Protein AF-A0A959P1W3-F1 (afdb_monomer)

Mean predicted aligned error: 12.18 Å

Foldseek 3Di:
DFFPDWDADPNWIWTFDDDPDPDTAIETDFQLCRPPRDFDWDFPDDDPNHTHTYGPPFADPQDDAQDKDKWFFPDKDWDQDPVRDIAIWTWTQDPPPRDIDTEGDAPQCGPVRDDDRIFIWGFNGAHSVRHGDTYGWHQDGSPADAFDKDKWFFQAKDWDADPVRDIFMWTWTQDPVRDIDIAGDDPQQRVPDDGGDIFMWGQNTRGSHGYTYTDPDQASLFDDPCVLPVDPVCCVPQPVVLCPDDDPLSVVLVVCVVSSHNCSLVSSLPPRLVVQLVVCLVVLVLVVNLVSLVVSLSSLVCCLPVSSLVVDVDPVVSVVVNVVSVVSNVLSVLLNVLSVCVVVVVVVVVLVVCLVPPDLSSVQSNVSSDDLVPDDLVSVVVSLVVDDADDPVVLVSLVVSLVVLVVSLVVLVVVPPPDVADDQDPDDPVRLVSLVSSLSSLVVSLSSCVNSVVVVVNVVSVLVSLRSVVNNDPDPVVNVVSD

Secondary structure (DSSP, 8-state):
-BEEEEEEETTEEEEEEP-SSSS-EEEEPPGGGTT-SB--EEEEEEETTEEEEEE-----SS--TT-EEEEEEEEEEEEE-TTS-EEEEEEEE-TTT--EEEEEPPTT-STTT---SEEEEEEEEE-TTSPEEEEE-----SS--TT-EEEEEEEEEEEEE-TTS-EEEEEEEE-TT--EEEEEPPTTGGGTPPTT-EEEEEEEEESSSEEEEESSPPPTT---HHHH---HHHHIIIIIHHHTS-SHHHHHHHHHHHTT-TTHHHHIIIIIHHHHHHHHHHTT-HHHHHHHHHHHHHHHHHHHHSSGGGG---HHHHHHHHHHHHHHHHHHHHHHHHHHHHHTT-HHHHHHHHHHS--HHHHHHHHHHS-GGGS-HHHHHHHHHT-----HHHHHHHHHHHHHHHHHTHHHHTTS---SS-------HHHHHHHHHHHHHHHHHHHHHHHTT-HHHHHHHHHHHHHHHTTT---HHHHTTT-

Solvent-accessible surface area (backbone atoms only — not comparable to full-atom values): 27693 Å² total; per-residue (Å²): 85,47,50,69,48,79,46,77,56,94,95,39,50,25,32,29,31,66,61,97,51,95,64,66,47,57,27,71,52,51,65,69,49,73,85,51,64,57,50,51,62,43,79,79,48,70,57,95,90,39,74,39,51,39,65,64,63,68,48,60,98,88,48,53,66,74,42,74,48,80,31,43,57,79,49,66,52,74,45,70,47,99,83,72,49,78,40,57,19,34,30,27,48,41,86,95,73,76,46,77,46,79,30,64,47,50,92,63,53,38,85,89,54,44,79,65,65,52,46,33,29,28,23,80,42,55,46,53,90,58,51,71,36,64,41,70,60,48,60,79,50,79,86,58,52,72,77,42,71,47,72,28,31,30,66,44,76,46,83,43,69,44,100,85,71,52,76,45,50,29,33,35,28,29,42,99,82,72,48,77,44,57,31,78,50,59,82,61,30,78,84,70,60,53,71,67,43,75,47,43,28,26,27,74,42,49,65,88,52,72,39,45,41,80,46,90,71,73,47,53,52,42,72,61,68,58,83,79,46,80,48,64,69,59,41,49,69,74,40,56,57,47,48,74,38,90,47,75,67,25,48,51,33,33,53,27,51,77,67,43,35,37,65,27,57,58,47,40,54,70,49,51,52,48,49,53,35,49,55,30,49,74,70,61,39,60,71,56,31,41,55,44,42,54,51,48,39,51,53,45,53,41,50,74,69,73,56,48,55,69,73,46,82,50,68,66,61,33,52,50,49,55,50,50,45,53,49,49,44,54,50,41,52,50,44,44,55,40,49,50,30,61,78,64,71,36,57,71,58,51,54,58,48,37,74,76,54,79,50,61,66,52,54,42,44,40,58,69,70,47,55,79,88,75,53,65,62,65,64,50,44,60,53,55,73,70,61,87,81,76,57,76,68,53,33,55,48,42,54,54,43,49,54,50,51,56,62,63,49,49,72,57,48,78,79,45,81,87,58,97,64,80,75,86,58,94,69,51,76,65,56,46,53,53,50,51,51,51,41,54,50,36,51,47,45,28,52,49,23,57,70,48,71,32,61,69,61,24,52,56,37,47,54,52,34,56,65,56,49,49,60,74,50,89,49,70,82,59,49,70,75,72,111

Structure (mmCIF, N/CA/C/O backbone):
data_AF-A0A959P1W3-F1
#
_entry.id   AF-A0A959P1W3-F1
#
loop_
_atom_site.group_PDB
_atom_site.id
_atom_site.type_symbol
_atom_site.label_atom_id
_atom_site.label_alt_id
_atom_site.label_comp_id
_atom_site.label_asym_id
_atom_site.label_entity_id
_atom_site.label_seq_id
_atom_site.pdbx_PDB_ins_code
_atom_site.Cartn_x
_atom_site.Cartn_y
_atom_site.Cartn_z
_atom_site.occupancy
_atom_site.B_iso_or_equiv
_atom_site.auth_seq_id
_atom_site.auth_comp_id
_atom_site.auth_asym_id
_atom_site.auth_atom_id
_atom_site.pdbx_PDB_model_num
ATOM 1 N N . PHE A 1 1 ? 48.180 23.064 -35.127 1.00 88.62 1 PHE A N 1
ATOM 2 C CA . PHE A 1 1 ? 49.610 22.751 -35.282 1.00 88.62 1 PHE A CA 1
ATOM 3 C C . PHE A 1 1 ? 49.897 22.499 -36.754 1.00 88.62 1 PHE A C 1
ATOM 5 O O . PHE A 1 1 ? 49.075 21.836 -37.385 1.00 88.62 1 PHE A O 1
ATOM 12 N N . GLN A 1 2 ? 50.979 23.057 -37.310 1.00 90.88 2 GLN A N 1
ATOM 13 C CA . GLN A 1 2 ? 51.393 22.762 -38.688 1.00 90.88 2 GLN A CA 1
ATOM 14 C C . GLN A 1 2 ? 52.078 21.393 -38.735 1.00 90.88 2 GLN A C 1
ATOM 16 O O . GLN A 1 2 ? 52.800 21.026 -37.802 1.00 90.88 2 GLN A O 1
ATOM 21 N N . ILE A 1 3 ? 51.787 20.618 -39.779 1.00 91.12 3 ILE A N 1
ATOM 22 C CA . ILE A 1 3 ? 52.396 19.304 -39.991 1.00 91.12 3 ILE A CA 1
ATOM 23 C C . ILE A 1 3 ? 53.685 19.521 -40.781 1.00 91.12 3 ILE A C 1
ATOM 25 O O . ILE A 1 3 ? 53.648 20.063 -41.880 1.00 91.12 3 ILE A O 1
ATOM 29 N N . LYS A 1 4 ? 54.814 19.105 -40.204 1.00 90.75 4 LYS A N 1
ATOM 30 C CA . LYS A 1 4 ? 56.141 19.216 -40.813 1.00 90.75 4 LYS A CA 1
ATOM 31 C C . LYS A 1 4 ? 56.439 18.023 -41.716 1.00 90.75 4 LYS A C 1
ATOM 33 O O . LYS A 1 4 ? 56.830 18.220 -42.855 1.00 90.75 4 LYS A O 1
ATOM 38 N N . ASN A 1 5 ? 56.227 16.809 -41.206 1.00 89.88 5 ASN A N 1
ATOM 39 C CA . ASN A 1 5 ? 56.425 15.546 -41.921 1.00 89.88 5 ASN A CA 1
ATOM 40 C C . ASN A 1 5 ? 55.404 14.497 -41.457 1.00 89.88 5 ASN A C 1
ATOM 42 O O . ASN A 1 5 ? 54.776 14.636 -40.402 1.00 89.88 5 ASN A O 1
ATOM 46 N N . ILE A 1 6 ? 55.290 13.409 -42.217 1.00 91.25 6 ILE A N 1
ATOM 47 C CA . ILE A 1 6 ? 54.587 12.190 -41.811 1.00 91.25 6 ILE A CA 1
ATOM 48 C C . ILE A 1 6 ? 55.630 11.090 -41.665 1.00 91.25 6 ILE A C 1
ATOM 50 O O . ILE A 1 6 ? 56.366 10.810 -42.607 1.00 91.25 6 ILE A O 1
ATOM 54 N N . ILE A 1 7 ? 55.681 10.468 -40.492 1.00 92.19 7 ILE A N 1
ATOM 55 C CA . ILE A 1 7 ? 56.594 9.361 -40.198 1.00 92.19 7 ILE A CA 1
ATOM 56 C C . ILE A 1 7 ? 55.801 8.092 -39.906 1.00 92.19 7 ILE A C 1
ATOM 58 O O . ILE A 1 7 ? 54.669 8.154 -39.419 1.00 92.19 7 ILE A O 1
ATOM 62 N N . GLU A 1 8 ? 56.399 6.939 -40.172 1.00 90.62 8 GLU A N 1
ATOM 63 C CA . GLU A 1 8 ? 55.813 5.636 -39.876 1.00 90.62 8 GLU A CA 1
ATOM 64 C C . GLU A 1 8 ? 56.614 4.939 -38.777 1.00 90.62 8 GLU A C 1
ATOM 66 O O . GLU A 1 8 ? 57.832 4.805 -38.864 1.00 90.62 8 GLU A O 1
ATOM 71 N N . VAL A 1 9 ? 55.923 4.536 -37.711 1.00 87.62 9 VAL A N 1
ATOM 72 C CA . VAL A 1 9 ? 56.496 3.825 -36.563 1.00 87.62 9 VAL A CA 1
ATOM 73 C C . VAL A 1 9 ? 55.571 2.657 -36.247 1.00 87.62 9 VAL A C 1
ATOM 75 O O . VAL A 1 9 ? 54.383 2.871 -36.005 1.00 87.62 9 VAL A O 1
ATOM 78 N N . ASP A 1 10 ? 56.095 1.432 -36.266 1.00 83.44 10 ASP A N 1
ATOM 79 C CA . ASP A 1 10 ? 55.341 0.198 -35.995 1.00 83.44 10 ASP A CA 1
ATOM 80 C C . ASP A 1 10 ? 54.041 0.077 -36.826 1.00 83.44 10 ASP A C 1
ATOM 82 O O . ASP A 1 10 ? 52.953 -0.140 -36.281 1.00 83.44 10 ASP A O 1
ATOM 86 N N . ASN A 1 11 ? 54.134 0.281 -38.149 1.00 83.38 11 ASN A N 1
ATOM 87 C CA . ASN A 1 11 ? 53.008 0.292 -39.103 1.00 83.38 11 ASN A CA 1
ATOM 88 C C . ASN A 1 11 ? 51.899 1.308 -38.766 1.00 83.38 11 ASN A C 1
ATOM 90 O O . ASN A 1 11 ? 50.720 1.124 -39.087 1.00 83.38 11 ASN A O 1
ATOM 94 N N . ARG A 1 12 ? 52.241 2.383 -38.049 1.00 85.31 12 ARG A N 1
ATOM 95 C CA . ARG A 1 12 ? 51.327 3.480 -37.725 1.00 85.31 12 ARG A CA 1
ATOM 96 C C . ARG A 1 12 ? 51.935 4.794 -38.171 1.00 85.31 12 ARG A C 1
ATOM 98 O O . ARG A 1 12 ? 53.082 5.096 -37.859 1.00 85.31 12 ARG A O 1
ATOM 105 N N . LYS A 1 13 ? 51.128 5.610 -38.842 1.00 90.94 13 LYS A N 1
ATOM 106 C CA . LYS A 1 13 ? 51.533 6.944 -39.283 1.00 90.94 13 LYS A CA 1
ATOM 107 C C . LYS A 1 13 ? 51.372 7.967 -38.157 1.00 90.94 13 LYS A C 1
ATOM 109 O O . LYS A 1 13 ? 50.380 7.964 -37.420 1.00 90.94 13 LYS A O 1
ATOM 114 N N . TYR A 1 14 ? 52.344 8.858 -38.035 1.00 92.94 14 TYR A N 1
ATOM 115 C CA . TYR A 1 14 ? 52.371 9.964 -37.086 1.00 92.94 14 TYR A CA 1
ATOM 116 C C . TYR A 1 14 ? 52.682 11.261 -37.828 1.00 92.94 14 TYR A C 1
ATOM 118 O O . TYR A 1 14 ? 53.524 11.287 -38.719 1.00 92.94 14 TYR A O 1
ATOM 126 N N . PHE A 1 15 ? 52.023 12.345 -37.428 1.00 94.25 15 PHE A N 1
ATOM 127 C CA . PHE A 1 15 ? 52.410 13.692 -37.818 1.00 94.25 15 PHE A CA 1
ATOM 128 C C . PHE A 1 15 ? 53.554 14.160 -36.929 1.00 94.25 15 PHE A C 1
ATOM 130 O O . PHE A 1 15 ? 53.404 14.194 -35.704 1.00 94.25 15 PHE A O 1
ATOM 137 N N . GLU A 1 16 ? 54.666 14.551 -37.544 1.00 93.00 16 GLU A N 1
ATOM 138 C CA . GLU A 1 16 ? 55.640 15.430 -36.911 1.00 93.00 16 GLU A CA 1
ATOM 139 C C . GLU A 1 16 ? 55.117 16.857 -36.971 1.00 93.00 16 GLU A C 1
ATOM 141 O O . GLU A 1 16 ? 54.736 17.364 -38.026 1.00 93.00 16 GLU A O 1
ATOM 146 N N . ILE A 1 17 ? 55.084 17.501 -35.817 1.00 93.00 17 ILE A N 1
ATOM 147 C CA . ILE A 1 17 ? 54.531 18.830 -35.642 1.00 93.00 17 ILE A CA 1
ATOM 148 C C . ILE A 1 17 ? 55.659 19.851 -35.592 1.00 93.00 17 ILE A C 1
ATOM 150 O O . ILE A 1 17 ? 56.656 19.655 -34.894 1.00 93.00 17 ILE A O 1
ATOM 154 N N . GLU A 1 18 ? 55.472 20.962 -36.300 1.00 89.38 18 GLU A N 1
ATOM 155 C CA . GLU A 1 18 ? 56.354 22.117 -36.184 1.00 89.38 18 GLU A CA 1
ATOM 156 C C . GLU A 1 18 ? 56.334 22.659 -34.744 1.00 89.38 18 GLU A C 1
ATOM 158 O O . GLU A 1 18 ? 55.274 22.973 -34.191 1.00 89.38 18 GLU A O 1
ATOM 163 N N . SER A 1 19 ? 57.507 22.690 -34.105 1.00 87.31 19 SER A N 1
ATOM 164 C CA . SER A 1 19 ? 57.676 23.104 -32.712 1.00 87.31 19 SER A CA 1
ATOM 165 C C . SER A 1 19 ? 59.122 23.500 -32.422 1.00 87.31 19 SER A C 1
ATOM 167 O O . SER A 1 19 ? 60.029 22.950 -33.045 1.00 87.31 19 SER A O 1
ATOM 169 N N . ASP A 1 20 ? 59.332 24.325 -31.397 1.00 86.75 20 ASP A N 1
ATOM 170 C CA . ASP A 1 20 ? 60.662 24.793 -30.966 1.00 86.75 20 ASP A CA 1
ATOM 171 C C . ASP A 1 20 ? 61.481 23.733 -30.197 1.00 86.75 20 ASP A C 1
ATOM 173 O O . ASP A 1 20 ? 62.582 23.997 -29.712 1.00 86.75 20 ASP A O 1
ATOM 177 N N . PHE A 1 21 ? 60.955 22.514 -30.035 1.00 86.12 21 PHE A N 1
ATOM 178 C CA . PHE A 1 21 ? 61.658 21.437 -29.344 1.00 86.12 21 PHE A CA 1
ATOM 179 C C . PHE A 1 21 ? 62.705 20.781 -30.254 1.00 86.12 21 PHE A C 1
ATOM 181 O O . PHE A 1 21 ? 62.421 20.449 -31.401 1.00 86.12 21 PHE A O 1
ATOM 188 N N . ILE A 1 22 ? 63.887 20.485 -29.692 1.00 82.38 22 ILE A N 1
ATOM 189 C CA . ILE A 1 22 ? 65.001 19.805 -30.391 1.00 82.38 22 ILE A CA 1
ATOM 190 C C . ILE A 1 22 ? 64.554 18.493 -31.058 1.00 82.38 22 ILE A C 1
ATOM 192 O O . ILE A 1 22 ? 65.028 18.144 -32.133 1.00 82.38 22 ILE A O 1
ATOM 196 N N . VAL A 1 23 ? 63.641 17.757 -30.415 1.00 83.44 23 VAL A N 1
ATOM 197 C CA . VAL A 1 23 ? 63.007 16.573 -31.009 1.00 83.44 23 VAL A CA 1
ATOM 198 C C . VAL A 1 23 ? 61.575 16.946 -31.385 1.00 83.44 23 VAL A C 1
ATOM 200 O O . VAL A 1 23 ? 60.855 17.411 -30.491 1.00 83.44 23 VAL A O 1
ATOM 203 N N . PRO A 1 24 ? 61.147 16.705 -32.639 1.00 86.75 24 PRO A N 1
ATOM 204 C CA . PRO A 1 24 ? 59.799 17.015 -33.090 1.00 86.75 24 PRO A CA 1
ATOM 205 C C . PRO A 1 24 ? 58.730 16.395 -32.191 1.00 86.75 24 PRO A C 1
ATOM 207 O O . PRO A 1 24 ? 58.833 15.243 -31.756 1.00 86.75 24 PRO A O 1
ATOM 210 N N . LEU A 1 25 ? 57.675 17.159 -31.915 1.00 91.56 25 LEU A N 1
ATOM 211 C CA . LEU A 1 25 ? 56.495 16.616 -31.257 1.00 91.56 25 LEU A CA 1
ATOM 212 C C . LEU A 1 25 ? 55.745 15.733 -32.251 1.00 91.56 25 LEU A C 1
ATOM 214 O O . LEU A 1 25 ? 55.473 16.154 -33.372 1.00 91.56 25 LEU A O 1
ATOM 218 N N . THR A 1 26 ? 55.370 14.529 -31.833 1.00 91.75 26 THR A N 1
ATOM 219 C CA . THR A 1 26 ? 54.626 13.599 -32.684 1.00 91.75 26 THR A CA 1
ATOM 220 C C . THR A 1 26 ? 53.206 13.405 -32.182 1.00 91.75 26 THR A C 1
ATOM 222 O O . THR A 1 26 ? 52.926 13.403 -30.978 1.00 91.75 26 THR A O 1
ATOM 225 N N . VAL A 1 27 ? 52.279 13.230 -33.117 1.00 91.69 27 VAL A N 1
ATOM 226 C CA . VAL A 1 27 ? 50.892 12.882 -32.815 1.00 91.69 27 VAL A CA 1
ATOM 227 C C . VAL A 1 27 ? 50.394 11.857 -33.823 1.00 91.69 27 VAL A C 1
ATOM 229 O O . VAL A 1 27 ? 50.716 11.927 -35.002 1.00 91.69 27 VAL A O 1
ATOM 232 N N . LYS A 1 28 ? 49.622 10.870 -33.367 1.00 89.44 28 LYS A N 1
ATOM 233 C CA . LYS A 1 28 ? 49.115 9.811 -34.245 1.00 89.44 28 LYS A CA 1
ATOM 234 C C . LYS A 1 28 ? 48.221 10.397 -35.351 1.00 89.44 28 LYS A C 1
ATOM 236 O O . LYS A 1 28 ? 47.274 11.131 -35.046 1.00 89.44 28 LYS A O 1
ATOM 241 N N . ALA A 1 29 ? 48.515 10.038 -36.599 1.00 87.62 29 ALA A N 1
ATOM 242 C CA . ALA A 1 29 ? 47.735 10.387 -37.780 1.00 87.62 29 ALA A CA 1
ATOM 243 C C . ALA A 1 29 ? 46.690 9.300 -38.086 1.00 87.62 29 ALA A C 1
ATOM 245 O O . ALA A 1 29 ? 46.887 8.123 -37.771 1.00 87.62 29 ALA A O 1
ATOM 246 N N . LEU A 1 30 ? 45.573 9.695 -38.696 1.00 84.44 30 LEU A N 1
ATOM 247 C CA . LEU A 1 30 ? 44.611 8.789 -39.333 1.00 84.44 30 LEU A CA 1
ATOM 248 C C . LEU A 1 30 ? 44.867 8.782 -40.850 1.00 84.44 30 LEU A C 1
ATOM 250 O O . LEU A 1 30 ? 45.358 9.777 -41.379 1.00 84.44 30 LEU A O 1
ATOM 254 N N . GLN A 1 31 ? 44.550 7.694 -41.561 1.00 81.38 31 GLN A N 1
ATOM 255 C CA . GLN A 1 31 ? 44.908 7.571 -42.986 1.00 81.38 31 GLN A CA 1
ATOM 256 C C . GLN A 1 31 ? 44.234 8.649 -43.851 1.00 81.38 31 GLN A C 1
ATOM 258 O O . GLN A 1 31 ? 44.867 9.202 -44.740 1.00 81.38 31 GLN A O 1
ATOM 263 N N . TRP A 1 32 ? 42.990 9.025 -43.545 1.00 80.38 32 TRP A N 1
ATOM 264 C CA . TRP A 1 32 ? 42.292 10.110 -44.247 1.00 80.38 32 TRP A CA 1
ATOM 265 C C . TRP A 1 32 ? 42.868 11.514 -43.968 1.00 80.38 32 TRP A C 1
ATOM 267 O O . TRP A 1 32 ? 42.484 12.480 -44.619 1.00 80.38 32 TRP A O 1
ATOM 277 N N . GLN A 1 33 ? 43.764 11.660 -42.985 1.00 84.81 33 GLN A N 1
ATOM 278 C CA . GLN A 1 33 ? 44.349 12.949 -42.601 1.00 84.81 33 GLN A CA 1
ATOM 279 C C . GLN A 1 33 ? 45.678 13.250 -43.298 1.00 84.81 33 GLN A C 1
ATOM 281 O O . GLN A 1 33 ? 46.245 14.312 -43.055 1.00 84.81 33 GLN A O 1
ATOM 286 N N . LEU A 1 34 ? 46.209 12.325 -44.100 1.00 84.88 34 LEU A N 1
ATOM 287 C CA . LEU A 1 34 ? 47.575 12.424 -44.624 1.00 84.88 34 LEU A CA 1
ATOM 288 C C . LEU A 1 34 ? 47.785 13.631 -45.548 1.00 84.88 34 LEU A C 1
ATOM 290 O O . LEU A 1 34 ? 48.896 14.144 -45.615 1.00 84.88 34 LEU A O 1
ATOM 294 N N . ASP A 1 35 ? 46.719 14.145 -46.160 1.00 84.44 35 ASP A N 1
ATOM 295 C CA . ASP A 1 35 ? 46.778 15.325 -47.032 1.00 84.44 35 ASP A CA 1
ATOM 296 C C . ASP A 1 35 ? 46.552 16.652 -46.280 1.00 84.44 35 ASP A C 1
ATOM 298 O O . ASP A 1 35 ? 46.530 17.734 -46.875 1.00 84.44 35 ASP A O 1
ATOM 302 N N . LEU A 1 36 ? 46.353 16.609 -44.956 1.00 86.38 36 LEU A N 1
ATOM 303 C CA . LEU A 1 36 ? 46.150 17.815 -44.159 1.00 86.38 36 LEU A CA 1
ATOM 304 C C . LEU A 1 36 ? 47.466 18.576 -43.972 1.00 86.38 36 LEU A C 1
ATOM 306 O O . LEU A 1 36 ? 48.478 18.025 -43.557 1.00 86.38 36 LEU A O 1
ATOM 310 N N . LYS A 1 37 ? 47.417 19.897 -44.170 1.00 88.44 37 LYS A N 1
ATOM 311 C CA . LYS A 1 37 ? 48.543 20.800 -43.859 1.00 88.44 37 LYS A CA 1
ATOM 312 C C . LYS A 1 37 ? 48.625 21.164 -42.372 1.00 88.44 37 LYS A C 1
ATOM 314 O O . LYS A 1 37 ? 49.667 21.577 -41.871 1.00 88.44 37 LYS A O 1
ATOM 319 N N . THR A 1 38 ? 47.512 21.041 -41.649 1.00 89.81 38 THR A N 1
ATOM 320 C CA . THR A 1 38 ? 47.428 21.364 -40.220 1.00 89.81 38 THR A CA 1
ATOM 321 C C . THR A 1 38 ? 46.555 20.357 -39.483 1.00 89.81 38 THR A C 1
ATOM 323 O O . THR A 1 38 ? 45.603 19.817 -40.043 1.00 89.81 38 THR A O 1
ATOM 326 N N . VAL A 1 39 ? 46.861 20.130 -38.204 1.00 90.50 39 VAL A N 1
ATOM 327 C CA . VAL A 1 39 ? 46.078 19.265 -37.315 1.00 90.50 39 VAL A CA 1
ATOM 328 C C . VAL A 1 39 ? 45.780 19.968 -35.993 1.00 90.50 39 VAL A C 1
ATOM 330 O O . VAL A 1 39 ? 46.632 20.649 -35.401 1.00 90.50 39 VAL A O 1
ATOM 333 N N . ARG A 1 40 ? 44.541 19.823 -35.513 1.00 88.94 40 ARG A N 1
ATOM 334 C CA . ARG A 1 40 ? 44.153 20.248 -34.162 1.00 88.94 40 ARG A CA 1
ATOM 335 C C . ARG A 1 40 ? 44.528 19.168 -33.151 1.00 88.94 40 ARG A C 1
ATOM 337 O O . ARG A 1 40 ? 44.081 18.024 -33.245 1.00 88.94 40 ARG A O 1
ATOM 344 N N . CYS A 1 41 ? 45.303 19.557 -32.143 1.00 89.94 41 CYS A N 1
ATOM 345 C CA . CYS A 1 41 ? 45.746 18.676 -31.065 1.00 89.94 41 CYS A CA 1
ATOM 346 C C . CYS A 1 41 ? 45.412 19.281 -29.702 1.00 89.94 41 CYS A C 1
ATOM 348 O O . CYS A 1 41 ? 45.409 20.499 -29.542 1.00 89.94 41 CYS A O 1
ATOM 350 N N . LYS A 1 42 ? 45.190 18.421 -28.708 1.00 91.88 42 LYS A N 1
ATOM 351 C CA . LYS A 1 42 ? 45.087 18.788 -27.294 1.00 91.88 42 LYS A CA 1
ATOM 352 C C . LYS A 1 42 ? 46.326 18.298 -26.553 1.00 91.88 42 LYS A C 1
ATOM 354 O O . LYS A 1 42 ? 46.749 17.158 -26.749 1.00 91.88 42 LYS A O 1
ATOM 359 N N . VAL A 1 43 ? 46.882 19.137 -25.685 1.00 90.56 43 VAL A N 1
ATOM 360 C CA . VAL A 1 43 ? 47.939 18.728 -24.752 1.00 90.56 43 VAL A CA 1
ATOM 361 C C . VAL A 1 43 ? 47.304 17.850 -23.672 1.00 90.56 43 VAL A C 1
ATOM 363 O O . VAL A 1 43 ? 46.368 18.273 -22.997 1.00 90.56 43 VAL A O 1
ATOM 366 N N . VAL A 1 44 ? 47.771 16.608 -23.539 1.00 92.25 44 VAL A N 1
ATOM 367 C CA . VAL A 1 44 ? 47.239 15.624 -22.571 1.00 92.25 44 VAL A CA 1
ATOM 368 C C . VAL A 1 44 ? 48.159 15.396 -21.372 1.00 92.25 44 VAL A C 1
ATOM 370 O O . VAL A 1 44 ? 47.837 14.607 -20.491 1.00 92.25 44 VAL A O 1
ATOM 373 N N . GLY A 1 45 ? 49.306 16.069 -21.334 1.00 92.62 45 GLY A N 1
ATOM 374 C CA . GLY A 1 45 ? 50.260 16.015 -20.232 1.00 92.62 45 GLY A CA 1
ATOM 375 C C . GLY A 1 45 ? 51.666 16.359 -20.699 1.00 92.62 45 GLY A C 1
ATOM 376 O O . GLY A 1 45 ? 51.868 16.730 -21.855 1.00 92.62 45 GLY A O 1
ATOM 377 N N . TYR A 1 46 ? 52.641 16.181 -19.813 1.00 92.44 46 TYR A N 1
ATOM 378 C CA . TYR A 1 46 ? 54.051 16.429 -20.099 1.00 92.44 46 TYR A CA 1
ATOM 379 C C . TYR A 1 46 ? 54.888 15.199 -19.747 1.00 92.44 46 TYR A C 1
ATOM 381 O O . TYR A 1 46 ? 54.602 14.494 -18.781 1.00 92.44 46 TYR A O 1
ATOM 389 N N . LYS A 1 47 ? 55.928 14.919 -20.534 1.00 88.56 47 LYS A N 1
ATOM 390 C CA . LYS A 1 47 ? 56.921 13.880 -20.238 1.00 88.56 47 LYS A CA 1
ATOM 391 C C . LYS A 1 47 ? 58.308 14.478 -20.418 1.00 88.56 47 LYS A C 1
ATOM 393 O O . LYS A 1 47 ? 58.647 14.897 -21.520 1.00 88.56 47 LYS A O 1
ATOM 398 N N . ARG A 1 48 ? 59.094 14.525 -19.333 1.00 88.94 48 ARG A N 1
ATOM 399 C CA . ARG A 1 48 ? 60.436 15.145 -19.304 1.00 88.94 48 ARG A CA 1
ATOM 400 C C . ARG A 1 48 ? 60.429 16.579 -19.870 1.00 88.94 48 ARG A C 1
ATOM 402 O O . ARG A 1 48 ? 61.208 16.902 -20.758 1.00 88.94 48 ARG A O 1
ATOM 409 N N . GLY A 1 49 ? 59.473 17.401 -19.426 1.00 86.00 49 GLY A N 1
ATOM 410 C CA . GLY A 1 49 ? 59.324 18.795 -19.872 1.00 86.00 49 GLY A CA 1
ATOM 411 C C . GLY A 1 49 ? 58.729 18.993 -21.274 1.00 86.00 49 GLY A C 1
ATOM 412 O O . GLY A 1 49 ? 58.516 20.129 -21.675 1.00 86.00 49 GLY A O 1
ATOM 413 N N . ARG A 1 50 ? 58.412 17.921 -22.018 1.00 88.62 50 ARG A N 1
ATOM 414 C CA . ARG A 1 50 ? 57.827 18.010 -23.369 1.00 88.62 50 ARG A CA 1
ATOM 415 C C . ARG A 1 50 ? 56.325 17.724 -23.366 1.00 88.62 50 ARG A C 1
ATOM 417 O O . ARG A 1 50 ? 55.917 16.747 -22.725 1.00 88.62 50 ARG A O 1
ATOM 424 N N . PRO A 1 51 ? 55.499 18.510 -24.078 1.00 91.06 51 PRO A N 1
ATOM 425 C CA . PRO A 1 51 ? 54.065 18.268 -24.158 1.00 91.06 51 PRO A CA 1
ATOM 426 C C . PRO A 1 51 ? 53.771 16.972 -24.920 1.00 91.06 51 PRO A C 1
ATOM 428 O O . PRO A 1 51 ? 54.344 16.689 -25.969 1.00 91.06 51 PRO A O 1
ATOM 431 N N . ARG A 1 52 ? 52.835 16.179 -24.400 1.00 91.38 52 ARG A N 1
ATOM 432 C CA . ARG A 1 52 ? 52.248 15.037 -25.103 1.00 91.38 52 ARG A CA 1
ATOM 433 C C . ARG A 1 52 ? 50.986 15.502 -25.809 1.00 91.38 52 ARG A C 1
ATOM 435 O O . ARG A 1 52 ? 50.058 15.986 -25.160 1.00 91.38 52 ARG A O 1
ATOM 442 N N . LEU A 1 53 ? 50.947 15.333 -27.125 1.00 92.31 53 LEU A N 1
ATOM 443 C CA . LEU A 1 53 ? 49.820 15.741 -27.955 1.00 92.31 53 LEU A CA 1
ATOM 444 C C . LEU A 1 53 ? 48.871 14.567 -28.209 1.00 92.31 53 LEU A C 1
ATOM 446 O O . LEU A 1 53 ? 49.292 13.430 -28.419 1.00 92.31 53 LEU A O 1
ATOM 450 N N . LYS A 1 54 ? 47.571 14.859 -28.221 1.00 91.19 54 LYS A N 1
ATOM 451 C CA . LYS A 1 54 ? 46.521 13.965 -28.712 1.00 91.19 54 LYS A CA 1
ATOM 452 C C . LYS A 1 54 ? 45.810 14.642 -29.875 1.00 91.19 54 LYS A C 1
ATOM 454 O O . LYS A 1 54 ? 45.366 15.778 -29.734 1.00 91.19 54 LYS A O 1
ATOM 459 N N . ASN A 1 55 ? 45.689 13.940 -30.997 1.00 89.56 55 ASN A N 1
ATOM 460 C CA . ASN A 1 55 ? 44.919 14.397 -32.149 1.00 89.56 55 ASN A CA 1
ATOM 461 C C . ASN A 1 55 ? 43.446 14.520 -31.735 1.00 89.56 55 ASN A C 1
ATOM 463 O O . ASN A 1 55 ? 42.859 13.549 -31.253 1.00 89.56 55 ASN A O 1
ATOM 467 N N . VAL A 1 56 ? 42.882 15.721 -31.858 1.00 85.56 56 VAL A N 1
ATOM 468 C CA . VAL A 1 56 ? 41.463 15.988 -31.567 1.00 85.56 56 VAL A CA 1
ATOM 469 C C . VAL A 1 56 ? 40.665 16.305 -32.827 1.00 85.56 56 VAL A C 1
ATOM 471 O O . VAL A 1 56 ? 39.449 16.447 -32.757 1.00 85.56 56 VAL A O 1
ATOM 474 N N . GLN A 1 57 ? 41.320 16.383 -33.987 1.00 83.19 57 GLN A N 1
ATOM 475 C CA . GLN A 1 57 ? 40.668 16.560 -35.279 1.00 83.19 57 GLN A CA 1
ATOM 476 C C . GLN A 1 57 ? 40.175 15.216 -35.808 1.00 83.19 57 GLN A C 1
ATOM 478 O O . GLN A 1 57 ? 40.656 14.703 -36.803 1.00 83.19 57 GLN A O 1
ATOM 483 N N . VAL A 1 58 ? 39.237 14.611 -35.095 1.00 80.62 58 VAL A N 1
ATOM 484 C CA . VAL A 1 58 ? 38.776 13.247 -35.375 1.00 80.62 58 VAL A CA 1
ATOM 485 C C . VAL A 1 58 ? 37.605 13.178 -36.365 1.00 80.62 58 VAL A C 1
ATOM 487 O O . VAL A 1 58 ? 37.286 12.088 -36.817 1.00 80.62 58 VAL A O 1
ATOM 490 N N . SER A 1 59 ? 37.008 14.319 -36.726 1.00 82.38 59 SER A N 1
ATOM 491 C CA . SER A 1 59 ? 35.985 14.460 -37.778 1.00 82.38 59 SER A CA 1
ATOM 492 C C . SER A 1 59 ? 36.624 14.754 -39.138 1.00 82.38 59 SER A C 1
ATOM 494 O O . SER A 1 59 ? 37.577 15.539 -39.187 1.00 82.38 59 SER A O 1
ATOM 496 N N . ASN A 1 60 ? 36.081 14.203 -40.227 1.00 82.88 60 ASN A N 1
ATOM 497 C CA . ASN A 1 60 ? 36.535 14.483 -41.595 1.00 82.88 60 ASN A CA 1
ATOM 498 C C . ASN A 1 60 ? 35.547 15.410 -42.339 1.00 82.88 60 ASN A C 1
ATOM 500 O O . ASN A 1 60 ? 34.640 15.972 -41.727 1.00 82.88 60 ASN A O 1
ATOM 504 N N . LYS A 1 61 ? 35.755 15.629 -43.646 1.00 81.50 61 LYS A N 1
ATOM 505 C CA . LYS A 1 61 ? 34.897 16.509 -44.466 1.00 81.50 61 LYS A CA 1
ATOM 506 C C . LYS A 1 61 ? 33.449 16.003 -44.575 1.00 81.50 61 LYS A C 1
ATOM 508 O O . LYS A 1 61 ? 32.548 16.817 -44.736 1.00 81.50 61 LYS A O 1
ATOM 513 N N . TYR A 1 62 ? 33.245 14.691 -44.492 1.00 85.50 62 TYR A N 1
ATOM 514 C CA . TYR A 1 62 ? 31.955 14.034 -44.707 1.00 85.50 62 TYR A CA 1
ATOM 515 C C . TYR A 1 62 ? 31.229 13.735 -43.388 1.00 85.50 62 TYR A C 1
ATOM 517 O O . TYR A 1 62 ? 30.009 13.844 -43.310 1.00 85.50 62 TYR A O 1
ATOM 525 N N . TRP A 1 63 ? 31.979 13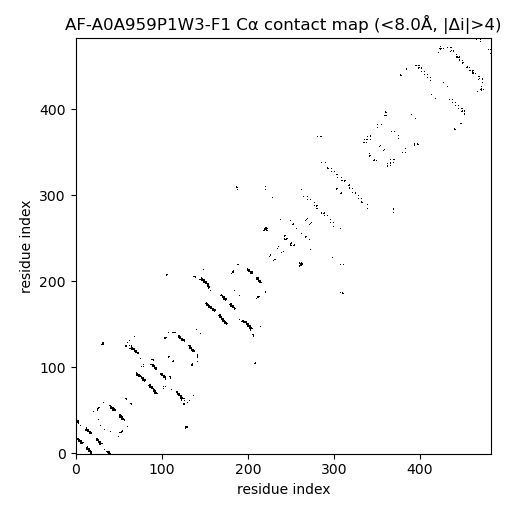.422 -42.327 1.00 89.12 63 TRP A N 1
ATOM 526 C CA . TRP A 1 63 ? 31.452 12.920 -41.062 1.00 89.12 63 TRP A CA 1
ATOM 527 C C . TRP A 1 63 ? 31.965 13.729 -39.876 1.00 89.12 63 TRP A C 1
ATOM 529 O O . TRP A 1 63 ? 33.169 13.787 -39.595 1.00 89.12 63 TRP A O 1
ATOM 539 N N . ALA A 1 64 ? 31.028 14.282 -39.116 1.00 89.19 64 ALA A N 1
ATOM 540 C CA . ALA A 1 64 ? 31.289 14.855 -37.810 1.00 89.19 64 ALA A CA 1
ATOM 541 C C . ALA A 1 64 ? 30.959 13.847 -36.701 1.00 89.19 64 ALA A C 1
ATOM 543 O O . ALA A 1 64 ? 29.873 13.273 -36.653 1.00 89.19 64 ALA A O 1
ATOM 544 N N . ILE A 1 65 ? 31.904 13.624 -35.784 1.00 88.62 65 ILE A N 1
ATOM 545 C CA . ILE A 1 65 ? 31.670 12.749 -34.630 1.00 88.62 65 ILE A CA 1
ATOM 546 C C . ILE A 1 65 ? 30.597 13.358 -33.725 1.00 88.62 65 ILE A C 1
ATOM 548 O O . ILE A 1 65 ? 30.638 14.543 -33.410 1.00 88.62 65 ILE A O 1
ATOM 552 N N . ASN A 1 66 ? 29.701 12.495 -33.251 1.00 90.50 66 ASN A N 1
ATOM 553 C CA . ASN A 1 66 ? 28.471 12.761 -32.510 1.00 90.50 66 ASN A CA 1
ATOM 554 C C . ASN A 1 66 ? 27.289 13.310 -33.312 1.00 90.50 66 ASN A C 1
ATOM 556 O O . ASN A 1 66 ? 26.202 13.378 -32.736 1.00 90.50 66 ASN A O 1
ATOM 560 N N . GLU A 1 67 ? 27.459 13.613 -34.596 1.00 94.25 67 GLU A N 1
ATOM 561 C CA . GLU A 1 67 ? 26.337 13.968 -35.460 1.00 94.25 67 GLU A CA 1
ATOM 562 C C . GLU A 1 67 ? 25.554 12.725 -35.896 1.00 94.25 67 GLU A C 1
ATOM 564 O O . GLU A 1 67 ? 26.076 11.600 -35.924 1.00 94.25 67 GLU A O 1
ATOM 569 N N . VAL A 1 68 ? 24.275 12.944 -36.202 1.00 95.06 68 VAL A N 1
ATOM 570 C CA . VAL A 1 68 ? 23.339 11.912 -36.653 1.00 95.06 68 VAL A CA 1
ATOM 571 C C . VAL A 1 68 ? 23.067 12.116 -38.133 1.00 95.06 68 VAL A C 1
ATOM 573 O O . VAL A 1 68 ? 22.630 13.187 -38.546 1.00 95.06 68 VAL A O 1
ATOM 576 N N . TYR A 1 69 ? 23.286 11.067 -38.915 1.00 94.75 69 TYR A N 1
ATOM 577 C CA . TYR A 1 69 ? 23.050 11.059 -40.352 1.00 94.75 69 TYR A CA 1
ATOM 578 C C . TYR A 1 69 ? 22.038 9.977 -40.711 1.00 94.75 69 TYR A C 1
ATOM 580 O O . TYR A 1 69 ? 21.879 8.989 -39.994 1.00 94.75 69 TYR A O 1
ATOM 588 N N . GLU A 1 70 ? 21.348 10.178 -41.827 1.00 95.56 70 GLU A N 1
ATOM 589 C CA . GLU A 1 70 ? 20.400 9.221 -42.383 1.00 95.56 70 GLU A CA 1
ATOM 590 C C . GLU A 1 70 ? 21.060 8.434 -43.519 1.00 95.56 70 GLU A C 1
ATOM 592 O O . GLU A 1 70 ? 21.566 9.018 -44.482 1.00 95.56 70 GLU A O 1
ATOM 597 N N . PHE A 1 71 ? 21.047 7.111 -43.385 1.00 95.81 71 PHE A N 1
ATOM 598 C CA . PHE A 1 71 ? 21.644 6.163 -44.318 1.00 95.81 71 PHE A CA 1
ATOM 599 C C . PHE A 1 71 ? 20.554 5.350 -45.005 1.00 95.81 71 PHE A C 1
ATOM 601 O O . PHE A 1 71 ? 19.540 5.025 -44.384 1.00 95.81 71 PHE A O 1
ATOM 608 N N . LYS A 1 72 ? 20.766 5.022 -46.280 1.00 96.19 72 LYS A N 1
ATOM 609 C CA . LYS A 1 72 ? 19.876 4.146 -47.042 1.00 96.19 72 LYS A CA 1
ATOM 610 C C . LYS A 1 72 ? 20.193 2.693 -46.708 1.00 96.19 72 LYS A C 1
ATOM 612 O O . LYS A 1 72 ? 21.360 2.307 -46.683 1.00 96.19 72 LYS A O 1
ATOM 617 N N . ILE A 1 73 ? 19.149 1.920 -46.437 1.00 96.31 73 ILE A N 1
ATOM 618 C CA . ILE A 1 73 ? 19.248 0.492 -46.155 1.00 96.31 73 ILE A CA 1
ATOM 619 C C . ILE A 1 73 ? 19.296 -0.252 -47.484 1.00 96.31 73 ILE A C 1
ATOM 621 O O . ILE A 1 73 ? 18.442 -0.041 -48.345 1.00 96.31 73 ILE A O 1
ATOM 625 N N . ILE A 1 74 ? 20.288 -1.120 -47.639 1.00 96.19 74 ILE A N 1
ATOM 626 C CA . ILE A 1 74 ? 20.431 -1.994 -48.812 1.00 96.19 74 ILE A CA 1
ATOM 627 C C . ILE A 1 74 ? 20.146 -3.460 -48.480 1.00 96.19 74 ILE A C 1
ATOM 629 O O . ILE A 1 74 ? 19.770 -4.218 -49.370 1.00 96.19 74 ILE A O 1
ATOM 633 N N . GLY A 1 75 ? 20.260 -3.840 -47.207 1.00 95.81 75 GLY A N 1
ATOM 634 C CA . GLY A 1 75 ? 20.090 -5.216 -46.763 1.00 95.81 75 GLY A CA 1
ATOM 635 C C . GLY A 1 75 ? 20.025 -5.350 -45.246 1.00 95.81 75 GLY A C 1
ATOM 636 O O . GLY A 1 75 ? 20.220 -4.390 -44.495 1.00 95.81 75 GLY A O 1
ATOM 637 N N . PHE A 1 76 ? 19.740 -6.569 -44.805 1.00 96.38 76 PHE A N 1
ATOM 638 C CA . PHE A 1 76 ? 19.828 -6.987 -43.412 1.00 96.38 76 PHE A CA 1
ATOM 639 C C . PHE A 1 76 ? 20.703 -8.228 -43.354 1.00 96.38 76 PHE A C 1
ATOM 641 O O . PHE A 1 76 ? 20.550 -9.134 -44.173 1.00 96.38 76 PHE A O 1
ATOM 648 N N . GLY A 1 77 ? 21.577 -8.269 -42.360 1.00 93.56 77 GLY A N 1
ATOM 649 C CA . GLY A 1 77 ? 22.559 -9.325 -42.203 1.00 93.56 77 GLY A CA 1
ATOM 650 C C . GLY A 1 77 ? 22.722 -9.722 -40.746 1.00 93.56 77 GLY A C 1
ATOM 651 O O . GLY A 1 77 ? 21.893 -9.412 -39.879 1.00 93.56 77 GLY A O 1
ATOM 652 N N . LYS A 1 78 ? 23.821 -10.421 -40.474 1.00 92.69 78 LYS A N 1
ATOM 653 C CA . LYS A 1 78 ? 24.191 -10.836 -39.128 1.00 92.69 78 LYS A CA 1
ATOM 654 C C . LYS A 1 78 ? 25.678 -10.616 -38.890 1.00 92.69 78 LYS A C 1
ATOM 656 O O . LYS A 1 78 ? 26.509 -10.980 -39.713 1.00 92.69 78 LYS A O 1
ATOM 661 N N . LEU A 1 79 ? 25.997 -10.054 -37.730 1.00 89.88 79 LEU A N 1
ATOM 662 C CA . LEU A 1 79 ? 27.354 -9.823 -37.253 1.00 89.88 79 LEU A CA 1
ATOM 663 C C . LEU A 1 79 ? 27.691 -10.816 -36.145 1.00 89.88 79 LEU A C 1
ATOM 665 O O . LEU A 1 79 ? 26.900 -11.009 -35.224 1.00 89.88 79 LEU A O 1
ATOM 669 N N . ILE A 1 80 ? 28.897 -11.377 -36.191 1.00 89.44 80 ILE A N 1
ATOM 670 C CA . ILE A 1 80 ? 29.444 -12.200 -35.111 1.00 89.44 80 ILE A CA 1
ATOM 671 C C . ILE A 1 80 ? 30.407 -11.333 -34.300 1.00 89.44 80 ILE A C 1
ATOM 673 O O . ILE A 1 80 ? 31.344 -10.740 -34.845 1.00 89.44 80 ILE A O 1
ATOM 677 N N . ASP A 1 81 ? 30.162 -11.207 -32.996 1.00 85.75 81 ASP A N 1
ATOM 678 C CA . ASP A 1 81 ? 31.089 -10.503 -32.116 1.00 85.75 81 ASP A CA 1
ATOM 679 C C . ASP A 1 81 ? 32.329 -11.352 -31.781 1.00 85.75 81 ASP A C 1
ATOM 681 O O . ASP A 1 81 ? 32.453 -12.522 -32.131 1.00 85.75 81 ASP A O 1
ATOM 685 N N . LYS A 1 82 ? 33.286 -10.759 -31.061 1.00 86.44 82 LYS A N 1
ATOM 686 C CA . LYS A 1 82 ? 34.508 -11.467 -30.635 1.00 86.44 82 LYS A CA 1
ATOM 687 C C . LYS A 1 82 ? 34.256 -12.634 -29.672 1.00 86.44 82 LYS A C 1
ATOM 689 O O . LYS A 1 82 ? 35.194 -13.368 -29.385 1.00 86.44 82 LYS A O 1
ATOM 694 N N . SER A 1 83 ? 33.048 -12.741 -29.133 1.00 86.88 83 SER A N 1
ATOM 695 C CA . SER A 1 83 ? 32.615 -13.786 -28.206 1.00 86.88 83 SER A CA 1
ATOM 696 C C . SER A 1 83 ? 31.726 -14.819 -28.909 1.00 86.88 83 SER A C 1
ATOM 698 O O . SER A 1 83 ? 31.031 -15.562 -28.226 1.00 86.88 83 SER A O 1
ATOM 700 N N . GLU A 1 84 ? 31.722 -14.833 -30.249 1.00 87.81 84 GLU A N 1
ATOM 701 C CA . GLU A 1 84 ? 30.920 -15.725 -31.098 1.00 87.81 84 GLU A CA 1
ATOM 702 C C . GLU A 1 84 ? 29.399 -15.543 -30.962 1.00 87.81 84 GLU A C 1
ATOM 704 O O . GLU A 1 84 ? 28.621 -16.381 -31.414 1.00 87.81 84 GLU A O 1
ATOM 709 N N . ASN A 1 85 ? 28.943 -14.423 -30.393 1.00 87.31 85 ASN A N 1
ATOM 710 C CA . ASN A 1 85 ? 27.523 -14.104 -30.355 1.00 87.31 85 ASN A CA 1
ATOM 711 C C . ASN A 1 85 ? 27.087 -13.498 -31.687 1.00 87.31 85 ASN A C 1
ATOM 713 O O . ASN A 1 85 ? 27.662 -12.512 -32.159 1.00 87.31 85 ASN A O 1
ATOM 717 N N . GLU A 1 86 ? 26.027 -14.061 -32.250 1.00 89.38 86 GLU A N 1
ATOM 718 C CA . GLU A 1 86 ? 25.395 -13.579 -33.469 1.00 89.38 86 GLU A CA 1
ATOM 719 C C . GLU A 1 86 ? 24.376 -12.473 -33.137 1.00 89.38 86 GLU A C 1
ATOM 721 O O . GLU A 1 86 ? 23.521 -12.633 -32.263 1.00 89.38 86 GLU A O 1
ATOM 726 N N . PHE A 1 87 ? 24.459 -11.338 -33.831 1.00 88.62 87 PHE A N 1
ATOM 727 C CA . PHE A 1 87 ? 23.523 -10.222 -33.696 1.00 88.62 87 PHE A CA 1
ATOM 728 C C . PHE A 1 87 ? 23.012 -9.778 -35.060 1.00 88.62 87 PHE A C 1
ATOM 730 O O . PHE A 1 87 ? 23.773 -9.728 -36.024 1.00 88.62 87 PHE A O 1
ATOM 737 N N . GLU A 1 88 ? 21.746 -9.378 -35.126 1.00 91.44 88 GLU A N 1
ATOM 738 C CA . GLU A 1 88 ? 21.190 -8.761 -36.329 1.00 91.44 88 GLU A CA 1
ATOM 739 C C . GLU A 1 88 ? 21.875 -7.419 -36.629 1.00 91.44 88 GLU A C 1
ATOM 741 O O . GLU A 1 88 ? 22.217 -6.633 -35.729 1.00 91.44 88 GLU A O 1
ATOM 746 N N . CYS A 1 89 ? 22.098 -7.171 -37.917 1.00 94.75 89 CYS A N 1
ATOM 747 C CA . CYS A 1 89 ? 22.635 -5.919 -38.416 1.00 94.75 89 CYS A CA 1
ATOM 748 C C . CYS A 1 89 ? 21.857 -5.432 -39.641 1.00 94.75 89 CYS A C 1
ATOM 750 O O . CYS A 1 89 ? 21.146 -6.182 -40.311 1.00 94.75 89 CYS A O 1
ATOM 752 N N . VAL A 1 90 ? 22.004 -4.142 -39.917 1.00 95.81 90 VAL A N 1
ATOM 753 C CA . VAL A 1 90 ? 21.521 -3.496 -41.131 1.00 95.81 90 VAL A CA 1
ATOM 754 C C . VAL A 1 90 ? 22.721 -3.115 -41.983 1.00 95.81 90 VAL A C 1
ATOM 756 O O . VAL A 1 90 ? 23.707 -2.583 -41.466 1.00 95.81 90 VAL A O 1
ATOM 759 N N . GLU A 1 91 ? 22.631 -3.389 -43.278 1.00 95.62 91 GLU A N 1
ATOM 760 C CA . GLU A 1 91 ? 23.623 -3.008 -44.275 1.00 95.62 91 GLU A CA 1
ATOM 761 C C . GLU A 1 91 ? 23.245 -1.647 -44.859 1.00 95.62 91 GLU A C 1
ATOM 763 O O . GLU A 1 91 ? 22.126 -1.440 -45.345 1.00 95.62 91 GLU A O 1
ATOM 768 N N . LEU A 1 92 ? 24.180 -0.704 -44.777 1.00 95.88 92 LEU A N 1
ATOM 769 C CA . LEU A 1 92 ? 23.971 0.700 -45.106 1.00 95.88 92 LEU A CA 1
ATOM 770 C C . LEU A 1 92 ? 24.851 1.137 -46.266 1.00 95.88 92 LEU A C 1
ATOM 772 O O . LEU A 1 92 ? 26.052 0.885 -46.258 1.00 95.88 92 LEU A O 1
ATOM 776 N N . GLU A 1 93 ? 24.264 1.867 -47.208 1.00 93.62 93 GLU A N 1
ATOM 777 C CA . GLU A 1 93 ? 24.986 2.504 -48.310 1.00 93.62 93 GLU A CA 1
ATOM 778 C C . GLU A 1 93 ? 25.622 3.824 -47.848 1.00 93.62 93 GLU A C 1
ATOM 780 O O . GLU A 1 93 ? 24.937 4.734 -47.358 1.00 93.62 93 GLU A O 1
ATOM 785 N N . VAL A 1 94 ? 26.939 3.948 -48.019 1.00 87.94 94 VAL A N 1
ATOM 786 C CA . VAL A 1 94 ? 27.675 5.190 -47.774 1.00 87.94 94 VAL A CA 1
ATOM 787 C C . VAL A 1 94 ? 27.576 6.075 -49.010 1.00 87.94 94 VAL A C 1
ATOM 789 O O . VAL A 1 94 ? 28.093 5.746 -50.079 1.00 87.94 94 VAL A O 1
ATOM 792 N N . LYS A 1 95 ? 26.916 7.230 -48.854 1.00 77.25 95 LYS A N 1
ATOM 793 C CA . LYS A 1 95 ? 26.827 8.237 -49.919 1.00 77.25 95 LYS A CA 1
ATOM 794 C C . LYS A 1 95 ? 28.235 8.610 -50.397 1.00 77.25 95 LYS A C 1
ATOM 796 O O . LYS A 1 95 ? 29.138 8.785 -49.584 1.00 77.25 95 LYS A O 1
ATOM 801 N N . ASP A 1 96 ? 28.383 8.730 -51.712 1.00 73.00 96 ASP A N 1
ATOM 802 C CA . ASP A 1 96 ? 29.589 9.143 -52.445 1.00 73.00 96 ASP A CA 1
ATOM 803 C C . ASP A 1 96 ? 30.690 8.085 -52.642 1.00 73.00 96 ASP A C 1
ATOM 805 O O . ASP A 1 96 ? 31.434 8.206 -53.615 1.00 73.00 96 ASP A O 1
ATOM 809 N N . THR A 1 97 ? 30.797 7.044 -51.805 1.00 76.06 97 THR A N 1
ATOM 810 C CA . THR A 1 97 ? 31.795 5.970 -52.018 1.00 76.06 97 THR A CA 1
ATOM 811 C C . THR A 1 97 ? 31.202 4.681 -52.577 1.00 76.06 97 THR A C 1
ATOM 813 O O . THR A 1 97 ? 31.913 3.931 -53.240 1.00 76.06 97 THR A O 1
ATOM 816 N N . GLY A 1 98 ? 29.905 4.431 -52.359 1.00 76.94 98 GLY A N 1
ATOM 817 C CA . GLY A 1 98 ? 29.265 3.1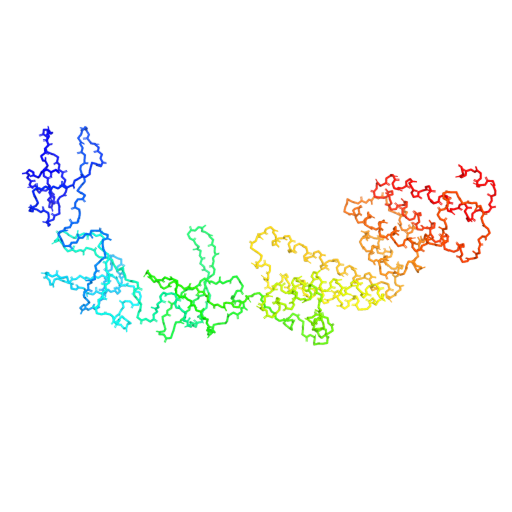62 -52.723 1.00 76.94 98 GLY A CA 1
ATOM 818 C C . GLY A 1 98 ? 29.649 1.999 -51.800 1.00 76.94 98 GLY A C 1
ATOM 819 O O . GLY A 1 98 ? 29.230 0.869 -52.041 1.00 76.94 98 GLY A O 1
ATOM 820 N N . ASP A 1 99 ? 30.420 2.273 -50.743 1.00 86.06 99 ASP A N 1
ATOM 821 C CA . ASP A 1 99 ? 30.781 1.279 -49.739 1.00 86.06 99 ASP A CA 1
ATOM 822 C C . ASP A 1 99 ? 29.569 0.900 -48.885 1.00 86.06 99 ASP A C 1
ATOM 824 O O . ASP A 1 99 ? 28.634 1.685 -48.683 1.00 86.06 99 ASP A O 1
ATOM 828 N N . THR A 1 100 ? 29.632 -0.302 -48.319 1.00 90.38 100 THR A N 1
ATOM 829 C CA . THR A 1 100 ? 28.601 -0.852 -47.443 1.00 90.38 100 THR A CA 1
ATOM 830 C C . THR A 1 100 ? 29.102 -0.929 -46.006 1.00 90.38 100 THR A C 1
ATOM 832 O O . THR A 1 100 ? 30.202 -1.420 -45.752 1.00 90.38 100 THR A O 1
ATOM 835 N N . ILE A 1 101 ? 28.296 -0.469 -45.047 1.00 92.62 101 ILE A N 1
ATOM 836 C CA . ILE A 1 101 ? 28.612 -0.548 -43.615 1.00 92.62 101 ILE A CA 1
ATOM 837 C C . ILE A 1 101 ? 27.529 -1.333 -42.892 1.00 92.62 101 ILE A C 1
ATOM 839 O O . ILE A 1 101 ? 26.351 -0.996 -42.969 1.00 92.62 101 ILE A O 1
ATOM 843 N N . GLU A 1 102 ? 27.947 -2.326 -42.118 1.00 93.94 102 GLU A N 1
ATOM 844 C CA . GLU A 1 102 ? 27.063 -3.090 -41.246 1.00 93.94 102 GLU A CA 1
ATOM 845 C C . GLU A 1 102 ? 26.978 -2.449 -39.859 1.00 93.94 102 GLU A C 1
ATOM 847 O O . GLU A 1 102 ? 27.989 -2.179 -39.199 1.00 93.94 102 GLU A O 1
ATOM 852 N N . VAL A 1 103 ? 25.754 -2.210 -39.391 1.00 93.88 103 VAL A N 1
ATOM 853 C CA . VAL A 1 103 ? 25.494 -1.612 -38.077 1.00 93.88 103 VAL A CA 1
ATOM 854 C C . VAL A 1 103 ? 24.546 -2.501 -37.299 1.00 93.88 103 VAL A C 1
ATOM 856 O O . VAL A 1 103 ? 23.491 -2.880 -37.795 1.00 93.88 103 VAL A O 1
ATOM 859 N N . ARG A 1 104 ? 24.903 -2.810 -36.050 1.00 92.81 104 ARG A N 1
ATOM 860 C CA . ARG A 1 104 ? 24.030 -3.560 -35.142 1.00 92.81 104 ARG A CA 1
ATOM 861 C C . ARG A 1 104 ? 22.670 -2.868 -35.011 1.00 92.81 104 ARG A C 1
ATOM 863 O O . ARG A 1 104 ? 22.611 -1.653 -34.804 1.00 92.81 104 ARG A O 1
ATOM 870 N N . THR A 1 105 ? 21.598 -3.641 -35.090 1.00 92.06 105 THR A N 1
ATOM 871 C CA . THR A 1 105 ? 20.224 -3.134 -35.040 1.00 92.06 105 THR A CA 1
ATOM 872 C C . THR A 1 105 ? 19.595 -3.294 -33.661 1.00 92.06 105 THR A C 1
ATOM 874 O O . THR A 1 105 ? 20.086 -4.008 -32.781 1.00 92.06 105 THR A O 1
ATOM 877 N N . LEU A 1 106 ? 18.512 -2.551 -33.452 1.00 90.19 106 LEU A N 1
ATOM 878 C CA . LEU A 1 106 ? 17.597 -2.727 -32.330 1.00 90.19 106 LEU A CA 1
ATOM 879 C C . LEU A 1 106 ? 16.562 -3.820 -32.650 1.00 90.19 106 LEU A C 1
ATOM 881 O O . LEU A 1 106 ? 16.360 -4.114 -33.826 1.00 90.19 106 LEU A O 1
ATOM 885 N N . PRO A 1 107 ? 15.846 -4.379 -31.653 1.00 88.38 107 PRO A N 1
ATOM 886 C CA . PRO A 1 107 ? 14.966 -5.533 -31.871 1.00 88.38 107 PRO A CA 1
ATOM 887 C C . PRO A 1 107 ? 13.912 -5.375 -32.982 1.00 88.38 107 PRO A C 1
ATOM 889 O O . PRO A 1 107 ? 13.580 -6.352 -33.635 1.00 88.38 107 PRO A O 1
ATOM 892 N N . TRP A 1 108 ? 13.405 -4.159 -33.225 1.00 90.25 108 TRP A N 1
ATOM 893 C CA . TRP A 1 108 ? 12.404 -3.866 -34.271 1.00 90.25 108 TRP A CA 1
ATOM 894 C C . TRP A 1 108 ? 13.003 -3.360 -35.593 1.00 90.25 108 TRP A C 1
ATOM 896 O O . TRP A 1 108 ? 12.272 -2.997 -36.514 1.00 90.25 108 TRP A O 1
ATOM 906 N N . GLN A 1 109 ? 14.329 -3.254 -35.677 1.00 92.38 109 GLN A N 1
ATOM 907 C CA . GLN A 1 109 ? 15.070 -2.797 -36.855 1.00 92.38 109 GLN A CA 1
ATOM 908 C C . GLN A 1 109 ? 15.581 -4.006 -37.643 1.00 92.38 109 GLN A C 1
ATOM 910 O O . GLN A 1 109 ? 16.770 -4.131 -37.916 1.00 92.38 109 GLN A O 1
ATOM 915 N N . ASN A 1 110 ? 14.670 -4.916 -37.970 1.00 90.94 110 ASN A N 1
ATOM 916 C CA . ASN A 1 110 ? 14.956 -6.162 -38.671 1.00 90.94 110 ASN A CA 1
ATOM 917 C C . ASN A 1 110 ? 14.179 -6.216 -39.999 1.00 90.94 110 ASN A C 1
ATOM 919 O O . ASN A 1 110 ? 13.254 -5.428 -40.216 1.00 90.94 110 ASN A O 1
ATOM 923 N N . ALA A 1 111 ? 14.527 -7.163 -40.873 1.00 91.00 111 ALA A N 1
ATOM 924 C CA . ALA A 1 111 ? 13.923 -7.289 -42.202 1.00 91.00 111 ALA A CA 1
ATOM 925 C C . 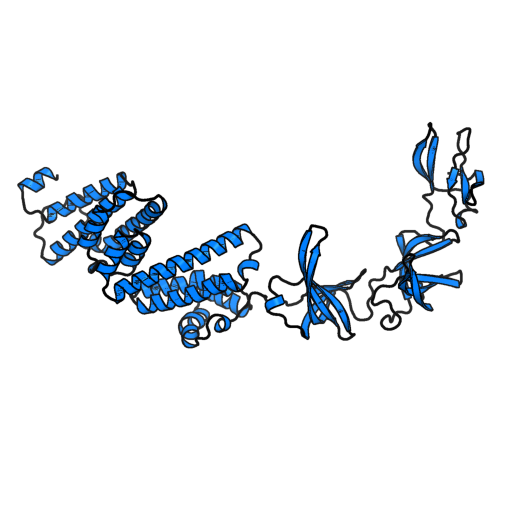ALA A 1 111 ? 12.403 -7.536 -42.184 1.00 91.00 111 ALA A C 1
ATOM 927 O O . ALA A 1 111 ? 11.711 -7.208 -43.145 1.00 91.00 111 ALA A O 1
ATOM 928 N N . LYS A 1 112 ? 11.883 -8.137 -41.109 1.00 89.75 112 LYS A N 1
ATOM 929 C CA . LYS A 1 112 ? 10.465 -8.476 -40.961 1.00 89.75 112 LYS A CA 1
ATOM 930 C C . LYS A 1 112 ? 9.633 -7.256 -40.555 1.00 89.75 112 LYS A C 1
ATOM 932 O O . LYS A 1 112 ? 8.530 -7.077 -41.070 1.00 89.75 112 LYS A O 1
ATOM 937 N N . ASP A 1 113 ? 10.151 -6.431 -39.648 1.00 89.50 113 ASP A N 1
ATOM 938 C CA . ASP A 1 113 ? 9.374 -5.373 -38.995 1.00 89.50 113 ASP A CA 1
ATOM 939 C C . ASP A 1 113 ? 9.684 -3.968 -39.534 1.00 89.50 113 ASP A C 1
ATOM 941 O O . ASP A 1 113 ? 8.798 -3.108 -39.563 1.00 89.50 113 ASP A O 1
ATOM 945 N N . TRP A 1 114 ? 10.918 -3.701 -39.974 1.00 93.75 114 TRP A N 1
ATOM 946 C CA . TRP A 1 114 ? 11.341 -2.365 -40.390 1.00 93.75 114 TRP A CA 1
ATOM 947 C C . TRP A 1 114 ? 10.803 -1.998 -41.778 1.00 93.75 114 TRP A C 1
ATOM 949 O O . TRP A 1 114 ? 11.085 -2.661 -42.770 1.00 93.75 114 TRP A O 1
ATOM 959 N N . LYS A 1 115 ? 10.039 -0.901 -41.859 1.00 93.50 115 LYS A N 1
ATOM 960 C CA . LYS A 1 115 ? 9.346 -0.466 -43.092 1.00 93.50 115 LYS A CA 1
ATOM 961 C C . LYS A 1 115 ? 9.942 0.773 -43.754 1.00 93.50 115 LYS A C 1
ATOM 963 O O . LYS A 1 115 ? 9.413 1.238 -44.758 1.00 93.50 115 LYS A O 1
ATOM 968 N N . PHE A 1 116 ? 10.973 1.362 -43.158 1.00 95.31 116 PHE A N 1
ATOM 969 C CA . PHE A 1 116 ? 11.585 2.580 -43.676 1.00 95.31 116 PHE A CA 1
ATOM 970 C C . PHE A 1 116 ? 12.783 2.211 -44.550 1.00 95.31 116 PHE A C 1
ATOM 972 O O . PHE A 1 116 ? 13.602 1.391 -44.155 1.00 95.31 116 PHE A O 1
ATOM 979 N N . GLU A 1 117 ? 12.931 2.864 -45.700 1.00 96.19 117 GLU A N 1
ATOM 980 C CA . GLU A 1 117 ? 14.080 2.666 -46.604 1.00 96.19 117 GLU A CA 1
ATOM 981 C C . GLU A 1 117 ? 15.399 3.199 -46.023 1.00 96.19 117 GLU A C 1
ATOM 983 O O . GLU A 1 117 ? 16.480 2.974 -46.566 1.00 96.19 117 GLU A O 1
ATOM 988 N N . THR A 1 118 ? 15.315 3.938 -44.919 1.00 96.69 118 THR A N 1
ATOM 989 C CA . THR A 1 118 ? 16.444 4.602 -44.282 1.00 96.69 118 THR A CA 1
ATOM 990 C C . THR A 1 118 ? 16.513 4.301 -42.796 1.00 96.69 118 THR A C 1
ATOM 992 O O . THR A 1 118 ? 15.510 3.970 -42.156 1.00 96.69 118 THR A O 1
ATOM 995 N N . ILE A 1 119 ? 17.689 4.523 -42.217 1.00 96.25 119 ILE A N 1
ATOM 996 C CA . ILE A 1 119 ? 17.904 4.505 -40.774 1.00 96.25 119 ILE A CA 1
ATOM 997 C C . ILE A 1 119 ? 18.820 5.648 -40.346 1.00 96.25 119 ILE A C 1
ATOM 999 O O . ILE A 1 119 ? 19.750 6.036 -41.056 1.00 96.25 119 ILE A O 1
ATOM 1003 N N . LYS A 1 120 ? 18.547 6.209 -39.171 1.00 95.94 120 LYS A N 1
ATOM 1004 C CA . LYS A 1 120 ? 19.391 7.238 -38.564 1.00 95.94 120 LYS A CA 1
ATOM 1005 C C . LYS A 1 120 ? 20.487 6.595 -37.723 1.00 95.94 120 LYS A C 1
ATOM 1007 O O . LYS A 1 120 ? 20.212 5.800 -36.823 1.00 95.94 120 LYS A O 1
ATOM 1012 N N . CYS A 1 121 ? 21.731 6.979 -37.980 1.00 95.50 121 CYS A N 1
ATOM 1013 C CA . CYS A 1 121 ? 22.897 6.497 -37.252 1.00 95.50 121 CYS A CA 1
ATOM 1014 C C . CYS A 1 121 ? 23.744 7.661 -36.744 1.00 95.50 121 CYS A C 1
ATOM 1016 O O . CYS A 1 121 ? 23.950 8.659 -37.434 1.00 95.50 121 CYS A O 1
ATOM 1018 N N . LYS A 1 122 ? 24.271 7.510 -35.529 1.00 95.56 122 LYS A N 1
ATOM 1019 C CA . LYS A 1 122 ? 25.209 8.448 -34.920 1.00 95.56 122 LYS A CA 1
ATOM 1020 C C . LYS A 1 122 ? 26.643 8.019 -35.209 1.00 95.56 122 LYS A C 1
ATOM 1022 O O . LYS A 1 122 ? 27.008 6.866 -34.972 1.00 95.56 122 LYS A O 1
ATOM 1027 N N . VAL A 1 123 ? 27.474 8.959 -35.647 1.00 94.38 123 VAL A N 1
ATOM 1028 C CA . VAL A 1 123 ? 28.906 8.721 -35.869 1.00 94.38 123 VAL A CA 1
ATOM 1029 C C . VAL A 1 123 ? 29.631 8.733 -34.523 1.00 94.38 123 VAL A C 1
ATOM 1031 O O . VAL A 1 123 ? 29.738 9.771 -33.872 1.00 94.38 123 VAL A O 1
ATOM 1034 N N . ILE A 1 124 ? 30.152 7.587 -34.087 1.00 94.00 124 ILE A N 1
ATOM 1035 C CA . ILE A 1 124 ? 30.929 7.459 -32.837 1.00 94.00 124 ILE A CA 1
ATOM 1036 C C . ILE A 1 124 ? 32.442 7.493 -33.062 1.00 94.00 124 ILE A C 1
ATOM 1038 O O . ILE A 1 124 ? 33.219 7.587 -32.111 1.00 94.00 124 ILE A O 1
ATOM 1042 N N . GLY A 1 125 ? 32.874 7.412 -34.315 1.00 89.81 125 GLY A N 1
ATOM 1043 C CA . GLY A 1 125 ? 34.271 7.464 -34.717 1.00 89.81 125 GLY A CA 1
ATOM 1044 C C . GLY A 1 125 ? 34.402 7.380 -36.230 1.00 89.81 125 GLY A C 1
ATOM 1045 O O . GLY A 1 125 ? 33.403 7.301 -36.935 1.00 89.81 125 GLY A O 1
ATOM 1046 N N . ILE A 1 126 ? 35.634 7.385 -36.722 1.00 88.19 126 ILE A N 1
ATOM 1047 C CA . ILE A 1 126 ? 35.955 7.230 -38.142 1.00 88.19 126 ILE A CA 1
ATOM 1048 C C . ILE A 1 126 ? 37.085 6.204 -38.232 1.00 88.19 126 ILE A C 1
ATOM 1050 O O . ILE A 1 126 ? 38.065 6.299 -37.481 1.00 88.19 126 ILE A O 1
ATOM 1054 N N . TYR A 1 127 ? 36.918 5.197 -39.084 1.00 85.00 127 TYR A N 1
ATOM 1055 C CA . TYR A 1 127 ? 37.925 4.178 -39.352 1.00 85.00 127 TYR A CA 1
ATOM 1056 C C . TYR A 1 127 ? 39.129 4.774 -40.095 1.00 85.00 127 TYR A C 1
ATOM 1058 O O . TYR A 1 127 ? 39.057 5.897 -40.603 1.00 85.00 127 TYR A O 1
ATOM 1066 N N . PRO A 1 128 ? 40.286 4.082 -40.121 1.00 79.12 128 PRO A N 1
ATOM 1067 C CA . PRO A 1 128 ? 41.467 4.595 -40.806 1.00 79.12 128 PRO A CA 1
ATOM 1068 C C . PRO A 1 128 ? 41.185 4.975 -42.261 1.00 79.12 128 PRO A C 1
ATOM 1070 O O . PRO A 1 128 ? 41.568 6.072 -42.650 1.00 79.12 128 PRO A O 1
ATOM 1073 N N . ASP A 1 129 ? 40.456 4.133 -42.995 1.00 80.38 129 ASP A N 1
ATOM 1074 C CA . ASP A 1 129 ? 40.033 4.325 -44.393 1.00 80.38 129 ASP A CA 1
ATOM 1075 C C . ASP A 1 129 ? 39.110 5.537 -44.635 1.00 80.38 129 ASP A C 1
ATOM 1077 O O . ASP A 1 129 ? 38.892 5.923 -45.777 1.00 80.38 129 ASP A O 1
ATOM 1081 N N . GLY A 1 130 ? 38.618 6.187 -43.576 1.00 82.00 130 GLY A N 1
ATOM 1082 C CA . GLY A 1 130 ? 37.736 7.349 -43.661 1.00 82.00 130 GLY A CA 1
ATOM 1083 C C . GLY A 1 130 ? 36.245 7.022 -43.561 1.00 82.00 130 GLY A C 1
ATOM 1084 O O . GLY A 1 130 ? 35.445 7.961 -43.489 1.00 82.00 130 GLY A O 1
ATOM 1085 N N . THR A 1 131 ? 35.871 5.740 -43.482 1.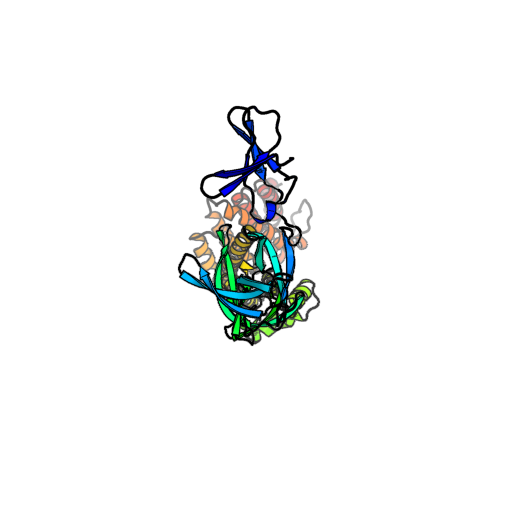00 87.62 131 THR A N 1
ATOM 1086 C CA . THR A 1 131 ? 34.479 5.313 -43.289 1.00 87.62 131 THR A CA 1
ATOM 1087 C C . THR A 1 131 ? 34.005 5.598 -41.856 1.00 87.62 1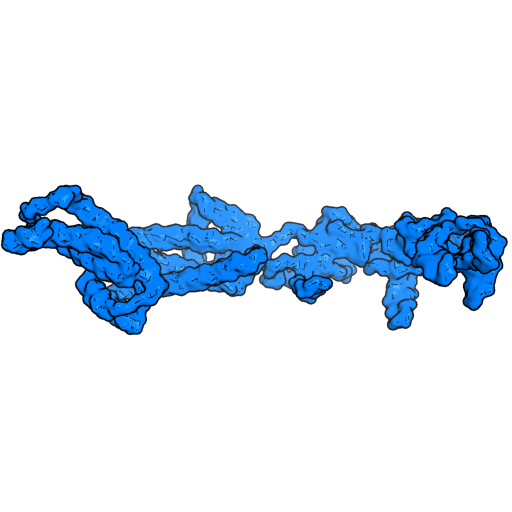31 THR A C 1
ATOM 1089 O O . THR A 1 131 ? 34.788 5.528 -40.897 1.00 87.62 131 THR A O 1
ATOM 1092 N N . PRO A 1 132 ? 32.734 5.981 -41.649 1.00 91.69 132 PRO A N 1
ATOM 1093 C CA . PRO A 1 132 ? 32.234 6.290 -40.320 1.00 91.69 132 PRO A CA 1
ATOM 1094 C C . PRO A 1 132 ? 32.018 5.013 -39.503 1.00 91.69 132 PRO A C 1
ATOM 1096 O O . PRO A 1 132 ? 31.439 4.032 -39.956 1.00 91.69 132 PRO A O 1
ATOM 1099 N N . LYS A 1 133 ? 32.409 5.052 -38.230 1.00 92.25 133 LYS A N 1
ATOM 1100 C CA . LYS A 1 133 ? 31.985 4.064 -37.241 1.00 92.25 133 LYS A CA 1
ATOM 1101 C C . LYS A 1 133 ? 30.637 4.496 -36.673 1.00 92.25 133 LYS A C 1
ATOM 1103 O O . LYS A 1 133 ? 30.547 5.541 -36.021 1.00 92.25 133 LYS A O 1
ATOM 1108 N N . LEU A 1 134 ? 29.610 3.688 -36.904 1.00 94.38 134 LEU A N 1
ATOM 1109 C CA . LEU A 1 134 ? 28.216 4.038 -36.645 1.00 94.38 134 LEU A CA 1
ATOM 1110 C C . LEU A 1 134 ? 27.631 3.274 -35.452 1.00 94.38 134 LEU A C 1
ATOM 1112 O O . LEU A 1 134 ? 28.024 2.147 -35.157 1.00 94.38 134 LEU A O 1
ATOM 1116 N N . ILE A 1 135 ? 26.662 3.900 -34.786 1.00 94.25 135 ILE A N 1
ATOM 1117 C CA . ILE A 1 135 ? 25.668 3.223 -33.946 1.00 94.25 135 ILE A CA 1
ATOM 1118 C C . ILE A 1 135 ? 24.279 3.651 -34.402 1.00 94.25 135 ILE A C 1
ATOM 1120 O O . ILE A 1 135 ? 24.077 4.806 -34.784 1.00 94.25 135 ILE A O 1
ATOM 1124 N N . THR A 1 136 ? 23.313 2.747 -34.347 1.00 93.94 136 THR A N 1
ATOM 1125 C CA . THR A 1 136 ? 21.905 3.063 -34.593 1.00 93.94 136 THR A CA 1
ATOM 1126 C C . THR A 1 136 ? 21.411 4.106 -33.592 1.00 93.94 136 THR A C 1
ATOM 1128 O O . THR A 1 136 ? 21.630 4.009 -32.384 1.00 93.94 136 THR A O 1
ATOM 1131 N N . PHE A 1 137 ? 20.786 5.157 -34.118 1.00 93.56 137 PHE A N 1
ATOM 1132 C CA . PHE A 1 137 ? 20.253 6.280 -33.354 1.00 93.56 137 PHE A CA 1
ATOM 1133 C C . PHE A 1 137 ? 18.963 6.772 -34.020 1.00 93.56 137 PHE A C 1
ATOM 1135 O O . PHE A 1 137 ? 18.854 7.912 -34.472 1.00 93.56 137 PHE A O 1
ATOM 1142 N N . ASP A 1 138 ? 17.994 5.864 -34.118 1.00 93.19 138 ASP A N 1
ATOM 1143 C CA . ASP A 1 138 ? 16.708 6.101 -34.761 1.00 93.19 138 ASP A CA 1
ATOM 1144 C C . ASP A 1 138 ? 15.570 5.788 -33.789 1.00 93.19 138 ASP A C 1
ATOM 1146 O O . ASP A 1 138 ? 15.451 4.665 -33.302 1.00 93.19 138 ASP A O 1
ATOM 1150 N N . SER A 1 139 ? 14.751 6.796 -33.492 1.00 91.88 139 SER A N 1
ATOM 1151 C CA . SER A 1 139 ? 13.589 6.678 -32.606 1.00 91.88 139 SER A CA 1
ATOM 1152 C C . SER A 1 139 ? 12.310 6.282 -33.344 1.00 91.88 139 SER A C 1
ATOM 1154 O O . SER A 1 139 ? 11.249 6.173 -32.726 1.00 91.88 139 SER A O 1
ATOM 1156 N N . ARG A 1 140 ? 12.367 6.081 -34.668 1.00 94.00 140 ARG A N 1
ATOM 1157 C CA . ARG A 1 140 ? 11.225 5.568 -35.426 1.00 94.00 140 ARG A CA 1
ATOM 1158 C C . ARG A 1 140 ? 10.957 4.113 -35.035 1.00 94.00 140 ARG A C 1
ATOM 1160 O O . ARG A 1 140 ? 11.878 3.316 -34.862 1.00 94.00 140 ARG A O 1
ATOM 1167 N N . HIS A 1 141 ? 9.677 3.769 -34.927 1.00 93.94 141 HIS A N 1
ATOM 1168 C CA . HIS A 1 141 ? 9.204 2.401 -34.732 1.00 93.94 141 HIS A CA 1
ATOM 1169 C C . HIS A 1 141 ? 8.108 2.109 -35.766 1.00 93.94 141 HIS A C 1
ATOM 1171 O O . HIS A 1 141 ? 7.238 2.958 -35.970 1.00 93.94 141 HIS A O 1
ATOM 1177 N N . PRO A 1 142 ? 8.108 0.935 -36.421 1.00 92.56 142 PRO A N 1
ATOM 1178 C CA . PRO A 1 142 ? 7.156 0.616 -37.495 1.00 92.56 142 PRO A CA 1
ATOM 1179 C C . PRO A 1 142 ? 5.693 0.562 -37.033 1.00 92.56 142 PRO A C 1
ATOM 1181 O O . PRO A 1 142 ? 4.774 0.705 -37.840 1.00 92.56 142 PRO A O 1
ATOM 1184 N N . HIS A 1 143 ? 5.474 0.342 -35.735 1.00 93.44 143 HIS A N 1
ATOM 1185 C CA . HIS A 1 143 ? 4.143 0.131 -35.153 1.00 93.44 143 HIS A CA 1
ATOM 1186 C C . HIS A 1 143 ? 3.740 1.129 -34.067 1.00 93.44 143 HIS A C 1
ATOM 1188 O O . HIS A 1 143 ? 2.560 1.213 -33.740 1.00 93.44 143 HIS A O 1
ATOM 1194 N N . TYR A 1 144 ? 4.691 1.880 -33.510 1.00 95.00 144 TYR A N 1
ATOM 1195 C CA . TYR A 1 144 ? 4.467 2.667 -32.299 1.00 95.00 144 TYR A CA 1
ATOM 1196 C C . TYR A 1 144 ? 4.963 4.095 -32.478 1.00 95.00 144 TYR A C 1
ATOM 1198 O O . TYR A 1 144 ? 5.855 4.379 -33.274 1.00 95.00 144 TYR A O 1
ATOM 1206 N N . SER A 1 145 ? 4.368 5.018 -31.732 1.00 95.19 145 SER A N 1
ATOM 1207 C CA . SER A 1 145 ? 4.736 6.433 -31.765 1.00 95.19 145 SER A CA 1
ATOM 1208 C C . SER A 1 145 ? 4.729 6.983 -30.352 1.00 95.19 145 SER A C 1
ATOM 1210 O O . SER A 1 145 ? 3.820 6.672 -29.583 1.00 95.19 145 SER A O 1
ATOM 1212 N N . ILE A 1 146 ? 5.722 7.814 -30.041 1.00 96.06 146 ILE A N 1
ATOM 1213 C CA . ILE A 1 146 ? 5.853 8.480 -28.743 1.00 96.06 146 ILE A CA 1
ATOM 1214 C C . ILE A 1 146 ? 4.571 9.268 -28.431 1.00 96.06 146 ILE A C 1
ATOM 1216 O O . ILE A 1 146 ? 4.010 9.933 -29.303 1.00 96.06 146 ILE A O 1
ATOM 1220 N N . GLY A 1 147 ? 4.095 9.159 -27.192 1.00 94.75 147 GLY A N 1
ATOM 1221 C CA . GLY A 1 147 ? 2.895 9.819 -26.679 1.00 94.75 147 GLY A CA 1
ATOM 1222 C C . GLY A 1 147 ? 1.575 9.100 -26.975 1.00 94.75 147 GLY A C 1
ATOM 1223 O O . GLY A 1 147 ? 0.563 9.443 -26.369 1.00 94.75 147 GLY A O 1
ATOM 1224 N N . LYS A 1 148 ? 1.555 8.094 -27.861 1.00 96.81 148 LYS A N 1
ATOM 1225 C CA . LYS A 1 148 ? 0.347 7.301 -28.141 1.00 96.81 148 LYS A CA 1
ATOM 1226 C C . LYS A 1 148 ? 0.240 6.095 -27.211 1.00 96.81 148 LYS A C 1
ATOM 1228 O O . LYS A 1 148 ? 1.258 5.555 -26.778 1.00 96.81 148 LYS A O 1
ATOM 1233 N N . ALA A 1 149 ? -0.997 5.690 -26.930 1.00 96.38 149 ALA A N 1
ATOM 1234 C CA . ALA A 1 149 ? -1.322 4.502 -26.151 1.00 96.38 149 ALA A CA 1
ATOM 1235 C C . ALA A 1 149 ? -1.708 3.330 -27.057 1.00 96.38 149 ALA A C 1
ATOM 1237 O O . ALA A 1 149 ? -2.340 3.532 -28.096 1.00 96.38 149 ALA A O 1
ATOM 1238 N N . TYR A 1 150 ? -1.305 2.129 -26.654 1.00 96.81 150 TYR A N 1
ATOM 1239 C CA . TYR A 1 150 ? -1.566 0.876 -27.351 1.00 96.81 150 TYR A CA 1
ATOM 1240 C C . TYR A 1 150 ? -1.843 -0.234 -26.342 1.00 96.81 150 TYR A C 1
ATOM 1242 O O . TYR A 1 150 ? -1.398 -0.165 -25.195 1.00 96.81 150 TYR A O 1
ATOM 1250 N N . ASP A 1 151 ? -2.540 -1.264 -26.803 1.00 96.06 151 ASP A N 1
ATOM 1251 C CA . ASP A 1 151 ? -2.906 -2.426 -26.007 1.00 96.06 151 ASP A CA 1
ATOM 1252 C C . ASP A 1 151 ? -1.836 -3.517 -26.087 1.00 96.06 151 ASP A C 1
ATOM 1254 O O . ASP A 1 151 ? -1.358 -3.866 -27.170 1.00 96.06 151 ASP A O 1
ATOM 1258 N N . PHE A 1 152 ? -1.486 -4.070 -24.929 1.00 96.75 152 PHE A N 1
ATOM 1259 C CA . PHE A 1 152 ? -0.506 -5.138 -24.777 1.00 96.75 152 PHE A CA 1
ATOM 1260 C C . PHE A 1 152 ? -1.078 -6.263 -23.918 1.00 96.75 152 PHE A C 1
ATOM 1262 O O . PHE A 1 152 ? -1.741 -6.005 -22.917 1.00 96.75 152 PHE A O 1
ATOM 1269 N N . SER A 1 153 ? -0.798 -7.510 -24.288 1.00 96.94 153 SER A N 1
ATOM 1270 C CA . SER A 1 153 ? -1.208 -8.693 -23.523 1.00 96.94 153 SER A CA 1
ATOM 1271 C C . SER A 1 153 ? -0.186 -9.011 -22.435 1.00 96.94 153 SER A C 1
ATOM 1273 O O . SER A 1 153 ? 1.013 -9.057 -22.705 1.00 96.94 153 SER A O 1
ATOM 1275 N N . VAL A 1 154 ? -0.638 -9.252 -21.209 1.00 96.62 154 VAL A N 1
ATOM 1276 C CA . VAL A 1 154 ? 0.213 -9.620 -20.074 1.00 96.62 154 VAL A CA 1
ATOM 1277 C C . VAL A 1 154 ? 0.713 -11.050 -20.253 1.00 96.62 154 VAL A C 1
ATOM 1279 O O . VAL A 1 154 ? -0.071 -11.989 -20.333 1.00 96.62 154 VAL A O 1
ATOM 1282 N N . ILE A 1 155 ? 2.030 -11.227 -20.295 1.00 96.69 155 ILE A N 1
ATOM 1283 C CA . ILE A 1 155 ? 2.685 -12.542 -20.332 1.00 96.69 155 ILE A CA 1
ATOM 1284 C C . ILE A 1 155 ? 2.933 -13.033 -18.901 1.00 96.69 155 ILE A C 1
ATOM 1286 O O . ILE A 1 155 ? 2.721 -14.203 -18.589 1.00 96.69 155 ILE A O 1
ATOM 1290 N N . GLY A 1 156 ? 3.368 -12.138 -18.014 1.00 96.06 156 GLY A N 1
ATOM 1291 C CA . GLY A 1 156 ? 3.653 -12.472 -16.623 1.00 96.06 156 GLY A CA 1
ATOM 1292 C C . GLY A 1 156 ? 4.390 -11.363 -15.885 1.00 96.06 156 GLY A C 1
ATOM 1293 O O . GLY A 1 156 ? 4.466 -10.226 -16.350 1.00 96.06 156 GLY A O 1
ATOM 1294 N N . PHE A 1 157 ? 4.959 -11.711 -14.733 1.00 95.75 157 PHE A N 1
ATOM 1295 C CA . PHE A 1 157 ? 5.678 -10.788 -13.858 1.00 95.75 157 PHE A CA 1
ATOM 1296 C C . PHE A 1 157 ? 7.102 -11.271 -13.612 1.00 95.75 157 PHE A C 1
ATOM 1298 O O . PHE A 1 157 ? 7.348 -12.471 -13.511 1.00 95.75 157 PHE A O 1
ATOM 1305 N N . GLN A 1 158 ? 8.032 -10.329 -13.474 1.00 95.69 158 GLN A N 1
ATOM 1306 C CA . GLN A 1 158 ? 9.424 -10.629 -13.156 1.00 95.69 158 GLN A CA 1
ATOM 1307 C C . GLN A 1 158 ? 9.979 -9.614 -12.155 1.00 95.69 158 GLN A C 1
ATOM 1309 O O . GLN A 1 158 ? 9.782 -8.408 -12.307 1.00 95.69 158 GLN A O 1
ATOM 1314 N N . ASP A 1 159 ? 10.706 -10.103 -11.153 1.00 93.69 159 ASP A N 1
ATOM 1315 C CA . ASP A 1 159 ? 11.462 -9.259 -10.231 1.00 93.69 159 ASP A CA 1
ATOM 1316 C C . ASP A 1 159 ? 12.824 -8.898 -10.840 1.00 93.69 159 ASP A C 1
ATOM 1318 O O . ASP A 1 159 ? 13.527 -9.742 -11.404 1.00 93.69 159 ASP A O 1
ATOM 1322 N N . LYS A 1 160 ? 13.199 -7.621 -10.747 1.00 94.12 160 LYS A N 1
ATOM 1323 C CA . LYS A 1 160 ? 14.486 -7.090 -11.200 1.00 94.12 160 LYS A CA 1
ATOM 1324 C C . LYS A 1 160 ? 15.121 -6.240 -10.115 1.00 94.12 160 LYS A C 1
ATOM 1326 O O . LYS A 1 160 ? 14.455 -5.450 -9.456 1.00 94.12 160 LYS A O 1
ATOM 1331 N N . THR A 1 161 ? 16.439 -6.321 -10.011 1.00 92.56 161 THR A N 1
ATOM 1332 C CA . THR A 1 161 ? 17.217 -5.457 -9.123 1.00 92.56 161 THR A CA 1
ATOM 1333 C C . THR A 1 161 ? 17.784 -4.287 -9.919 1.00 92.56 161 THR A C 1
ATOM 1335 O O . THR A 1 161 ? 18.365 -4.445 -10.995 1.00 92.56 161 THR A O 1
ATOM 1338 N N . SER A 1 162 ? 17.583 -3.072 -9.419 1.00 88.50 162 SER A N 1
ATOM 1339 C CA . SER A 1 162 ? 18.154 -1.863 -10.018 1.00 88.50 162 SER A CA 1
ATOM 1340 C C . SER A 1 162 ? 19.663 -1.796 -9.783 1.00 88.50 162 SER A C 1
ATOM 1342 O O . SER A 1 162 ? 20.190 -2.396 -8.852 1.00 88.50 162 SER A O 1
ATOM 1344 N N . TYR A 1 163 ? 20.371 -0.968 -10.558 1.00 86.12 163 TYR A N 1
ATOM 1345 C CA . TYR A 1 163 ? 21.799 -0.691 -10.326 1.00 86.12 163 TYR A CA 1
ATOM 1346 C C . TYR A 1 163 ? 22.096 -0.102 -8.931 1.00 86.12 163 TYR A C 1
ATOM 1348 O O . TYR A 1 163 ? 23.246 -0.081 -8.506 1.00 86.12 163 TYR A O 1
ATOM 1356 N N . LYS A 1 164 ? 21.067 0.396 -8.230 1.00 86.19 164 LYS A N 1
ATOM 1357 C CA . LYS A 1 164 ? 21.141 0.912 -6.855 1.00 86.19 164 LYS A CA 1
ATOM 1358 C C . LYS A 1 164 ? 20.826 -0.147 -5.789 1.00 86.19 164 LYS A C 1
ATOM 1360 O O . LYS A 1 164 ? 20.799 0.193 -4.614 1.00 86.19 164 LYS A O 1
ATOM 1365 N N . GLY A 1 165 ? 20.558 -1.393 -6.182 1.00 86.44 165 GLY A N 1
ATOM 1366 C CA . GLY A 1 165 ? 20.254 -2.495 -5.265 1.00 86.44 165 GLY A CA 1
ATOM 1367 C C . GLY A 1 165 ? 18.803 -2.563 -4.781 1.00 86.44 165 GLY A C 1
ATOM 1368 O O . GLY A 1 165 ? 18.497 -3.397 -3.941 1.00 86.44 165 GLY A O 1
ATOM 1369 N N . PHE A 1 166 ? 17.902 -1.711 -5.283 1.00 83.19 166 PHE A N 1
ATOM 1370 C CA . PHE A 1 166 ? 16.470 -1.827 -4.981 1.00 83.19 166 PHE A CA 1
ATOM 1371 C C . PHE A 1 166 ? 15.801 -2.804 -5.937 1.00 83.19 166 PHE A C 1
ATOM 1373 O O . PHE A 1 166 ? 15.958 -2.650 -7.155 1.00 83.19 166 PHE A O 1
ATOM 1380 N N . ASP A 1 167 ? 15.028 -3.733 -5.388 1.00 88.12 167 ASP A N 1
ATOM 1381 C CA . ASP A 1 167 ? 14.192 -4.647 -6.155 1.00 88.12 167 ASP A CA 1
ATOM 1382 C C . ASP A 1 167 ? 12.902 -3.954 -6.598 1.00 88.12 167 ASP A C 1
ATOM 1384 O O . ASP A 1 167 ? 12.269 -3.209 -5.847 1.00 88.12 167 ASP A O 1
ATOM 1388 N N . TYR A 1 168 ? 12.523 -4.185 -7.847 1.00 89.25 168 TYR A N 1
ATOM 1389 C CA . TYR A 1 168 ? 11.285 -3.708 -8.439 1.00 89.25 168 TYR A CA 1
ATOM 1390 C C . TYR A 1 168 ? 10.705 -4.786 -9.346 1.00 89.25 168 TYR A C 1
ATOM 1392 O O . TYR A 1 168 ? 11.426 -5.587 -9.940 1.00 89.25 168 TYR A O 1
ATOM 1400 N N . LYS A 1 169 ? 9.382 -4.789 -9.468 1.00 92.56 169 LYS A N 1
ATOM 1401 C CA . LYS A 1 169 ? 8.661 -5.750 -10.295 1.00 92.56 169 LYS A CA 1
ATOM 1402 C C . LYS A 1 169 ? 8.316 -5.128 -11.642 1.00 92.56 169 LYS A C 1
ATOM 1404 O O . LYS A 1 169 ? 7.935 -3.957 -11.719 1.00 92.56 169 LYS A O 1
ATOM 1409 N N . ILE A 1 170 ? 8.454 -5.911 -12.702 1.00 95.56 170 ILE A N 1
ATOM 1410 C CA . ILE A 1 170 ? 8.025 -5.552 -14.053 1.00 95.56 170 ILE A CA 1
ATOM 1411 C C . ILE A 1 170 ? 6.918 -6.489 -14.527 1.00 95.56 170 ILE A C 1
ATOM 1413 O O . ILE A 1 170 ? 6.829 -7.637 -14.090 1.00 95.56 170 ILE A O 1
ATOM 1417 N N . ILE A 1 171 ? 6.098 -5.982 -15.441 1.00 96.31 171 ILE A N 1
ATOM 1418 C CA . ILE A 1 171 ? 5.136 -6.752 -16.221 1.00 96.31 171 ILE A CA 1
ATOM 1419 C C . ILE A 1 171 ? 5.784 -7.050 -17.569 1.00 96.31 171 ILE A C 1
ATOM 1421 O O . ILE A 1 171 ? 6.237 -6.132 -18.260 1.00 96.31 171 ILE A O 1
ATOM 1425 N N . LEU A 1 172 ? 5.830 -8.329 -17.921 1.00 96.69 172 LEU A N 1
ATOM 1426 C CA . LEU A 1 172 ? 6.206 -8.800 -19.245 1.00 96.69 172 LEU A CA 1
ATOM 1427 C C . LEU A 1 172 ? 4.975 -8.725 -20.141 1.00 96.69 172 LEU A C 1
ATOM 1429 O O . LEU A 1 172 ? 3.913 -9.238 -19.791 1.00 96.69 172 LEU A O 1
ATOM 1433 N N . LEU A 1 173 ? 5.123 -8.077 -21.286 1.00 96.69 173 LEU A N 1
ATOM 1434 C CA . LEU A 1 173 ? 4.042 -7.763 -22.208 1.00 96.69 173 LEU A CA 1
ATOM 1435 C C . LEU A 1 173 ? 4.327 -8.348 -23.587 1.00 96.69 173 LEU A C 1
ATOM 1437 O O . LEU A 1 173 ? 5.469 -8.315 -24.027 1.00 96.69 173 LEU A O 1
ATOM 1441 N N . SER A 1 174 ? 3.296 -8.827 -24.278 1.00 95.62 174 SER A N 1
ATOM 1442 C CA . SER A 1 174 ? 3.332 -9.165 -25.702 1.00 95.62 174 SER A CA 1
ATOM 1443 C C . SER A 1 174 ? 2.489 -8.165 -26.467 1.00 95.62 174 SER A C 1
ATOM 1445 O O . SER A 1 174 ? 1.376 -7.836 -26.051 1.00 95.62 174 SER A O 1
ATOM 1447 N N . ASP A 1 175 ? 2.973 -7.721 -27.617 1.00 94.00 175 ASP A N 1
ATOM 1448 C CA . ASP A 1 175 ? 2.100 -7.077 -28.588 1.00 94.00 175 ASP A CA 1
ATOM 1449 C C . ASP A 1 175 ? 1.417 -8.090 -29.521 1.00 94.00 175 ASP A C 1
ATOM 1451 O O . ASP A 1 175 ? 1.633 -9.302 -29.441 1.00 94.00 175 ASP A O 1
ATOM 1455 N N . LYS A 1 176 ? 0.596 -7.572 -30.442 1.00 92.06 176 LYS A N 1
ATOM 1456 C CA . LYS A 1 176 ? -0.084 -8.351 -31.491 1.00 92.06 176 LYS A CA 1
ATOM 1457 C C . LYS A 1 176 ? 0.852 -8.948 -32.552 1.00 92.06 176 LYS A C 1
ATOM 1459 O O . LYS A 1 176 ? 0.389 -9.672 -33.428 1.00 92.06 176 LYS A O 1
ATOM 1464 N N . PHE A 1 177 ? 2.135 -8.596 -32.522 1.00 89.12 177 PHE A N 1
ATOM 1465 C CA . PHE A 1 177 ? 3.174 -9.088 -33.424 1.00 89.12 177 PHE A CA 1
ATOM 1466 C C . PHE A 1 177 ? 4.096 -10.107 -32.729 1.00 89.12 177 PHE A C 1
ATOM 1468 O O . PHE A 1 177 ? 5.079 -10.544 -33.330 1.00 89.12 177 PHE A O 1
ATOM 1475 N N . ASN A 1 178 ? 3.750 -10.522 -31.502 1.00 86.88 178 ASN A N 1
ATOM 1476 C CA . ASN A 1 178 ? 4.517 -11.407 -30.622 1.00 86.88 178 ASN A CA 1
ATOM 1477 C C . ASN A 1 178 ? 5.880 -10.841 -30.186 1.00 86.88 178 ASN A C 1
ATOM 1479 O O . ASN A 1 178 ? 6.769 -11.600 -29.797 1.00 86.88 178 ASN A O 1
ATOM 1483 N N . ASN A 1 179 ? 6.049 -9.518 -30.220 1.00 89.19 179 ASN A N 1
ATOM 1484 C CA . ASN A 1 179 ? 7.210 -8.859 -29.637 1.00 89.19 179 ASN A CA 1
ATOM 1485 C C . ASN A 1 179 ? 7.010 -8.674 -28.135 1.00 89.19 179 ASN A C 1
ATOM 1487 O O . ASN A 1 179 ? 5.926 -8.301 -27.680 1.00 89.19 179 ASN A O 1
ATOM 1491 N N . GLN A 1 180 ? 8.079 -8.905 -27.373 1.00 92.94 180 GLN A N 1
ATOM 1492 C CA . GLN A 1 180 ? 8.057 -8.806 -25.920 1.00 92.94 180 GLN A CA 1
ATOM 1493 C C . GLN A 1 180 ? 8.552 -7.442 -25.435 1.00 92.94 180 GLN A C 1
ATOM 1495 O O . GLN A 1 180 ? 9.583 -6.936 -25.883 1.00 92.94 180 GLN A O 1
ATOM 1500 N N . TYR A 1 181 ? 7.833 -6.872 -24.474 1.00 94.81 181 TYR A N 1
ATOM 1501 C CA . TYR A 1 181 ? 8.130 -5.585 -23.858 1.00 94.81 181 TYR A CA 1
ATOM 1502 C C . TYR A 1 181 ? 8.035 -5.661 -22.339 1.00 94.81 181 TYR A C 1
ATOM 1504 O O . TYR A 1 181 ? 7.507 -6.611 -21.765 1.00 94.81 181 TYR A O 1
ATOM 1512 N N . GLU A 1 182 ? 8.544 -4.623 -21.685 1.00 95.75 182 GLU A N 1
ATOM 1513 C CA . GLU A 1 182 ? 8.547 -4.512 -20.233 1.00 95.75 182 GLU A CA 1
ATOM 1514 C C . GLU A 1 182 ? 7.928 -3.182 -19.822 1.00 95.75 182 GLU A C 1
ATOM 1516 O O . GLU A 1 182 ? 8.251 -2.131 -20.383 1.00 95.75 182 GLU A O 1
ATOM 1521 N N . VAL A 1 183 ? 7.088 -3.216 -18.794 1.00 95.75 183 VAL A N 1
ATOM 1522 C CA . VAL A 1 183 ? 6.611 -2.016 -18.103 1.00 95.75 183 VAL A CA 1
ATOM 1523 C C . VAL A 1 183 ? 6.750 -2.208 -16.598 1.00 95.75 183 VAL A C 1
ATOM 1525 O O . VAL A 1 183 ? 6.677 -3.325 -16.094 1.00 95.75 183 VAL A O 1
ATOM 1528 N N . LEU A 1 184 ? 6.979 -1.126 -15.856 1.00 93.62 184 LEU A N 1
ATOM 1529 C CA . LEU A 1 184 ? 7.016 -1.188 -14.394 1.00 93.62 184 LEU A CA 1
ATOM 1530 C C . LEU A 1 184 ? 5.649 -1.613 -13.853 1.00 93.62 184 LEU A C 1
ATOM 1532 O O . LEU A 1 184 ? 4.635 -1.028 -14.239 1.00 93.62 184 LEU A O 1
ATOM 1536 N N . ALA A 1 185 ? 5.629 -2.593 -12.950 1.00 91.31 185 ALA A N 1
ATOM 1537 C CA . ALA A 1 185 ? 4.422 -2.981 -12.234 1.00 91.31 185 ALA A CA 1
ATOM 1538 C C . ALA A 1 185 ? 4.136 -1.983 -11.102 1.00 91.31 185 ALA A C 1
ATOM 1540 O O . ALA A 1 185 ? 5.047 -1.505 -10.420 1.00 91.31 185 ALA A O 1
ATOM 1541 N N . ILE A 1 186 ? 2.859 -1.681 -10.883 1.00 88.62 186 ILE A N 1
ATOM 1542 C CA . ILE A 1 186 ? 2.406 -0.946 -9.700 1.00 88.62 186 ILE A CA 1
ATOM 1543 C C . ILE A 1 186 ? 2.416 -1.929 -8.516 1.00 88.62 186 ILE A C 1
ATOM 1545 O O . ILE A 1 186 ? 2.161 -3.119 -8.718 1.00 88.62 186 ILE A O 1
ATOM 1549 N N . PRO A 1 187 ? 2.719 -1.494 -7.278 1.00 82.75 18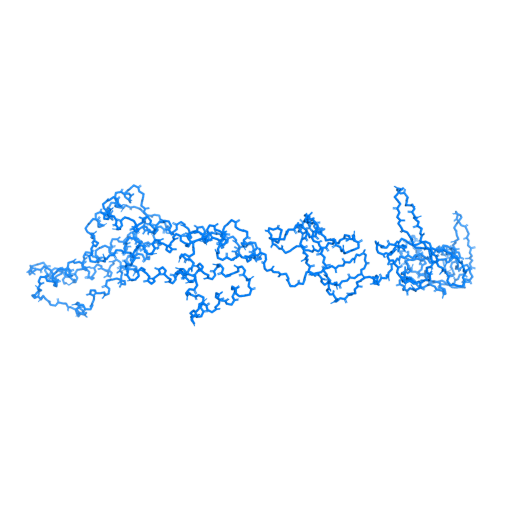7 PRO A N 1
ATOM 1550 C CA . PRO A 1 187 ? 2.686 -2.388 -6.124 1.00 82.75 187 PRO A CA 1
ATOM 1551 C C . PRO A 1 187 ? 1.371 -3.177 -6.027 1.00 82.75 187 PRO A C 1
ATOM 1553 O O . PRO A 1 187 ? 0.304 -2.581 -6.123 1.00 82.75 187 PRO A O 1
ATOM 1556 N N . ASN A 1 188 ? 1.459 -4.493 -5.789 1.00 82.75 188 ASN A N 1
ATOM 1557 C CA . ASN A 1 188 ? 0.325 -5.423 -5.640 1.00 82.75 188 ASN A CA 1
ATOM 1558 C C . ASN A 1 188 ? -0.462 -5.729 -6.923 1.00 82.75 188 ASN A C 1
ATOM 1560 O O . ASN A 1 188 ? -1.450 -6.458 -6.879 1.00 82.75 188 ASN A O 1
ATOM 1564 N N . GLN A 1 189 ? -0.042 -5.195 -8.067 1.00 87.25 189 GLN A N 1
ATOM 1565 C CA . GLN A 1 189 ? -0.741 -5.391 -9.329 1.00 87.25 189 GLN A CA 1
ATOM 1566 C C . GLN A 1 189 ? -0.704 -6.846 -9.821 1.00 87.25 189 GLN A C 1
ATOM 1568 O O . GLN A 1 189 ? -1.631 -7.284 -10.498 1.00 87.25 189 GLN A O 1
ATOM 1573 N N . GLU A 1 190 ? 0.312 -7.613 -9.423 1.00 85.44 190 GLU A N 1
ATOM 1574 C CA . GLU A 1 190 ? 0.459 -9.038 -9.736 1.00 85.44 190 GLU A CA 1
ATOM 1575 C C . GLU A 1 190 ? -0.636 -9.929 -9.136 1.00 85.44 190 GLU A C 1
ATOM 1577 O O . GLU A 1 190 ? -0.854 -11.034 -9.613 1.00 85.44 190 GLU A O 1
ATOM 1582 N N . ASN A 1 191 ? -1.327 -9.453 -8.097 1.00 82.31 191 ASN A N 1
ATOM 1583 C CA . ASN A 1 191 ? -2.425 -10.184 -7.465 1.00 82.31 191 ASN A CA 1
ATOM 1584 C C . ASN A 1 191 ? -3.770 -9.934 -8.161 1.00 82.31 191 ASN A C 1
ATOM 1586 O O . ASN A 1 191 ? -4.783 -10.488 -7.741 1.00 82.31 191 ASN A O 1
ATOM 1590 N N . ARG A 1 192 ? -3.794 -9.047 -9.164 1.00 82.56 192 ARG A N 1
ATOM 1591 C CA . ARG A 1 192 ? -5.012 -8.614 -9.854 1.00 82.56 192 ARG A CA 1
ATOM 1592 C C . ARG A 1 192 ? -4.971 -8.894 -11.348 1.00 82.56 192 ARG A C 1
ATOM 1594 O O . ARG A 1 192 ? -5.988 -9.283 -11.898 1.00 82.56 192 ARG A O 1
ATOM 1601 N N . LEU A 1 193 ? -3.841 -8.613 -11.990 1.00 88.12 193 LEU A N 1
ATOM 1602 C CA . LEU A 1 193 ? -3.682 -8.851 -13.417 1.00 88.12 193 LEU A CA 1
ATOM 1603 C C . LEU A 1 193 ? -3.311 -10.313 -13.661 1.00 88.12 193 LEU A C 1
ATOM 1605 O O . LEU A 1 193 ? -2.310 -10.796 -13.126 1.00 88.12 193 LEU A O 1
ATOM 1609 N N . GLU A 1 194 ? -4.079 -10.985 -14.509 1.00 89.69 194 GLU A N 1
ATOM 1610 C CA . GLU A 1 194 ? -3.811 -12.360 -14.928 1.00 89.69 194 GLU A CA 1
ATOM 1611 C C . GLU A 1 194 ? -3.023 -12.407 -16.247 1.00 89.69 194 GLU A C 1
ATOM 1613 O O . GLU A 1 194 ? -3.059 -11.485 -17.069 1.00 89.69 194 GLU A O 1
ATOM 1618 N N . THR A 1 195 ? -2.296 -13.504 -16.477 1.00 91.94 195 THR A N 1
ATOM 1619 C CA . THR A 1 195 ? -1.676 -13.765 -17.782 1.00 91.94 195 THR A CA 1
ATOM 1620 C C . THR A 1 195 ? -2.763 -13.869 -18.853 1.00 91.94 195 THR A C 1
ATOM 1622 O O . THR A 1 195 ? -3.729 -14.610 -18.703 1.00 91.94 195 THR A O 1
ATOM 1625 N N . GLY A 1 196 ? -2.585 -13.145 -19.956 1.00 91.81 196 GLY A N 1
ATOM 1626 C CA . GLY A 1 196 ? -3.549 -13.032 -21.048 1.00 91.81 196 GLY A CA 1
ATOM 1627 C C . GLY A 1 196 ? -4.433 -11.786 -20.977 1.00 91.81 196 GLY A C 1
ATOM 1628 O O . GLY A 1 196 ? -5.032 -11.431 -21.991 1.00 91.81 196 GLY A O 1
ATOM 1629 N N . GLU A 1 197 ? -4.486 -11.078 -19.842 1.00 93.44 197 GLU A N 1
ATOM 1630 C CA . GLU A 1 197 ? -5.205 -9.804 -19.772 1.00 93.44 197 GLU A CA 1
ATOM 1631 C C . GLU A 1 197 ? -4.546 -8.728 -20.638 1.00 93.44 197 GLU A C 1
ATOM 1633 O O . GLU A 1 197 ? -3.332 -8.714 -20.843 1.00 93.44 197 GLU A O 1
ATOM 1638 N N . VAL A 1 198 ? -5.353 -7.791 -21.133 1.00 93.44 198 VAL A N 1
ATOM 1639 C CA . VAL A 1 198 ? -4.885 -6.685 -21.969 1.00 93.44 198 VAL A CA 1
ATOM 1640 C C . VAL A 1 198 ? -4.783 -5.415 -21.136 1.00 93.44 198 VAL A C 1
ATOM 1642 O O . VAL A 1 198 ? -5.758 -4.991 -20.513 1.00 93.44 198 VAL A O 1
ATOM 1645 N N . ILE A 1 199 ? -3.612 -4.779 -21.160 1.00 94.31 199 ILE A N 1
ATOM 1646 C CA . ILE A 1 199 ? -3.383 -3.474 -20.541 1.00 94.31 199 ILE A CA 1
ATOM 1647 C C . ILE A 1 199 ? -2.991 -2.432 -21.586 1.00 94.31 199 ILE A C 1
ATOM 1649 O O . ILE A 1 199 ? -2.210 -2.698 -22.500 1.00 94.31 199 ILE A O 1
ATOM 1653 N N . SER A 1 200 ? -3.496 -1.213 -21.413 1.00 95.19 200 SER A N 1
ATOM 1654 C CA . SER A 1 200 ? -3.131 -0.077 -22.256 1.00 95.19 200 SER A CA 1
ATOM 1655 C C . SER A 1 200 ? -1.865 0.587 -21.715 1.00 95.19 200 SER A C 1
ATOM 1657 O O . SER A 1 200 ? -1.812 1.002 -20.555 1.00 95.19 200 SER A O 1
ATOM 1659 N N . CYS A 1 201 ? -0.852 0.746 -22.564 1.00 96.38 201 CYS A N 1
ATOM 1660 C CA . CYS A 1 201 ? 0.387 1.446 -22.239 1.00 96.38 201 CYS A CA 1
ATOM 1661 C C . CYS A 1 201 ? 0.664 2.574 -23.235 1.00 96.38 201 CYS A C 1
ATOM 1663 O O . CYS A 1 201 ? 0.541 2.394 -24.445 1.00 96.38 201 CYS A O 1
ATOM 1665 N N . SER A 1 202 ? 1.089 3.732 -22.733 1.00 96.75 202 SER A N 1
ATOM 1666 C CA . SER A 1 202 ? 1.619 4.826 -23.533 1.00 96.75 202 SER A CA 1
ATOM 1667 C C . SER A 1 202 ? 3.112 4.661 -23.767 1.00 96.75 202 SER A C 1
ATOM 1669 O O . SER A 1 202 ? 3.863 4.196 -22.909 1.00 96.75 202 SER A O 1
ATOM 1671 N N . VAL A 1 203 ? 3.545 5.057 -24.958 1.00 96.75 203 VAL A N 1
ATOM 1672 C CA . VAL A 1 203 ? 4.955 5.045 -25.342 1.00 96.75 203 VAL A CA 1
ATOM 1673 C C . VAL A 1 203 ? 5.606 6.333 -24.855 1.00 96.75 203 VAL A C 1
ATOM 1675 O O . VAL A 1 203 ? 5.353 7.401 -25.411 1.00 96.75 203 VAL A O 1
ATOM 1678 N N . GLU A 1 204 ? 6.455 6.253 -23.835 1.00 95.88 204 GLU A N 1
ATOM 1679 C CA . GLU A 1 204 ? 7.180 7.425 -23.328 1.00 95.88 204 GLU A CA 1
ATOM 1680 C C . GLU A 1 204 ? 8.402 7.753 -24.185 1.00 95.88 204 GLU A C 1
ATOM 1682 O O . GLU A 1 204 ? 8.700 8.922 -24.427 1.00 95.88 204 GLU A O 1
ATOM 1687 N N . ASN A 1 205 ? 9.126 6.730 -24.646 1.00 94.81 205 ASN A N 1
ATOM 1688 C CA . ASN A 1 205 ? 10.351 6.912 -25.416 1.00 94.81 205 ASN A CA 1
ATOM 1689 C C . ASN A 1 205 ? 10.656 5.683 -26.286 1.00 94.81 205 ASN A C 1
ATOM 1691 O O . ASN A 1 205 ? 10.316 4.557 -25.929 1.00 94.81 205 ASN A O 1
ATOM 1695 N N . ILE A 1 206 ? 11.349 5.901 -27.402 1.00 93.31 206 ILE A N 1
ATOM 1696 C CA . ILE A 1 206 ? 11.878 4.861 -28.288 1.00 93.31 206 ILE A CA 1
ATOM 1697 C C . ILE A 1 206 ? 13.368 5.156 -28.466 1.00 93.31 206 ILE A C 1
ATOM 1699 O O . ILE A 1 206 ? 13.739 6.113 -29.145 1.00 93.31 206 ILE A O 1
ATOM 1703 N N . ASN A 1 207 ? 14.223 4.369 -27.810 1.00 88.50 207 ASN A N 1
ATOM 1704 C CA . ASN A 1 207 ? 15.678 4.481 -27.949 1.00 88.50 207 ASN A CA 1
ATOM 1705 C C . ASN A 1 207 ? 16.314 3.107 -28.190 1.00 88.50 207 ASN A C 1
ATOM 1707 O O . ASN A 1 207 ? 16.105 2.564 -29.252 1.00 88.50 207 ASN A O 1
ATOM 1711 N N . THR A 1 208 ? 17.044 2.516 -27.244 1.00 86.25 208 THR A N 1
ATOM 1712 C CA . THR A 1 208 ? 17.495 1.120 -27.284 1.00 86.25 208 THR A CA 1
ATOM 1713 C C . THR A 1 208 ? 16.360 0.115 -27.093 1.00 86.25 208 THR A C 1
ATOM 1715 O O . THR A 1 208 ? 16.491 -1.044 -27.476 1.00 86.25 208 THR A O 1
ATOM 1718 N N . ARG A 1 209 ? 15.251 0.549 -26.484 1.00 90.75 209 ARG A N 1
ATOM 1719 C CA . ARG A 1 209 ? 14.016 -0.221 -26.310 1.00 90.75 209 ARG A CA 1
ATOM 1720 C C . ARG A 1 209 ? 12.788 0.683 -26.394 1.00 90.75 209 ARG A C 1
ATOM 1722 O O . ARG A 1 209 ? 12.912 1.909 -26.328 1.00 90.75 209 ARG A O 1
ATOM 1729 N N . LEU A 1 210 ? 11.619 0.063 -26.503 1.00 93.19 210 LEU A N 1
ATOM 1730 C CA . LEU A 1 210 ? 10.336 0.729 -26.315 1.00 93.19 210 LEU A CA 1
ATOM 1731 C C . LEU A 1 210 ? 10.111 0.939 -24.811 1.00 93.19 210 LEU A C 1
ATOM 1733 O O . LEU A 1 210 ? 9.995 -0.031 -24.064 1.00 93.19 210 LEU A O 1
ATOM 1737 N N . HIS A 1 211 ? 10.096 2.191 -24.352 1.00 94.69 211 HIS A N 1
ATOM 1738 C CA . HIS A 1 211 ? 9.785 2.521 -22.959 1.00 94.69 211 HIS A CA 1
ATOM 1739 C C . HIS A 1 211 ? 8.293 2.779 -22.833 1.00 94.69 211 HIS A C 1
ATOM 1741 O O . HIS A 1 211 ? 7.761 3.719 -23.430 1.00 94.69 211 HIS A O 1
ATOM 1747 N N . LEU A 1 212 ? 7.637 1.921 -22.062 1.00 96.38 212 LEU A N 1
ATOM 1748 C CA . LEU A 1 212 ? 6.200 1.932 -21.856 1.00 96.38 212 LEU A CA 1
ATOM 1749 C C . LEU A 1 212 ? 5.857 2.484 -20.475 1.00 96.38 212 LEU A C 1
ATOM 1751 O O . LEU A 1 212 ? 6.592 2.286 -19.506 1.00 96.38 212 LEU A O 1
ATOM 1755 N N . LYS A 1 213 ? 4.692 3.120 -20.383 1.00 95.38 213 LYS A N 1
ATOM 1756 C CA . LYS A 1 213 ? 4.046 3.501 -19.131 1.00 95.38 213 LYS A CA 1
ATOM 1757 C C . LYS A 1 213 ? 2.590 3.085 -19.167 1.00 95.38 213 LYS A C 1
ATOM 1759 O O . LYS A 1 213 ? 1.899 3.326 -20.147 1.00 95.38 213 LYS A O 1
ATOM 1764 N N . GLN A 1 214 ? 2.110 2.486 -18.089 1.00 94.38 214 GLN A N 1
ATOM 1765 C CA . GLN A 1 214 ? 0.713 2.078 -18.000 1.00 94.38 214 GLN A CA 1
ATOM 1766 C C . GLN A 1 214 ? -0.224 3.295 -18.048 1.00 94.38 214 GLN A C 1
ATOM 1768 O O . GLN A 1 214 ? 0.049 4.329 -17.433 1.00 94.38 214 GLN A O 1
ATOM 1773 N N . VAL A 1 215 ? -1.338 3.157 -18.763 1.00 89.69 215 VAL A N 1
ATOM 1774 C CA . VAL A 1 215 ? -2.410 4.154 -18.874 1.00 89.69 215 VAL A CA 1
ATOM 1775 C C . VAL A 1 215 ? -3.663 3.581 -18.225 1.00 89.69 215 VAL A C 1
ATOM 1777 O O . VAL A 1 215 ? -3.976 2.413 -18.427 1.00 89.69 215 VAL A O 1
ATOM 1780 N N . ASN A 1 216 ? -4.392 4.403 -17.463 1.00 77.00 216 ASN A N 1
ATOM 1781 C CA . ASN A 1 216 ? -5.643 4.009 -16.801 1.00 77.00 216 ASN A CA 1
ATOM 1782 C C . ASN A 1 216 ? -5.514 2.735 -15.950 1.00 77.00 216 ASN A C 1
ATOM 1784 O O . ASN A 1 216 ? -6.419 1.902 -15.908 1.00 77.00 216 ASN A O 1
ATOM 1788 N N . SER A 1 217 ? -4.380 2.573 -15.269 1.00 77.19 217 SER A N 1
ATOM 1789 C CA . SER A 1 217 ? -4.189 1.474 -14.333 1.00 77.19 217 SER A CA 1
ATOM 1790 C C . SER A 1 217 ? -5.245 1.553 -13.231 1.00 77.19 217 SER A C 1
ATOM 1792 O O . SER A 1 217 ? -5.284 2.537 -12.486 1.00 77.19 217 SER A O 1
ATOM 1794 N N . LYS A 1 218 ? -6.094 0.526 -13.120 1.00 81.00 218 LYS A N 1
ATOM 1795 C CA . LYS A 1 218 ? -6.991 0.373 -11.969 1.00 81.00 218 LYS A CA 1
ATOM 1796 C C . LYS A 1 218 ? -6.151 0.317 -10.691 1.00 81.00 218 LYS A C 1
ATOM 1798 O O . LYS A 1 218 ? -5.057 -0.248 -10.711 1.00 81.00 218 LYS A O 1
ATOM 1803 N N . ASP A 1 219 ? -6.661 0.869 -9.593 1.00 83.81 219 ASP A N 1
ATOM 1804 C CA . ASP A 1 219 ? -5.994 0.759 -8.294 1.00 83.81 219 ASP A CA 1
ATOM 1805 C C . ASP A 1 219 ? -5.824 -0.737 -7.942 1.00 83.81 219 ASP A C 1
ATOM 1807 O O . ASP A 1 219 ? -6.823 -1.460 -7.827 1.00 83.81 219 ASP A O 1
ATOM 1811 N N . PRO A 1 220 ? -4.587 -1.246 -7.801 1.00 85.25 220 PRO A N 1
ATOM 1812 C CA . PRO A 1 220 ? -4.345 -2.656 -7.492 1.00 85.25 220 PRO A CA 1
ATOM 1813 C C . PRO A 1 220 ? -4.744 -3.030 -6.059 1.00 85.25 220 PRO A C 1
ATOM 1815 O O . PRO A 1 220 ? -4.686 -4.200 -5.687 1.00 85.25 220 PRO A O 1
ATOM 1818 N N . PHE A 1 221 ? -5.137 -2.051 -5.246 1.00 89.31 221 PHE A N 1
ATOM 1819 C CA . PHE A 1 221 ? -5.606 -2.248 -3.882 1.00 89.31 221 PHE A CA 1
ATOM 1820 C C . PHE A 1 221 ? -7.122 -2.128 -3.738 1.00 89.31 221 PHE A C 1
ATOM 1822 O O . PHE A 1 221 ? -7.639 -2.284 -2.632 1.00 89.31 221 PHE A O 1
ATOM 1829 N N . PHE A 1 222 ? -7.842 -1.839 -4.824 1.00 92.00 222 PHE A N 1
ATOM 1830 C CA . PHE A 1 222 ? -9.295 -1.801 -4.791 1.00 92.00 222 PHE A CA 1
ATOM 1831 C C . PHE A 1 222 ? -9.894 -3.198 -4.868 1.00 92.00 222 PHE A C 1
ATOM 1833 O O . PHE A 1 222 ? -9.698 -3.922 -5.844 1.00 92.00 222 PHE A O 1
ATOM 1840 N N . TYR A 1 223 ? -10.689 -3.508 -3.852 1.00 91.62 223 TYR A N 1
ATOM 1841 C CA . TYR A 1 223 ? -11.545 -4.677 -3.782 1.00 91.62 223 TYR A CA 1
ATOM 1842 C C . TYR A 1 223 ? -12.955 -4.217 -3.441 1.00 91.62 223 TYR A C 1
ATOM 1844 O O . TYR A 1 223 ? -13.129 -3.271 -2.671 1.00 91.62 223 TYR A O 1
ATOM 1852 N N . GLU A 1 224 ? -13.952 -4.876 -4.019 1.00 94.44 224 GLU A N 1
ATOM 1853 C CA . GLU A 1 224 ? -15.347 -4.636 -3.667 1.00 94.44 224 GLU A CA 1
ATOM 1854 C C . GLU A 1 224 ? -15.648 -5.176 -2.267 1.00 94.44 224 GLU A C 1
ATOM 1856 O O . GLU A 1 224 ? -14.961 -6.073 -1.767 1.00 94.44 224 GLU A O 1
ATOM 1861 N N . PHE A 1 225 ? -16.697 -4.642 -1.638 1.00 95.88 225 PHE A N 1
ATOM 1862 C CA . PHE A 1 225 ? -17.128 -5.072 -0.305 1.00 95.88 225 PHE A CA 1
ATOM 1863 C C . PHE A 1 225 ? -17.304 -6.597 -0.214 1.00 95.88 225 PHE A C 1
ATOM 1865 O O . PHE A 1 225 ? -16.860 -7.216 0.754 1.00 95.88 225 PHE A O 1
ATOM 1872 N N . ASP A 1 226 ? -17.872 -7.201 -1.257 1.00 94.75 226 ASP A N 1
ATOM 1873 C CA . ASP A 1 226 ? -18.279 -8.612 -1.285 1.00 94.75 226 ASP A CA 1
ATOM 1874 C C . ASP A 1 226 ? -17.087 -9.573 -1.286 1.00 94.75 226 ASP A C 1
ATOM 1876 O O . ASP A 1 226 ? -17.192 -10.715 -0.837 1.00 94.75 226 ASP A O 1
ATOM 1880 N N . VAL A 1 227 ? -15.917 -9.093 -1.724 1.00 92.62 227 VAL A N 1
ATOM 1881 C CA . VAL A 1 227 ? -14.664 -9.854 -1.648 1.00 92.62 227 VAL A CA 1
ATOM 1882 C C . VAL A 1 227 ? -14.195 -9.991 -0.196 1.00 92.62 227 VAL A C 1
ATOM 1884 O O . VAL A 1 227 ? -13.543 -10.971 0.160 1.00 92.62 227 VAL A O 1
ATOM 1887 N N . ILE A 1 228 ? -14.525 -9.018 0.656 1.00 94.88 228 ILE A N 1
ATOM 1888 C CA . ILE A 1 228 ? -14.129 -8.987 2.068 1.00 94.88 228 ILE A CA 1
ATOM 1889 C C . ILE A 1 228 ? -15.201 -9.662 2.933 1.00 94.88 228 ILE A C 1
ATOM 1891 O O . ILE A 1 228 ? -14.879 -10.397 3.870 1.00 94.88 228 ILE A O 1
ATOM 1895 N N . VAL A 1 229 ? -16.480 -9.424 2.626 1.00 95.50 229 VAL A N 1
ATOM 1896 C CA . VAL A 1 229 ? -17.629 -9.963 3.359 1.00 95.50 229 VAL A CA 1
ATOM 1897 C C . VAL A 1 229 ? -18.718 -10.402 2.382 1.00 95.50 229 VAL A C 1
ATOM 1899 O O . VAL A 1 229 ? -19.398 -9.569 1.802 1.00 95.50 229 VAL A O 1
ATOM 1902 N N . GLN A 1 230 ? -18.943 -11.713 2.282 1.00 93.44 230 GLN A N 1
ATOM 1903 C CA . GLN A 1 230 ? -19.911 -12.325 1.355 1.00 93.44 230 GLN A CA 1
ATOM 1904 C C . GLN A 1 230 ? -21.384 -12.247 1.812 1.00 93.44 230 GLN A C 1
ATOM 1906 O O . GLN A 1 230 ? -22.259 -12.835 1.187 1.00 93.44 230 GLN A O 1
ATOM 1911 N N . ASP A 1 231 ? -21.669 -11.590 2.936 1.00 94.62 231 ASP A N 1
ATOM 1912 C CA . ASP A 1 231 ? -23.017 -11.519 3.509 1.00 94.62 231 ASP A CA 1
ATOM 1913 C C . ASP A 1 231 ? -23.759 -10.275 2.992 1.00 94.62 231 ASP A C 1
ATOM 1915 O O . ASP A 1 231 ? -23.493 -9.146 3.424 1.00 94.62 231 ASP A O 1
ATOM 1919 N N . ASP A 1 232 ? -24.713 -10.500 2.084 1.00 93.62 232 ASP A N 1
ATOM 1920 C CA . ASP A 1 232 ? -25.527 -9.449 1.463 1.00 93.62 232 ASP A CA 1
ATOM 1921 C C . ASP A 1 232 ? -26.353 -8.649 2.476 1.00 93.62 232 ASP A C 1
ATOM 1923 O O . ASP A 1 232 ? -26.535 -7.439 2.317 1.00 93.62 232 ASP A O 1
ATOM 1927 N N . PHE A 1 233 ? -26.842 -9.287 3.542 1.00 94.50 233 PHE A N 1
ATOM 1928 C CA . PHE A 1 233 ? -27.617 -8.594 4.568 1.00 94.50 233 PHE A CA 1
ATOM 1929 C C . PHE A 1 233 ? -26.734 -7.598 5.325 1.00 94.50 233 PHE A C 1
ATOM 1931 O O . PHE A 1 233 ? -27.120 -6.441 5.517 1.00 94.50 233 PHE A O 1
ATOM 1938 N N . ILE A 1 234 ? -25.522 -8.017 5.702 1.00 94.31 234 ILE A N 1
ATOM 1939 C CA . ILE A 1 234 ? -24.530 -7.145 6.345 1.00 94.31 234 ILE A CA 1
ATOM 1940 C C . ILE A 1 234 ? -24.156 -5.984 5.418 1.00 94.31 234 ILE A C 1
ATOM 1942 O O . ILE A 1 234 ? -24.121 -4.838 5.875 1.00 94.31 234 ILE A O 1
ATOM 1946 N N . LYS A 1 235 ? -23.925 -6.251 4.126 1.00 95.31 235 LYS A N 1
ATOM 1947 C CA . LYS A 1 235 ? -23.627 -5.213 3.129 1.00 95.31 235 LYS A CA 1
ATOM 1948 C C . LYS A 1 235 ? -24.731 -4.164 3.066 1.00 95.31 235 LYS A C 1
ATOM 1950 O O . LYS A 1 235 ? -24.461 -2.972 3.211 1.00 95.31 235 LYS A O 1
ATOM 1955 N N . GLN A 1 236 ? -25.981 -4.591 2.889 1.00 94.12 236 GLN A N 1
ATOM 1956 C CA . GLN A 1 236 ? -27.100 -3.656 2.788 1.00 94.12 236 GLN A CA 1
ATOM 1957 C C . GLN A 1 236 ? -27.245 -2.825 4.061 1.00 94.12 236 GLN A C 1
ATOM 1959 O O . GLN A 1 236 ? -27.351 -1.600 4.000 1.00 94.12 236 GLN A O 1
ATOM 1964 N N . LYS A 1 237 ? -27.174 -3.482 5.222 1.00 94.31 237 LYS A N 1
ATOM 1965 C CA . LYS A 1 237 ? -27.379 -2.841 6.520 1.00 94.31 237 LYS A CA 1
ATOM 1966 C C . LYS A 1 237 ? -26.288 -1.830 6.871 1.00 94.31 237 LYS A C 1
ATOM 1968 O O . LYS A 1 237 ? -26.613 -0.726 7.302 1.00 94.31 237 LYS A O 1
ATOM 1973 N N . PHE A 1 238 ? -25.017 -2.197 6.701 1.00 94.62 238 PHE A N 1
ATOM 1974 C CA . PHE A 1 238 ? -23.881 -1.443 7.245 1.00 94.62 238 PHE A CA 1
ATOM 1975 C C . PHE A 1 238 ? -23.012 -0.743 6.202 1.00 94.62 238 PHE A C 1
ATOM 1977 O O . PHE A 1 238 ? -22.089 -0.025 6.588 1.00 94.62 238 PHE A O 1
ATOM 1984 N N . PHE A 1 239 ? -23.251 -0.948 4.908 1.00 95.31 239 PHE A N 1
ATOM 1985 C CA . PHE A 1 239 ? -22.440 -0.351 3.847 1.00 95.31 239 PHE A CA 1
ATOM 1986 C C . PHE A 1 239 ? -23.289 0.434 2.848 1.00 95.31 239 PHE A C 1
ATOM 1988 O O . PHE A 1 239 ? -23.145 1.653 2.767 1.00 95.31 239 PHE A O 1
ATOM 1995 N N . THR A 1 240 ? -24.228 -0.216 2.153 1.00 93.31 240 THR A N 1
ATOM 1996 C CA . THR A 1 240 ? -25.024 0.428 1.090 1.00 93.31 240 THR A CA 1
ATOM 1997 C C . THR A 1 240 ? -25.815 1.633 1.600 1.00 93.31 240 THR A C 1
ATOM 1999 O O . THR A 1 240 ? -25.830 2.680 0.956 1.00 93.31 240 THR A O 1
ATOM 2002 N N . ASN A 1 241 ? -26.431 1.519 2.781 1.00 90.12 241 ASN A N 1
ATOM 2003 C CA . ASN A 1 241 ? -27.183 2.623 3.385 1.00 90.12 241 ASN A CA 1
ATOM 2004 C C . ASN A 1 241 ? -26.309 3.857 3.653 1.00 90.12 241 ASN A C 1
ATOM 2006 O O . ASN A 1 241 ? -26.765 4.983 3.485 1.00 90.12 241 ASN A O 1
ATOM 2010 N N . TYR A 1 242 ? -25.044 3.646 4.021 1.00 89.06 242 TYR A N 1
ATOM 2011 C CA . TYR A 1 242 ? -24.108 4.720 4.355 1.00 89.06 242 TYR A CA 1
ATOM 2012 C C . TYR A 1 242 ? -23.430 5.315 3.119 1.00 89.06 242 TYR A C 1
ATOM 2014 O O . TYR A 1 242 ? -23.037 6.474 3.151 1.00 89.06 242 TYR A O 1
ATOM 2022 N N . LEU A 1 243 ? -23.346 4.579 2.006 1.00 86.94 243 LEU A N 1
ATOM 2023 C CA . LEU A 1 243 ? -22.884 5.130 0.725 1.00 86.94 243 LEU A CA 1
ATOM 2024 C C . LEU A 1 243 ? -23.827 6.203 0.161 1.00 86.94 243 LEU A C 1
ATOM 2026 O O . LEU A 1 243 ? -23.383 7.070 -0.586 1.00 86.94 243 LEU A O 1
ATOM 2030 N N . ASN A 1 244 ? -25.118 6.140 0.490 1.00 82.06 244 ASN A N 1
ATOM 2031 C CA . ASN A 1 244 ? -26.145 7.029 -0.063 1.00 82.06 244 ASN A CA 1
ATOM 2032 C C . ASN A 1 244 ? -26.506 8.212 0.848 1.00 82.06 244 ASN A C 1
ATOM 2034 O O . ASN A 1 244 ? -27.372 9.009 0.495 1.00 82.06 244 ASN A O 1
ATOM 2038 N N . ASP A 1 245 ? -25.865 8.321 2.008 1.00 84.50 245 ASP A N 1
ATOM 2039 C CA . ASP A 1 245 ? -26.115 9.376 2.985 1.00 84.50 245 ASP A CA 1
ATOM 2040 C C . ASP A 1 245 ? -25.158 10.572 2.769 1.00 84.50 245 ASP A C 1
ATOM 2042 O O . ASP A 1 245 ? -24.031 10.414 2.303 1.00 84.50 245 ASP A O 1
ATOM 2046 N N . ASN A 1 246 ? -25.612 11.786 3.090 1.00 82.62 246 ASN A N 1
ATOM 2047 C CA . ASN A 1 246 ? -24.977 13.057 2.705 1.00 82.62 246 ASN A CA 1
ATOM 2048 C C . ASN A 1 246 ? -23.974 13.610 3.742 1.00 82.62 246 ASN A C 1
ATOM 2050 O O . ASN A 1 246 ? -23.610 14.784 3.697 1.00 82.62 246 ASN A O 1
ATOM 2054 N N . ASP A 1 247 ? -23.527 12.785 4.686 1.00 87.25 247 ASP A N 1
ATOM 2055 C CA . ASP A 1 247 ? -22.469 13.124 5.648 1.00 87.25 247 ASP A CA 1
ATOM 2056 C C . ASP A 1 247 ? -21.097 13.263 4.948 1.00 87.25 247 ASP A C 1
ATOM 2058 O O . ASP A 1 247 ? -20.811 12.554 3.982 1.00 87.25 247 ASP A O 1
ATOM 2062 N N . GLU A 1 248 ? -20.217 14.148 5.434 1.00 87.06 248 GLU A N 1
ATOM 2063 C CA . GLU A 1 248 ? -18.892 14.411 4.838 1.00 87.06 248 GLU A CA 1
ATOM 2064 C C . GLU A 1 248 ? -18.076 13.123 4.621 1.00 87.06 248 GLU A C 1
ATOM 2066 O O . GLU A 1 248 ? -17.494 12.909 3.550 1.00 87.06 248 GLU A O 1
ATOM 2071 N N . TYR A 1 249 ? -18.063 12.227 5.613 1.00 88.56 249 TYR A N 1
ATOM 2072 C CA . TYR A 1 249 ? -17.311 10.975 5.520 1.00 88.56 249 TYR A CA 1
ATOM 2073 C C . TYR A 1 249 ? -17.991 9.948 4.611 1.00 88.56 249 TYR A C 1
ATOM 2075 O O . TYR A 1 249 ? -17.297 9.153 3.973 1.00 88.56 249 TYR A O 1
ATOM 2083 N N . ASN A 1 250 ? -19.318 9.998 4.498 1.00 91.12 250 ASN A N 1
ATOM 2084 C CA . ASN A 1 250 ? -20.087 9.158 3.582 1.00 91.12 250 ASN A CA 1
ATOM 2085 C C . ASN A 1 250 ? -19.848 9.571 2.125 1.00 91.12 250 ASN A C 1
ATOM 2087 O O . ASN A 1 250 ? -19.578 8.717 1.282 1.00 91.12 250 ASN A O 1
ATOM 2091 N N . LEU A 1 251 ? -19.813 10.877 1.838 1.00 90.38 251 LEU A N 1
ATOM 2092 C CA . LEU A 1 251 ? -19.445 11.404 0.520 1.00 90.38 251 LEU A CA 1
ATOM 2093 C C . LEU A 1 251 ? -18.015 11.017 0.134 1.00 90.38 251 LEU A C 1
ATOM 2095 O O . LEU A 1 251 ? -17.758 10.628 -1.008 1.00 90.38 251 LEU A O 1
ATOM 2099 N N . LYS A 1 252 ? -17.080 11.074 1.091 1.00 92.50 252 LYS A N 1
ATOM 2100 C CA . LYS A 1 252 ? -15.705 10.614 0.876 1.00 92.50 252 LYS A CA 1
ATOM 2101 C C . LYS A 1 252 ? -15.650 9.116 0.576 1.00 92.50 252 LYS A C 1
ATOM 2103 O O . LYS A 1 252 ? -14.970 8.728 -0.372 1.00 92.50 252 LYS A O 1
ATOM 2108 N N . LEU A 1 253 ? -16.358 8.291 1.352 1.00 94.81 253 LEU A N 1
ATOM 2109 C CA . LEU A 1 253 ? -16.449 6.851 1.112 1.00 94.81 253 LEU A CA 1
ATOM 2110 C C . LEU A 1 253 ? -17.012 6.566 -0.285 1.00 94.81 253 LEU A C 1
ATOM 2112 O O . LEU A 1 253 ? -16.407 5.803 -1.035 1.00 94.81 253 LEU A O 1
ATOM 2116 N N . LYS A 1 254 ? -18.129 7.211 -0.642 1.00 93.62 254 LYS A N 1
ATOM 2117 C CA . LYS A 1 254 ? -18.786 7.079 -1.945 1.00 93.62 254 LYS A CA 1
ATOM 2118 C C . LYS A 1 254 ? -17.839 7.425 -3.086 1.00 93.62 254 LYS A C 1
ATOM 2120 O O . LYS A 1 254 ? -17.629 6.601 -3.966 1.00 93.62 254 LYS A O 1
ATOM 2125 N N . SER A 1 255 ? -17.203 8.592 -3.017 1.00 91.62 255 SER A N 1
ATOM 2126 C CA . SER A 1 255 ? -16.239 9.046 -4.022 1.00 91.62 255 SER A CA 1
ATOM 2127 C C . SER A 1 255 ? -15.074 8.064 -4.189 1.00 91.62 255 SER A C 1
ATOM 2129 O O . SER A 1 255 ? -14.743 7.678 -5.307 1.00 91.62 255 SER A O 1
ATOM 2131 N N . GLN A 1 256 ? -14.489 7.584 -3.085 1.00 93.31 256 GLN A N 1
ATOM 2132 C CA . GLN A 1 256 ? -13.405 6.598 -3.137 1.00 93.31 256 GLN A CA 1
ATOM 2133 C C . GLN A 1 256 ? -13.859 5.259 -3.727 1.00 93.31 256 GLN A C 1
ATOM 2135 O O . GLN A 1 256 ? -13.105 4.643 -4.479 1.00 93.31 256 GLN A O 1
ATOM 2140 N N . TYR A 1 257 ? -15.070 4.809 -3.399 1.00 94.25 257 TYR A N 1
ATOM 2141 C CA . TYR A 1 257 ? -15.618 3.557 -3.909 1.00 94.25 257 TYR A CA 1
ATOM 2142 C C . TYR A 1 257 ? -15.948 3.651 -5.408 1.00 94.25 257 TYR A C 1
ATOM 2144 O O . TYR A 1 257 ? -15.532 2.789 -6.173 1.00 94.25 257 TYR A O 1
ATOM 2152 N N . GLU A 1 258 ? -16.598 4.732 -5.854 1.00 91.62 258 GLU A N 1
ATOM 2153 C CA . GLU A 1 258 ? -16.920 4.995 -7.269 1.00 91.62 258 GLU A CA 1
ATOM 2154 C C . GLU A 1 258 ? -15.665 5.174 -8.138 1.00 91.62 258 GLU A C 1
ATOM 2156 O O . GLU A 1 258 ? -15.634 4.758 -9.296 1.00 91.62 258 GLU A O 1
ATOM 2161 N N . GLN A 1 259 ? -14.599 5.747 -7.574 1.00 90.44 259 GLN A N 1
ATOM 2162 C CA . GLN A 1 259 ? -13.296 5.872 -8.236 1.00 90.44 259 GLN A CA 1
ATOM 2163 C C . GLN A 1 259 ? -12.484 4.571 -8.233 1.00 90.44 259 GLN A C 1
ATOM 2165 O O . GLN A 1 259 ? -11.358 4.560 -8.733 1.00 90.44 259 GLN A O 1
ATOM 2170 N N . ASN A 1 260 ? -13.024 3.479 -7.684 1.00 92.75 260 ASN A N 1
ATOM 2171 C CA . ASN A 1 260 ? -12.318 2.218 -7.489 1.00 92.75 260 ASN A CA 1
ATOM 2172 C C . ASN A 1 260 ? -10.982 2.411 -6.752 1.00 92.75 260 ASN A C 1
ATOM 2174 O O . ASN A 1 260 ? -9.956 1.908 -7.204 1.00 92.75 260 ASN A O 1
ATOM 2178 N N . SER A 1 261 ? -10.968 3.165 -5.648 1.00 91.50 261 SER A N 1
ATOM 2179 C CA . SER A 1 261 ? -9.772 3.391 -4.829 1.00 91.50 261 SER A CA 1
ATOM 2180 C C . SER A 1 261 ? -9.754 2.491 -3.599 1.00 91.50 261 SER A C 1
ATOM 2182 O O . SER A 1 261 ? -10.664 2.559 -2.777 1.00 91.50 261 SER A O 1
ATOM 2184 N N . GLY A 1 262 ? -8.684 1.719 -3.389 1.00 91.75 262 GLY A N 1
ATOM 2185 C CA . GLY A 1 262 ? -8.547 0.823 -2.231 1.00 91.75 262 GLY A CA 1
ATOM 2186 C C . GLY A 1 262 ? -8.631 1.535 -0.877 1.00 91.75 262 GLY A C 1
ATOM 2187 O O . GLY A 1 262 ? -9.011 0.935 0.129 1.00 91.75 262 GLY A O 1
ATOM 2188 N N . PHE A 1 263 ? -8.360 2.843 -0.840 1.00 92.25 263 PHE A N 1
ATOM 2189 C CA . PHE A 1 263 ? -8.433 3.645 0.380 1.00 92.25 263 PHE A CA 1
ATOM 2190 C C . PHE A 1 263 ? -9.843 3.766 0.979 1.00 92.25 263 PHE A C 1
ATOM 2192 O O . PHE A 1 263 ? -9.951 4.166 2.143 1.00 92.25 263 PHE A O 1
ATOM 2199 N N . TRP A 1 264 ? -10.902 3.380 0.250 1.00 95.81 264 TRP A N 1
ATOM 2200 C CA . TRP A 1 264 ? -12.270 3.329 0.783 1.00 95.81 264 TRP A CA 1
ATOM 2201 C C . TRP A 1 264 ? -12.350 2.485 2.063 1.00 95.81 264 TRP A C 1
ATOM 2203 O O . TRP A 1 264 ? -13.054 2.856 3.002 1.00 95.81 264 TRP A O 1
ATOM 2213 N N . VAL A 1 265 ? -11.562 1.406 2.143 1.00 96.50 265 VAL A N 1
ATOM 2214 C CA . VAL A 1 265 ? -11.545 0.483 3.286 1.00 96.50 265 VAL A CA 1
ATOM 2215 C C . VAL A 1 265 ? -11.114 1.194 4.572 1.00 96.50 265 VAL A C 1
ATOM 2217 O O . VAL A 1 265 ? -11.734 1.016 5.619 1.00 96.50 265 VAL A O 1
ATOM 2220 N N . PHE A 1 266 ? -10.104 2.067 4.504 1.00 95.75 266 PHE A N 1
ATOM 2221 C CA . PHE A 1 266 ? -9.666 2.836 5.673 1.00 95.75 266 PHE A CA 1
ATOM 2222 C C . PHE A 1 266 ? -10.702 3.872 6.101 1.00 95.75 266 PHE A C 1
ATOM 2224 O O . PHE A 1 266 ? -10.885 4.086 7.300 1.00 95.75 266 PHE A O 1
ATOM 2231 N N . THR A 1 267 ? -11.377 4.521 5.148 1.00 95.44 267 THR A N 1
ATOM 2232 C CA . THR A 1 267 ? -12.465 5.456 5.463 1.00 95.44 267 THR A CA 1
ATOM 2233 C C . THR A 1 267 ? -13.617 4.715 6.144 1.00 95.44 267 THR A C 1
ATOM 2235 O O . THR A 1 267 ? -14.118 5.159 7.179 1.00 95.44 267 THR A O 1
ATOM 2238 N N . TYR A 1 268 ? -13.976 3.543 5.619 1.00 97.25 268 TYR A N 1
ATOM 2239 C CA . TYR A 1 268 ? -15.037 2.708 6.162 1.00 97.25 268 TYR A CA 1
ATOM 2240 C C . TYR A 1 268 ? -14.748 2.251 7.599 1.00 97.25 268 TYR A C 1
ATOM 2242 O O . TYR A 1 268 ? -15.571 2.481 8.487 1.00 97.25 268 TYR A O 1
ATOM 2250 N N . CYS A 1 269 ? -13.562 1.694 7.865 1.00 97.00 269 CYS A N 1
ATOM 2251 C CA . CYS A 1 269 ? -13.178 1.243 9.207 1.00 97.00 269 CYS A CA 1
ATOM 2252 C C . CYS A 1 269 ? -13.073 2.390 10.213 1.00 97.00 269 CYS A C 1
ATOM 2254 O O . CYS A 1 269 ? -13.649 2.324 11.298 1.00 97.00 269 CYS A O 1
ATOM 2256 N N . ASN A 1 270 ? -12.351 3.457 9.857 1.00 95.38 270 ASN A N 1
ATOM 2257 C CA . ASN A 1 270 ? -11.993 4.496 10.822 1.00 95.38 270 ASN A CA 1
ATOM 2258 C C . ASN A 1 270 ? -13.149 5.439 11.158 1.00 95.38 270 ASN A C 1
ATOM 2260 O O . ASN A 1 270 ? -13.181 5.962 12.274 1.00 95.38 270 ASN A O 1
ATOM 2264 N N . TYR A 1 271 ? -14.082 5.654 10.228 1.00 94.56 271 TYR A N 1
ATOM 2265 C CA . TYR A 1 271 ? -15.145 6.651 10.386 1.00 94.56 271 TYR A CA 1
ATOM 2266 C C . TYR A 1 271 ? -16.538 6.033 10.389 1.00 94.56 271 TYR A C 1
ATOM 2268 O O . TYR A 1 271 ? -17.321 6.304 11.296 1.00 94.56 271 TYR A O 1
ATOM 2276 N N . ILE A 1 272 ? -16.856 5.182 9.413 1.00 95.56 272 ILE A N 1
ATOM 2277 C CA . ILE A 1 272 ? -18.229 4.690 9.267 1.00 95.56 272 ILE A CA 1
ATOM 2278 C C . ILE A 1 272 ? -18.532 3.644 10.336 1.00 95.56 272 ILE A C 1
ATOM 2280 O O . ILE A 1 272 ? -19.425 3.840 11.157 1.00 95.56 272 ILE A O 1
ATOM 2284 N N . LEU A 1 273 ? -17.734 2.579 10.427 1.00 96.75 273 LEU A N 1
ATOM 2285 C CA . LEU A 1 273 ? -17.942 1.535 11.435 1.00 96.75 273 LEU A CA 1
ATOM 2286 C C . LEU A 1 273 ? -17.805 2.065 12.868 1.00 96.75 273 LEU A C 1
ATOM 2288 O O . LEU A 1 273 ? -18.501 1.597 13.769 1.00 96.75 273 LEU A O 1
ATOM 2292 N N . THR A 1 274 ? -16.941 3.055 13.106 1.00 95.44 274 THR A N 1
ATOM 2293 C CA . THR A 1 274 ? -16.816 3.692 14.425 1.00 95.44 274 THR A CA 1
ATOM 2294 C C . THR A 1 274 ? -18.044 4.529 14.781 1.00 95.44 274 THR A C 1
ATOM 2296 O O . THR A 1 274 ? -18.504 4.432 15.923 1.00 95.44 274 THR A O 1
ATOM 2299 N N . LYS A 1 275 ? -18.612 5.278 13.823 1.00 94.75 275 LYS A N 1
ATOM 2300 C CA . LYS A 1 275 ? -19.868 6.029 13.983 1.00 94.75 275 LYS A CA 1
ATOM 2301 C C . LYS A 1 275 ? -21.036 5.093 14.290 1.00 94.75 275 LYS A C 1
ATOM 2303 O O . LYS A 1 275 ? -21.680 5.264 15.321 1.00 94.75 275 LYS A O 1
ATOM 2308 N N . ILE A 1 276 ? -21.227 4.040 13.490 1.00 95.25 276 ILE A N 1
ATOM 2309 C CA . ILE A 1 276 ? -22.290 3.041 13.706 1.00 95.25 276 ILE A CA 1
ATOM 2310 C C . ILE A 1 276 ? -22.142 2.391 15.085 1.00 95.25 276 ILE A C 1
ATOM 2312 O O . ILE A 1 276 ? -23.096 2.324 15.860 1.00 95.25 276 ILE A O 1
ATOM 2316 N N . LYS A 1 277 ? -20.920 1.965 15.441 1.00 96.38 277 LYS A N 1
ATOM 2317 C CA . LYS A 1 277 ? -20.640 1.365 16.754 1.00 96.38 277 LYS A CA 1
ATOM 2318 C C . LYS A 1 277 ? -21.006 2.310 17.901 1.00 96.38 277 LYS A C 1
ATOM 2320 O O . LYS A 1 277 ? -21.509 1.859 18.928 1.00 96.38 277 LYS A O 1
ATOM 2325 N N . TYR A 1 278 ? -20.719 3.602 17.756 1.00 94.62 278 TYR A N 1
ATOM 2326 C CA . TYR A 1 278 ? -21.032 4.615 18.761 1.00 94.62 278 TYR A CA 1
ATOM 2327 C C . TYR A 1 278 ? -22.543 4.849 18.901 1.00 94.62 278 TYR A C 1
ATOM 2329 O O . TYR A 1 278 ? -23.052 4.860 20.021 1.00 94.62 278 TYR A O 1
ATOM 2337 N N . GLU A 1 279 ? -23.261 4.982 17.786 1.00 94.25 279 GLU A N 1
ATOM 2338 C CA . GLU A 1 279 ? -24.714 5.184 17.770 1.00 94.25 279 GLU A CA 1
ATOM 2339 C C . GLU A 1 279 ? -25.461 4.004 18.409 1.00 94.25 279 GLU A C 1
ATOM 2341 O O . GLU A 1 279 ? -26.301 4.206 19.289 1.00 94.25 279 GLU A O 1
ATOM 2346 N N . GLU A 1 280 ? -25.100 2.770 18.054 1.00 95.50 280 GLU A N 1
ATOM 2347 C CA . GLU A 1 280 ? -25.722 1.568 18.620 1.00 95.50 280 GLU A CA 1
ATOM 2348 C C . GLU A 1 280 ? -25.368 1.366 20.101 1.00 95.50 280 GLU A C 1
ATOM 2350 O O . GLU A 1 280 ? -26.221 0.960 20.896 1.00 95.50 280 GLU A O 1
ATOM 2355 N N . ALA A 1 281 ? -24.147 1.727 20.515 1.00 93.56 281 ALA A N 1
ATOM 2356 C CA . ALA A 1 281 ? -23.766 1.718 21.927 1.00 93.56 281 ALA A CA 1
ATOM 2357 C C . ALA A 1 281 ? -24.576 2.737 22.747 1.00 93.56 281 ALA A C 1
ATOM 2359 O O . ALA A 1 281 ? -25.006 2.426 23.859 1.00 93.56 281 ALA A O 1
ATOM 2360 N N . ASN A 1 282 ? -24.839 3.927 22.197 1.00 90.88 282 ASN A N 1
ATOM 2361 C CA . ASN A 1 282 ? -25.685 4.933 22.844 1.00 90.88 282 ASN A CA 1
ATOM 2362 C C . ASN A 1 282 ? -27.147 4.482 22.945 1.00 90.88 282 ASN A C 1
ATOM 2364 O O . ASN A 1 282 ? -27.782 4.708 23.972 1.00 90.88 282 ASN A O 1
ATOM 2368 N N . ARG A 1 283 ? -27.662 3.794 21.916 1.00 92.94 283 ARG A N 1
ATOM 2369 C CA . ARG A 1 283 ? -28.997 3.165 21.919 1.00 92.94 283 ARG A CA 1
ATOM 2370 C C . ARG A 1 283 ? -29.087 1.928 22.818 1.00 92.94 283 ARG A C 1
ATOM 2372 O O . ARG A 1 283 ? -30.162 1.348 22.936 1.00 92.94 283 ARG A O 1
ATOM 2379 N N . LYS A 1 284 ? -27.975 1.510 23.437 1.00 90.62 284 LYS A N 1
ATOM 2380 C CA . LYS A 1 284 ? -27.858 0.296 24.263 1.00 90.62 284 LYS A CA 1
ATOM 2381 C C . LYS A 1 284 ? -28.211 -0.992 23.508 1.00 90.62 284 LYS A C 1
ATOM 2383 O O . LYS A 1 284 ? -28.527 -2.014 24.116 1.00 90.62 284 LYS A O 1
ATOM 2388 N N . ASN A 1 285 ? -28.077 -0.987 22.183 1.00 95.88 285 ASN A N 1
ATOM 2389 C CA . ASN A 1 285 ? -28.276 -2.165 21.350 1.00 95.88 285 ASN A CA 1
ATOM 2390 C C . ASN A 1 285 ? -26.992 -3.005 21.288 1.00 95.88 285 ASN A C 1
ATOM 2392 O O . ASN A 1 285 ? -26.272 -3.054 20.292 1.00 95.88 285 ASN A O 1
ATOM 2396 N N . LEU A 1 286 ? -26.678 -3.665 22.401 1.00 95.75 286 LEU A N 1
ATOM 2397 C CA . LEU A 1 286 ? -25.403 -4.359 22.588 1.00 95.75 286 LEU A CA 1
ATOM 2398 C C . LEU A 1 286 ? -25.171 -5.522 21.608 1.00 95.75 286 LEU A C 1
ATOM 2400 O O . LEU A 1 286 ? -24.029 -5.783 21.233 1.00 95.75 286 LEU A O 1
ATOM 2404 N N . LYS A 1 287 ? -26.238 -6.198 21.159 1.00 96.69 287 LYS A N 1
ATOM 2405 C CA . LYS A 1 287 ? -26.136 -7.246 20.126 1.00 96.69 287 LYS A CA 1
ATOM 2406 C C . LYS A 1 287 ? -25.634 -6.667 18.806 1.00 96.69 287 LYS A C 1
ATOM 2408 O O . LYS A 1 287 ? -24.772 -7.251 18.160 1.00 96.69 287 LYS A O 1
ATOM 2413 N N . GLU A 1 288 ? -26.128 -5.492 18.443 1.00 96.69 288 GLU A N 1
ATOM 2414 C CA . GLU A 1 288 ? -25.712 -4.819 17.222 1.00 96.69 288 GLU A CA 1
ATOM 2415 C C . GLU A 1 288 ? -24.289 -4.270 17.319 1.00 96.69 288 GLU A C 1
ATOM 2417 O O . GLU A 1 288 ? -23.514 -4.391 16.374 1.00 96.69 288 GLU A O 1
ATOM 2422 N N . VAL A 1 289 ? -23.891 -3.768 18.492 1.00 97.44 289 VAL A N 1
ATOM 2423 C CA . VAL A 1 289 ? -22.494 -3.388 18.754 1.00 97.44 289 VAL A CA 1
ATOM 2424 C C . VAL A 1 289 ? -21.547 -4.570 18.512 1.00 97.44 289 VAL A C 1
ATOM 2426 O O . VAL A 1 289 ? -20.486 -4.380 17.917 1.00 97.44 289 VAL A O 1
ATOM 2429 N N . ILE A 1 290 ? -21.925 -5.791 18.916 1.00 97.94 290 ILE A N 1
ATOM 2430 C CA . ILE A 1 290 ? -21.143 -7.002 18.621 1.00 97.94 290 ILE A CA 1
ATOM 2431 C C . ILE A 1 290 ? -21.053 -7.241 17.110 1.00 97.94 290 ILE A C 1
ATOM 2433 O O . ILE A 1 290 ? -19.944 -7.445 16.616 1.00 97.94 290 ILE A O 1
ATOM 2437 N N . ASN A 1 291 ? -22.167 -7.163 16.376 1.00 97.44 291 ASN A N 1
ATOM 2438 C CA . ASN A 1 291 ? -22.178 -7.346 14.917 1.00 97.44 291 ASN A CA 1
ATOM 2439 C C . ASN A 1 291 ? -21.226 -6.360 14.217 1.00 97.44 291 ASN A C 1
ATOM 2441 O O . ASN A 1 291 ? -20.423 -6.753 13.369 1.00 97.44 291 ASN A O 1
ATOM 2445 N N . VAL A 1 292 ? -21.254 -5.086 14.621 1.00 97.69 292 VAL A N 1
ATOM 2446 C CA . VAL A 1 292 ? -20.364 -4.048 14.076 1.00 97.69 292 VAL A CA 1
ATOM 2447 C C . VAL A 1 292 ? -18.904 -4.319 14.442 1.00 97.69 292 VAL A C 1
ATOM 2449 O O . VAL A 1 292 ? -18.021 -4.148 13.605 1.00 97.69 292 VAL A O 1
ATOM 2452 N N . ILE A 1 293 ? -18.622 -4.769 15.670 1.00 98.19 293 ILE A N 1
ATOM 2453 C CA . ILE A 1 293 ? -17.269 -5.160 16.092 1.00 98.19 293 ILE A CA 1
ATOM 2454 C C . ILE A 1 293 ? -16.737 -6.324 15.246 1.00 98.19 293 ILE A C 1
ATOM 2456 O O . ILE A 1 293 ? -15.580 -6.299 14.823 1.00 98.19 293 ILE A O 1
ATOM 2460 N N . GLU A 1 294 ? -17.558 -7.341 14.994 1.00 97.81 294 GLU A N 1
ATOM 2461 C CA . GLU A 1 294 ? -17.175 -8.483 14.165 1.00 97.81 294 GLU A CA 1
ATOM 2462 C C . GLU A 1 294 ? -16.886 -8.062 12.728 1.00 97.81 294 GLU A C 1
ATOM 2464 O O . GLU A 1 294 ? -15.859 -8.456 12.173 1.00 97.81 294 GLU A O 1
ATOM 2469 N N . LEU A 1 295 ? -17.745 -7.217 12.155 1.00 98.00 295 LEU A N 1
ATOM 2470 C CA . LEU A 1 295 ? -17.541 -6.647 10.830 1.00 98.00 295 LEU A CA 1
ATOM 2471 C C . LEU A 1 295 ? -16.235 -5.850 10.764 1.00 98.00 295 LEU A C 1
ATOM 2473 O O . LEU A 1 295 ? -15.402 -6.096 9.895 1.00 98.00 295 LEU A O 1
ATOM 2477 N N . HIS A 1 296 ? -16.005 -4.963 11.731 1.00 98.19 296 HIS A N 1
ATOM 2478 C CA . HIS A 1 296 ? -14.781 -4.171 11.821 1.00 98.19 296 HIS A CA 1
ATOM 2479 C C . HIS A 1 296 ? -13.539 -5.067 11.910 1.00 98.19 296 HIS A C 1
ATOM 2481 O O . HIS A 1 296 ? -12.566 -4.852 11.194 1.00 98.19 296 HIS A O 1
ATOM 2487 N N . ASN A 1 297 ? -13.586 -6.138 12.704 1.00 98.06 297 ASN A N 1
ATOM 2488 C CA . ASN A 1 297 ? -12.490 -7.101 12.777 1.00 98.06 297 ASN A CA 1
ATOM 2489 C C . ASN A 1 297 ? -12.256 -7.855 11.462 1.00 98.06 297 ASN A C 1
ATOM 2491 O O . ASN A 1 297 ? -11.100 -8.137 11.147 1.00 98.06 297 ASN A O 1
ATOM 2495 N N . LYS A 1 298 ? -13.300 -8.190 10.689 1.00 98.06 298 LYS A N 1
ATOM 2496 C CA . LYS A 1 298 ? -13.129 -8.803 9.357 1.00 98.06 298 LYS A CA 1
ATOM 2497 C C . LYS A 1 298 ? -12.323 -7.879 8.443 1.00 98.06 298 LYS A C 1
ATOM 2499 O O . LYS A 1 298 ? -11.327 -8.314 7.870 1.00 98.06 298 LYS A O 1
ATOM 2504 N N . PHE A 1 299 ? -12.687 -6.600 8.392 1.00 98.06 299 PHE A N 1
ATOM 2505 C CA . PHE A 1 299 ? -11.972 -5.610 7.591 1.00 98.06 299 PHE A CA 1
ATOM 2506 C C . PHE A 1 299 ? -10.542 -5.353 8.076 1.00 98.06 299 PHE A C 1
ATOM 2508 O O . PHE A 1 299 ? -9.621 -5.327 7.267 1.00 98.06 299 PHE A O 1
ATOM 2515 N N . GLU A 1 300 ? -10.314 -5.213 9.381 1.00 97.75 300 GLU A N 1
ATOM 2516 C CA . GLU A 1 300 ? -8.964 -4.990 9.920 1.00 97.75 300 GLU A CA 1
ATOM 2517 C C . GLU A 1 300 ? -8.037 -6.194 9.677 1.00 97.75 300 GLU A C 1
ATOM 2519 O O . GLU A 1 300 ? -6.870 -6.028 9.318 1.00 97.75 300 GLU A O 1
ATOM 2524 N N . ASN A 1 301 ? -8.548 -7.426 9.793 1.00 97.62 301 ASN A N 1
ATOM 2525 C CA . ASN A 1 301 ? -7.789 -8.625 9.421 1.00 97.62 301 ASN A CA 1
ATOM 2526 C C . ASN A 1 301 ? -7.504 -8.678 7.914 1.00 97.62 301 ASN A C 1
ATOM 2528 O O . ASN A 1 301 ? -6.412 -9.082 7.500 1.00 97.62 301 ASN A O 1
ATOM 2532 N N . TRP A 1 302 ? -8.460 -8.242 7.093 1.00 96.44 302 TRP A N 1
ATOM 2533 C CA . TRP A 1 302 ? -8.263 -8.119 5.656 1.00 96.44 302 TRP A CA 1
ATOM 2534 C C . TRP A 1 302 ? -7.172 -7.088 5.327 1.00 96.44 302 TRP A C 1
ATOM 2536 O O . TRP A 1 302 ? -6.244 -7.422 4.601 1.00 96.44 302 TRP A O 1
ATOM 2546 N N . ILE A 1 303 ? -7.172 -5.901 5.950 1.00 96.12 303 ILE A N 1
ATOM 2547 C CA . ILE A 1 303 ? -6.115 -4.878 5.789 1.00 96.12 303 ILE A CA 1
ATOM 2548 C C . ILE A 1 303 ? -4.719 -5.458 6.079 1.00 96.12 303 ILE A C 1
ATOM 2550 O O . ILE A 1 303 ? -3.747 -5.144 5.387 1.00 96.12 303 ILE A O 1
ATOM 2554 N N . LEU A 1 304 ? -4.596 -6.313 7.101 1.00 96.00 304 LEU A N 1
ATOM 2555 C CA . LEU A 1 304 ? -3.320 -6.938 7.463 1.00 96.00 304 LEU A CA 1
ATOM 2556 C C . LEU A 1 304 ? -2.836 -7.993 6.461 1.00 96.00 304 LEU A C 1
ATOM 2558 O O . LEU A 1 304 ? -1.626 -8.228 6.398 1.00 96.00 304 LEU A O 1
ATOM 2562 N N . SER A 1 305 ? -3.745 -8.634 5.724 1.00 93.81 305 SER A N 1
ATOM 2563 C CA . SER A 1 305 ? -3.450 -9.784 4.857 1.00 93.81 305 SER A CA 1
ATOM 2564 C C . SER A 1 305 ? -3.474 -9.460 3.360 1.00 93.81 305 SER A C 1
ATOM 2566 O O . SER A 1 305 ? -2.717 -10.068 2.610 1.00 93.81 305 SER A O 1
ATOM 2568 N N . SER A 1 306 ? -4.253 -8.467 2.922 1.00 88.62 306 SER A N 1
ATOM 2569 C CA . SER A 1 306 ? -4.487 -8.145 1.504 1.00 88.62 306 SER A CA 1
ATOM 2570 C C . SER A 1 306 ? -3.338 -7.419 0.806 1.00 88.62 306 SER A C 1
ATOM 2572 O O . SER A 1 306 ? -3.354 -7.237 -0.407 1.00 88.62 306 SE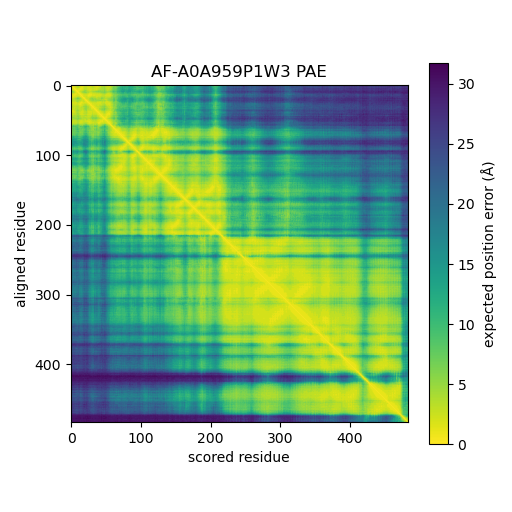R A O 1
ATOM 2574 N N . GLY A 1 307 ? -2.339 -6.957 1.562 1.00 87.88 307 GLY A N 1
ATOM 2575 C CA . GLY A 1 307 ? -1.223 -6.186 1.020 1.00 87.88 307 GLY A CA 1
ATOM 2576 C C . GLY A 1 307 ? -1.520 -4.698 0.814 1.00 87.88 307 GLY A C 1
ATOM 2577 O O . GLY A 1 307 ? -0.597 -3.971 0.449 1.00 87.88 307 GLY A O 1
ATOM 2578 N N . ILE A 1 308 ? -2.729 -4.210 1.134 1.00 90.94 308 ILE A N 1
ATOM 2579 C CA . ILE A 1 308 ? -3.125 -2.794 0.984 1.00 90.94 308 ILE A CA 1
ATOM 2580 C C . ILE A 1 308 ? -2.199 -1.806 1.702 1.00 90.94 308 ILE A C 1
ATOM 2582 O O . ILE A 1 308 ? -1.981 -0.694 1.231 1.00 90.94 308 ILE A O 1
ATOM 2586 N N . LEU A 1 309 ? -1.561 -2.218 2.799 1.00 92.38 309 LEU A N 1
ATOM 2587 C CA . LEU A 1 309 ? -0.578 -1.386 3.497 1.00 92.38 309 LEU A CA 1
ATOM 2588 C C . LEU A 1 309 ? 0.630 -1.013 2.615 1.00 92.38 309 LEU A C 1
ATOM 2590 O O . LEU A 1 309 ? 1.292 -0.015 2.889 1.00 92.38 309 LEU A O 1
ATOM 2594 N N . ARG A 1 310 ? 0.914 -1.760 1.537 1.00 88.44 310 ARG A N 1
ATOM 2595 C CA . ARG A 1 310 ? 1.954 -1.411 0.551 1.00 88.44 310 ARG A CA 1
ATOM 2596 C C . ARG A 1 310 ? 1.607 -0.156 -0.260 1.00 88.44 310 ARG A C 1
ATOM 2598 O O . ARG A 1 310 ? 2.511 0.428 -0.848 1.00 88.44 310 ARG A O 1
ATOM 2605 N N . ALA A 1 311 ? 0.345 0.282 -0.261 1.00 87.38 311 ALA A N 1
ATOM 2606 C CA . ALA A 1 311 ? -0.071 1.551 -0.859 1.00 87.38 311 ALA A CA 1
ATOM 2607 C C . ALA A 1 311 ? 0.505 2.771 -0.113 1.00 87.38 311 ALA A C 1
ATOM 2609 O O . ALA A 1 311 ? 0.690 3.834 -0.707 1.00 87.38 311 ALA A O 1
ATOM 2610 N N . ILE A 1 312 ? 0.813 2.624 1.182 1.00 88.19 312 ILE A N 1
ATOM 2611 C CA . ILE A 1 312 ? 1.428 3.671 2.005 1.00 88.19 312 ILE A CA 1
ATOM 2612 C C . ILE A 1 312 ? 2.916 3.726 1.663 1.00 88.19 312 ILE A C 1
ATOM 2614 O O . ILE A 1 312 ? 3.645 2.775 1.946 1.00 88.19 312 ILE A O 1
ATOM 2618 N N . LYS A 1 313 ? 3.365 4.820 1.038 1.00 86.81 313 LYS A N 1
ATOM 2619 C CA . LYS A 1 313 ? 4.752 4.972 0.561 1.00 86.81 313 LYS A CA 1
ATOM 2620 C C . LYS A 1 313 ? 5.760 5.105 1.700 1.00 86.81 313 LYS A C 1
ATOM 2622 O O . LYS A 1 313 ? 6.848 4.552 1.589 1.00 86.81 313 LYS A O 1
ATOM 2627 N N . ASP A 1 314 ? 5.392 5.813 2.763 1.00 92.44 314 ASP A N 1
ATOM 2628 C CA . ASP A 1 314 ? 6.256 6.020 3.920 1.00 92.44 314 ASP A CA 1
ATOM 2629 C C . ASP A 1 314 ? 6.311 4.763 4.802 1.00 92.44 314 ASP A C 1
ATOM 2631 O O . ASP A 1 314 ? 5.284 4.221 5.221 1.00 92.44 314 ASP A O 1
ATOM 2635 N N . ASP A 1 315 ? 7.520 4.265 5.062 1.00 90.06 315 ASP A N 1
ATOM 2636 C CA . ASP A 1 315 ? 7.709 3.011 5.792 1.00 90.06 315 ASP A CA 1
ATOM 2637 C C . ASP A 1 315 ? 7.357 3.137 7.284 1.00 90.06 315 ASP A C 1
ATOM 2639 O O . ASP A 1 315 ? 6.865 2.169 7.876 1.00 90.06 315 ASP A O 1
ATOM 2643 N N . GLU A 1 316 ? 7.561 4.303 7.901 1.00 94.44 316 GLU A N 1
ATOM 2644 C CA . GLU A 1 316 ? 7.219 4.531 9.309 1.00 94.44 316 GLU A CA 1
ATOM 2645 C C . GLU A 1 316 ? 5.704 4.666 9.494 1.00 94.44 316 GLU A C 1
ATOM 2647 O O . GLU A 1 316 ? 5.122 4.018 10.369 1.00 94.44 316 GLU A O 1
ATOM 2652 N N . GLU A 1 317 ? 5.028 5.398 8.609 1.00 94.19 317 GLU A N 1
ATOM 2653 C CA . GLU A 1 317 ? 3.570 5.476 8.547 1.00 94.19 317 GLU A CA 1
ATOM 2654 C C . GLU A 1 317 ? 2.950 4.094 8.302 1.00 94.19 317 GLU A C 1
ATOM 2656 O O . GLU A 1 317 ? 1.973 3.718 8.962 1.00 94.19 317 GLU A O 1
ATOM 2661 N N . ARG A 1 318 ? 3.547 3.282 7.419 1.00 94.38 318 ARG A N 1
ATOM 2662 C CA . ARG A 1 318 ? 3.108 1.903 7.168 1.00 94.38 318 ARG A CA 1
ATOM 2663 C C . ARG A 1 318 ? 3.226 1.036 8.422 1.00 94.38 318 ARG A C 1
ATOM 2665 O O . ARG A 1 318 ? 2.282 0.314 8.761 1.00 94.38 318 ARG A O 1
ATOM 2672 N N . LYS A 1 319 ? 4.360 1.098 9.134 1.00 95.25 319 LYS A N 1
ATOM 2673 C CA . LYS A 1 319 ? 4.564 0.376 10.406 1.00 95.25 319 LYS A CA 1
ATOM 2674 C C . LYS A 1 319 ? 3.568 0.831 11.469 1.00 95.25 319 LYS A C 1
ATOM 2676 O O . LYS A 1 319 ? 2.958 -0.014 12.129 1.00 95.25 319 LYS A O 1
ATOM 2681 N N . LEU A 1 320 ? 3.365 2.140 11.610 1.00 95.62 320 LEU A N 1
ATOM 2682 C CA . LEU A 1 320 ? 2.434 2.715 12.575 1.00 95.62 320 LEU A CA 1
ATOM 2683 C C . LEU A 1 320 ? 0.991 2.293 12.284 1.00 95.62 320 LEU A C 1
ATOM 2685 O O . LEU A 1 320 ? 0.276 1.885 13.198 1.00 95.62 320 LEU A O 1
ATOM 2689 N N . THR A 1 321 ? 0.572 2.336 11.021 1.00 95.31 321 THR A N 1
ATOM 2690 C CA . THR A 1 321 ? -0.767 1.906 10.597 1.00 95.31 321 THR A CA 1
ATOM 2691 C C . THR A 1 321 ? -0.977 0.423 10.892 1.00 95.31 321 THR A C 1
ATOM 2693 O O . THR A 1 321 ? -1.973 0.054 11.510 1.00 95.31 321 THR A O 1
ATOM 2696 N N . LYS A 1 322 ? 0.014 -0.428 10.588 1.00 96.88 322 LYS A N 1
ATOM 2697 C CA . LYS A 1 322 ? -0.019 -1.858 10.934 1.00 96.88 322 LYS A CA 1
ATOM 2698 C C . LYS A 1 322 ? -0.176 -2.094 12.441 1.00 96.88 322 LYS A C 1
ATOM 2700 O O . LYS A 1 322 ? -0.919 -2.987 12.848 1.00 96.88 322 LYS A O 1
ATOM 2705 N N . LEU A 1 323 ? 0.527 -1.322 13.273 1.00 96.88 323 LEU A N 1
ATOM 2706 C CA . LEU A 1 323 ? 0.408 -1.399 14.732 1.00 96.88 323 LEU A CA 1
ATOM 2707 C C . LEU A 1 323 ? -0.979 -0.953 15.211 1.00 96.88 323 LEU A C 1
ATOM 2709 O O . LEU A 1 323 ? -1.585 -1.653 16.022 1.00 96.88 323 LEU A O 1
ATOM 2713 N N . LYS A 1 324 ? -1.505 0.156 14.676 1.00 96.44 324 LYS A N 1
ATOM 2714 C CA . LYS A 1 324 ? -2.850 0.660 14.992 1.00 96.44 324 LYS A CA 1
ATOM 2715 C C . LYS A 1 324 ? -3.932 -0.361 14.645 1.00 96.44 324 LYS A C 1
ATOM 2717 O O . LYS A 1 324 ? -4.722 -0.693 15.520 1.00 96.44 324 LYS A O 1
ATOM 2722 N N . THR A 1 325 ? -3.911 -0.929 13.441 1.00 97.06 325 THR A N 1
ATOM 2723 C CA . THR A 1 325 ? -4.846 -1.985 13.014 1.00 97.06 325 THR A CA 1
ATOM 2724 C C . THR A 1 325 ? -4.818 -3.190 13.960 1.00 97.06 325 THR A C 1
ATOM 2726 O O . THR A 1 325 ? -5.859 -3.636 14.444 1.00 97.06 325 THR A O 1
ATOM 2729 N N . LYS A 1 326 ? -3.626 -3.683 14.330 1.00 97.75 326 LYS A N 1
ATOM 2730 C CA . LYS A 1 326 ? -3.503 -4.769 15.322 1.00 97.75 326 LYS A CA 1
ATOM 2731 C C . LYS A 1 326 ? -4.108 -4.387 16.671 1.00 97.75 326 LYS A C 1
ATOM 2733 O O . LYS A 1 326 ? -4.789 -5.198 17.296 1.00 97.75 326 LYS A O 1
ATOM 2738 N N . GLN A 1 327 ? -3.864 -3.160 17.123 1.00 95.81 327 GLN A N 1
ATOM 2739 C CA . GLN A 1 327 ? -4.407 -2.669 18.381 1.00 95.81 327 GLN A CA 1
ATOM 2740 C C . GLN A 1 327 ? -5.938 -2.559 18.330 1.00 95.81 327 GLN A C 1
ATOM 2742 O O . GLN A 1 327 ? -6.594 -2.926 19.301 1.00 95.81 327 GLN A O 1
ATOM 2747 N N . ILE A 1 328 ? -6.515 -2.112 17.209 1.00 96.56 328 ILE A N 1
ATOM 2748 C CA . ILE A 1 328 ? -7.969 -2.058 16.994 1.00 96.56 328 ILE A CA 1
ATOM 2749 C C . ILE A 1 328 ? -8.580 -3.451 17.154 1.00 96.56 328 ILE A C 1
ATOM 2751 O O . ILE A 1 328 ? -9.510 -3.597 17.943 1.00 96.56 328 ILE A O 1
ATOM 2755 N N . ILE A 1 329 ? -8.013 -4.480 16.514 1.00 97.69 329 ILE A N 1
ATOM 2756 C CA . ILE A 1 329 ? -8.501 -5.867 16.622 1.00 97.69 329 ILE A CA 1
ATOM 2757 C C . ILE A 1 329 ? -8.481 -6.355 18.077 1.00 97.69 329 ILE A C 1
ATOM 2759 O O . ILE A 1 329 ? -9.472 -6.898 18.569 1.00 97.69 329 ILE A O 1
ATOM 2763 N N . VAL A 1 330 ? -7.373 -6.137 18.795 1.00 96.62 330 VAL A N 1
ATOM 2764 C CA . VAL A 1 330 ? -7.248 -6.520 20.214 1.00 96.62 330 VAL A CA 1
ATOM 2765 C C . VAL A 1 330 ? -8.314 -5.825 21.064 1.00 96.62 330 VAL A C 1
ATOM 2767 O O . VAL A 1 330 ? -8.978 -6.467 21.879 1.00 96.62 330 VAL A O 1
ATOM 2770 N N . ASN A 1 331 ? -8.516 -4.527 20.847 1.00 95.38 331 ASN A N 1
ATOM 2771 C CA . ASN A 1 331 ? -9.491 -3.732 21.589 1.00 95.38 331 ASN A CA 1
ATOM 2772 C C . ASN A 1 331 ? -10.926 -4.155 21.296 1.00 95.38 331 ASN A C 1
ATOM 2774 O O . ASN A 1 331 ? -11.724 -4.263 22.218 1.00 95.38 331 ASN A O 1
ATOM 2778 N N . ASN A 1 332 ? -11.240 -4.407 20.029 1.00 97.50 332 ASN A N 1
ATOM 2779 C CA . ASN A 1 332 ? -12.537 -4.886 19.578 1.00 97.50 332 ASN A CA 1
ATOM 2780 C C . ASN A 1 332 ? -12.855 -6.263 20.180 1.00 97.50 332 ASN A C 1
ATOM 2782 O O . ASN A 1 332 ? -13.954 -6.472 20.684 1.00 97.50 332 ASN A O 1
ATOM 2786 N N . ASN A 1 333 ? -11.888 -7.187 20.200 1.00 97.62 333 ASN A N 1
ATOM 2787 C CA . ASN A 1 333 ? -12.065 -8.502 20.823 1.00 97.62 333 ASN A CA 1
ATOM 2788 C C . ASN A 1 333 ? -12.318 -8.402 22.333 1.00 97.62 333 ASN A C 1
ATOM 2790 O O . ASN A 1 333 ? -13.185 -9.103 22.854 1.00 97.62 333 ASN A O 1
ATOM 2794 N N . LEU A 1 334 ? -11.598 -7.510 23.021 1.00 96.38 334 LEU A N 1
ATOM 2795 C CA . LEU A 1 334 ? -11.845 -7.227 24.433 1.00 96.38 334 LEU A CA 1
ATOM 2796 C C . LEU A 1 334 ? -13.222 -6.581 24.642 1.00 96.38 334 LEU A C 1
ATOM 2798 O O . LEU A 1 334 ? -13.975 -7.015 25.499 1.00 96.38 334 LEU A O 1
ATOM 2802 N N . GLU A 1 335 ? -13.586 -5.569 23.855 1.00 97.19 335 GLU A N 1
ATOM 2803 C CA . GLU A 1 335 ? -14.894 -4.908 23.951 1.00 97.19 335 GLU A CA 1
ATOM 2804 C C . GLU A 1 335 ? -16.034 -5.920 23.739 1.00 97.19 335 GLU A C 1
ATOM 2806 O O . GLU A 1 335 ? -16.971 -5.962 24.534 1.00 97.19 335 GLU A O 1
ATOM 2811 N N . LYS A 1 336 ? -15.914 -6.811 22.747 1.00 97.62 336 LYS A N 1
ATOM 2812 C CA . LYS A 1 336 ? -16.876 -7.893 22.490 1.00 97.62 336 LYS A CA 1
ATOM 2813 C C . LYS A 1 336 ? -16.995 -8.873 23.659 1.00 97.62 336 LYS A C 1
ATOM 2815 O O . LYS A 1 336 ? -18.114 -9.214 24.041 1.00 97.62 336 LYS A O 1
ATOM 2820 N N . SER A 1 337 ? -15.881 -9.344 24.231 1.00 96.69 337 SER A N 1
ATOM 2821 C CA . SER A 1 337 ? -15.939 -10.285 25.362 1.00 96.69 337 SER A CA 1
ATOM 2822 C C . SER A 1 337 ? -16.624 -9.660 26.578 1.00 96.69 337 SER A C 1
ATOM 2824 O O . SER A 1 337 ? -17.434 -10.305 27.239 1.00 96.69 337 SER A O 1
ATOM 2826 N N . ILE A 1 338 ? -16.375 -8.374 26.813 1.00 96.12 338 ILE A N 1
ATOM 2827 C CA . ILE A 1 338 ? -16.994 -7.606 27.887 1.00 96.12 338 ILE A CA 1
ATOM 2828 C C . ILE A 1 338 ? -18.496 -7.404 27.657 1.00 96.12 338 ILE A C 1
ATOM 2830 O O . ILE A 1 338 ? -19.285 -7.607 28.578 1.00 96.12 338 ILE A O 1
ATOM 2834 N N . ILE A 1 339 ? -18.921 -7.080 26.434 1.00 96.12 339 ILE A N 1
ATOM 2835 C CA . ILE A 1 339 ? -20.352 -6.989 26.109 1.00 96.12 339 ILE A CA 1
ATOM 2836 C C . ILE A 1 339 ? -21.047 -8.343 26.326 1.00 96.12 339 ILE A C 1
ATOM 2838 O O . ILE A 1 339 ? -22.157 -8.382 26.855 1.00 96.12 339 ILE A O 1
ATOM 2842 N N . ASN A 1 340 ? -20.388 -9.459 26.003 1.00 96.19 340 ASN A N 1
ATOM 2843 C CA . ASN A 1 340 ? -20.923 -10.794 26.279 1.00 96.19 340 ASN A CA 1
ATOM 2844 C C . ASN A 1 340 ? -21.072 -11.079 27.782 1.00 96.19 340 ASN A C 1
ATOM 2846 O O . ASN A 1 340 ? -22.036 -11.740 28.169 1.00 96.19 340 ASN A O 1
ATOM 2850 N N . TYR A 1 341 ? -20.176 -10.578 28.639 1.00 94.62 341 TYR A N 1
ATOM 2851 C CA . TYR A 1 341 ? -20.365 -10.658 30.093 1.00 94.62 341 TYR A CA 1
ATOM 2852 C C . TYR A 1 341 ? -21.629 -9.920 30.545 1.00 94.62 341 TYR A C 1
ATOM 2854 O O . TYR A 1 341 ? -22.384 -10.455 31.359 1.00 94.62 341 TYR A O 1
ATOM 2862 N N . ILE A 1 342 ? -21.876 -8.729 29.989 1.00 93.12 342 ILE A N 1
ATOM 2863 C CA . ILE A 1 342 ? -23.057 -7.908 30.297 1.00 93.12 342 ILE A CA 1
ATOM 2864 C C . ILE A 1 342 ? -24.336 -8.614 29.834 1.00 93.12 342 ILE A C 1
ATOM 2866 O O . ILE A 1 342 ? -25.245 -8.820 30.633 1.00 93.12 342 ILE A O 1
ATOM 2870 N N . LEU A 1 343 ? -24.392 -9.034 28.567 1.00 93.69 343 LEU A N 1
ATOM 2871 C CA . LEU A 1 343 ? -25.575 -9.670 27.976 1.00 93.69 343 LEU A CA 1
ATOM 2872 C C . LEU A 1 343 ? -25.965 -10.985 28.663 1.00 93.69 343 LEU A C 1
ATOM 2874 O O . LEU A 1 343 ? -27.146 -11.316 28.714 1.00 93.69 343 LEU A O 1
ATOM 2878 N N . ASN A 1 344 ? -24.987 -11.723 29.193 1.00 94.44 344 ASN A N 1
ATOM 2879 C CA . ASN A 1 344 ? -25.213 -12.993 29.882 1.00 94.44 344 ASN A CA 1
ATOM 2880 C C . ASN A 1 344 ? -25.322 -12.851 31.410 1.00 94.44 344 ASN A C 1
ATOM 2882 O O . ASN A 1 344 ? -25.336 -13.866 32.103 1.00 94.44 344 ASN A O 1
ATOM 2886 N N . PHE A 1 345 ? -25.359 -11.625 31.950 1.00 91.38 345 PHE A N 1
ATOM 2887 C CA . PHE A 1 345 ? -25.419 -11.353 33.395 1.00 91.38 345 PHE A CA 1
ATOM 2888 C C . PHE A 1 345 ? -24.294 -12.028 34.209 1.00 91.38 345 PHE A C 1
ATOM 2890 O O . PHE A 1 345 ? -24.460 -12.389 35.374 1.00 91.38 345 PHE A O 1
ATOM 2897 N N . LYS A 1 346 ? -23.109 -12.179 33.608 1.00 92.62 346 LYS A N 1
ATOM 2898 C CA . LYS A 1 346 ? -21.940 -12.875 34.176 1.00 92.62 346 LYS A CA 1
ATOM 2899 C C . LYS A 1 346 ? -20.955 -11.919 34.863 1.00 92.62 346 LYS A C 1
ATOM 2901 O O . LYS A 1 346 ? -19.745 -12.131 34.844 1.00 92.62 346 LYS A O 1
ATOM 2906 N N . GLN A 1 347 ? -21.457 -10.861 35.498 1.00 88.88 347 GLN A N 1
ATOM 2907 C CA . GLN A 1 347 ? -20.626 -9.821 36.119 1.00 88.88 347 GLN A CA 1
ATOM 2908 C C . GLN A 1 347 ? -19.663 -10.375 37.190 1.00 88.88 347 GLN A C 1
ATOM 2910 O O . GLN A 1 347 ? -18.485 -10.026 37.203 1.00 88.88 347 GLN A O 1
ATOM 2915 N N . LYS A 1 348 ? -20.122 -11.310 38.031 1.00 89.12 348 LYS A N 1
ATOM 2916 C CA . LYS A 1 348 ? -19.276 -11.958 39.052 1.00 89.12 348 LYS A CA 1
ATOM 2917 C C . LYS A 1 348 ? -18.131 -12.776 38.451 1.00 89.12 348 LYS A C 1
ATOM 2919 O O . LYS A 1 348 ? -17.053 -12.859 39.034 1.00 89.12 348 LYS A O 1
ATOM 2924 N N . GLU A 1 349 ? -18.359 -13.413 37.299 1.00 91.88 349 GLU A N 1
ATOM 2925 C CA . GLU A 1 349 ? -17.301 -14.137 36.581 1.00 91.88 349 GLU A CA 1
ATOM 2926 C C . GLU A 1 349 ? -16.246 -13.152 36.071 1.00 91.88 349 GLU A C 1
ATOM 2928 O O . GLU A 1 349 ? -15.057 -13.377 36.286 1.00 91.88 349 GLU A O 1
ATOM 2933 N N . PHE A 1 350 ? -16.684 -12.023 35.502 1.00 92.69 350 PHE A N 1
ATOM 2934 C CA . PHE A 1 350 ? -15.791 -10.956 35.061 1.00 92.69 350 PHE A CA 1
ATOM 2935 C C . PHE A 1 350 ? -14.892 -10.453 36.203 1.00 92.69 350 PHE A C 1
ATOM 2937 O O . PHE A 1 350 ? -13.673 -10.470 36.045 1.00 92.69 350 PHE A O 1
ATOM 2944 N N . TYR A 1 351 ? -15.438 -10.095 37.373 1.00 89.94 351 TYR A N 1
ATOM 2945 C CA . TYR A 1 351 ? -14.614 -9.655 38.512 1.00 89.94 351 TYR A CA 1
ATOM 2946 C C . TYR A 1 351 ? -13.588 -10.712 38.949 1.00 89.94 351 TYR A C 1
ATOM 2948 O O . TYR A 1 351 ? -12.417 -10.382 39.142 1.00 89.94 351 TYR A O 1
ATOM 2956 N N . LYS A 1 352 ? -13.979 -11.992 39.026 1.00 89.62 352 LYS A N 1
ATOM 2957 C CA . LYS A 1 352 ? -13.056 -13.097 39.357 1.00 89.62 352 LYS A CA 1
ATOM 2958 C C . LYS A 1 352 ? -11.911 -13.237 38.354 1.00 89.62 352 LYS A C 1
ATOM 2960 O O . LYS A 1 352 ? -10.798 -13.591 38.739 1.00 89.62 352 LYS A O 1
ATOM 2965 N N . GLU A 1 353 ? -12.155 -12.993 37.069 1.00 90.69 353 GLU A N 1
ATOM 2966 C CA . GLU A 1 353 ? -11.084 -12.988 36.067 1.00 90.69 353 GLU A CA 1
ATOM 2967 C C . GLU A 1 353 ? -10.135 -11.806 36.247 1.00 90.69 353 GLU A C 1
ATOM 2969 O O . GLU A 1 353 ? -8.919 -11.972 36.126 1.00 90.69 353 GLU A O 1
ATOM 2974 N N . GLN A 1 354 ? -10.669 -10.632 36.588 1.00 89.38 354 GLN A N 1
ATOM 2975 C CA . GLN A 1 354 ? -9.858 -9.440 36.826 1.00 89.38 354 GLN A CA 1
ATOM 2976 C C . GLN A 1 354 ? -8.959 -9.578 38.060 1.00 89.38 354 GLN A C 1
ATOM 2978 O O . GLN A 1 354 ? -7.864 -9.022 38.072 1.00 89.38 354 GLN A O 1
ATOM 2983 N N . GLU A 1 355 ? -9.362 -10.366 39.060 1.00 86.94 355 GLU A N 1
ATOM 2984 C CA . GLU A 1 355 ? -8.497 -10.716 40.196 1.00 86.94 355 GLU A CA 1
ATOM 2985 C C . GLU A 1 355 ? -7.277 -11.547 39.774 1.00 86.94 355 GLU A C 1
ATOM 2987 O O . GLU A 1 355 ? -6.204 -11.408 40.357 1.00 86.94 355 GLU A O 1
ATOM 2992 N N . LYS A 1 356 ? -7.418 -12.395 38.746 1.00 87.75 356 LYS A N 1
ATOM 2993 C CA . LYS A 1 356 ? -6.307 -13.201 38.211 1.00 87.75 356 LYS A CA 1
ATOM 2994 C C . LYS A 1 356 ? -5.403 -12.386 37.294 1.00 87.75 356 LYS A C 1
ATOM 2996 O O . LYS A 1 356 ? -4.186 -12.557 37.313 1.00 87.75 356 LYS A O 1
ATOM 3001 N N . LYS A 1 357 ? -6.001 -11.548 36.445 1.00 88.38 357 LYS A N 1
ATOM 3002 C CA . LYS A 1 357 ? -5.292 -10.728 35.462 1.00 88.38 357 LYS A CA 1
ATOM 3003 C C . LYS A 1 357 ? -5.975 -9.374 35.316 1.00 88.38 357 LYS A C 1
ATOM 3005 O O . LYS A 1 357 ? -6.913 -9.219 34.536 1.00 88.38 357 LYS A O 1
ATOM 3010 N N . LEU A 1 358 ? -5.442 -8.397 36.041 1.00 88.69 358 LEU A N 1
ATOM 3011 C CA . LEU A 1 358 ? -5.928 -7.024 36.050 1.00 88.69 358 LEU A CA 1
ATOM 3012 C C . LEU A 1 358 ? -5.903 -6.405 34.646 1.00 88.69 358 LEU A C 1
ATOM 3014 O O . LEU A 1 358 ? -4.859 -6.355 33.995 1.00 88.69 358 LEU A O 1
ATOM 3018 N N . ASN A 1 359 ? -7.052 -5.901 34.194 1.00 90.94 359 ASN A N 1
ATOM 3019 C CA . ASN A 1 359 ? -7.179 -5.178 32.937 1.00 90.94 359 ASN A CA 1
ATOM 3020 C C . ASN A 1 359 ? -8.218 -4.048 33.052 1.00 90.94 359 ASN A C 1
ATOM 3022 O O . ASN A 1 359 ? -9.410 -4.233 32.789 1.00 90.94 359 ASN A O 1
ATOM 3026 N N . PHE A 1 360 ? -7.764 -2.830 33.366 1.00 92.44 360 PHE A N 1
ATOM 3027 C CA . PHE A 1 360 ? -8.647 -1.661 33.473 1.00 92.44 360 PHE A CA 1
ATOM 3028 C C . PHE A 1 360 ? -9.329 -1.281 32.162 1.00 92.44 360 PHE A C 1
ATOM 3030 O O . PHE A 1 360 ? -10.377 -0.636 32.180 1.00 92.44 360 PHE A O 1
ATOM 3037 N N . ARG A 1 361 ? -8.800 -1.716 31.014 1.00 93.00 361 ARG A N 1
ATOM 3038 C CA . ARG A 1 361 ? -9.481 -1.522 29.732 1.00 93.00 361 ARG A CA 1
ATOM 3039 C C . ARG A 1 361 ? -10.770 -2.336 29.658 1.00 93.00 361 ARG A C 1
ATOM 3041 O O . ARG A 1 361 ? -11.757 -1.863 29.102 1.00 93.00 361 ARG A O 1
ATOM 3048 N N . GLY A 1 362 ? -10.770 -3.530 30.253 1.00 93.44 362 GLY A N 1
ATOM 3049 C CA . GLY A 1 362 ? -11.969 -4.346 30.419 1.00 93.44 362 GLY A CA 1
ATOM 3050 C C . GLY A 1 362 ? -13.022 -3.611 31.246 1.00 93.44 362 GLY A C 1
ATOM 3051 O O . GLY A 1 362 ? -14.152 -3.462 30.794 1.00 93.44 362 GLY A O 1
ATOM 3052 N N . PHE A 1 363 ? -12.624 -3.050 32.394 1.00 92.25 363 PHE A N 1
ATOM 3053 C CA . PHE A 1 363 ? -13.509 -2.228 33.230 1.00 92.25 363 PHE A CA 1
ATOM 3054 C C . PHE A 1 363 ? -14.050 -0.998 32.508 1.00 92.25 363 PHE A C 1
ATOM 3056 O O . PHE A 1 363 ? -15.226 -0.681 32.654 1.00 92.25 363 PHE A O 1
ATOM 3063 N N . PHE A 1 364 ? -13.227 -0.333 31.695 1.00 92.94 364 PHE A N 1
ATOM 3064 C CA . PHE A 1 364 ? -13.680 0.781 30.869 1.00 92.94 364 PHE A CA 1
ATOM 3065 C C . PHE A 1 364 ? -14.809 0.366 29.922 1.00 92.94 364 PHE A C 1
ATOM 3067 O O . PHE A 1 364 ? -15.851 1.016 29.903 1.00 92.94 364 PHE A O 1
ATOM 3074 N N . TYR A 1 365 ? -14.645 -0.726 29.168 1.00 93.81 365 TYR A N 1
ATOM 3075 C CA . TYR A 1 365 ? -15.716 -1.217 28.294 1.00 93.81 365 TYR A CA 1
ATOM 3076 C C . TYR A 1 365 ? -16.934 -1.693 29.085 1.00 93.81 365 TYR A C 1
ATOM 3078 O O . TYR A 1 365 ? -18.063 -1.468 28.654 1.00 93.81 365 TYR A O 1
ATOM 3086 N N . PHE A 1 366 ? -16.714 -2.301 30.251 1.00 92.75 366 PHE A N 1
ATOM 3087 C CA . PHE A 1 366 ? -17.787 -2.823 31.084 1.00 92.75 366 PHE A CA 1
ATOM 3088 C C . PHE A 1 366 ? -18.656 -1.670 31.598 1.00 92.75 366 PHE A C 1
ATOM 3090 O O . PHE A 1 366 ? -19.874 -1.706 31.449 1.00 92.75 366 PHE A O 1
ATOM 3097 N N . LEU A 1 367 ? -18.031 -0.589 32.070 1.00 90.44 367 LEU A N 1
ATOM 3098 C CA . LEU A 1 367 ? -18.713 0.642 32.468 1.00 90.44 367 LEU A CA 1
ATOM 3099 C C . LEU A 1 367 ? -19.373 1.368 31.300 1.00 90.44 367 LEU A C 1
ATOM 3101 O O . LEU A 1 367 ? -20.506 1.818 31.428 1.00 90.44 367 LEU A O 1
ATOM 3105 N N . LYS A 1 368 ? -18.687 1.453 30.157 1.00 90.31 368 LYS A N 1
ATOM 3106 C CA . LYS A 1 368 ? -19.195 2.126 28.958 1.00 90.31 368 LYS A CA 1
ATOM 3107 C C . LYS A 1 368 ? -20.523 1.539 28.476 1.00 90.31 368 LYS A C 1
ATOM 3109 O O . LYS A 1 368 ? -21.418 2.274 28.051 1.00 90.31 368 LYS A O 1
ATOM 3114 N N . HIS A 1 369 ? -20.630 0.213 28.507 1.00 91.94 369 HIS A N 1
ATOM 3115 C CA . HIS A 1 369 ? -21.769 -0.514 27.947 1.00 91.94 369 HIS A CA 1
ATOM 3116 C C . HIS A 1 369 ? -22.844 -0.852 28.980 1.00 91.94 369 HIS A C 1
ATOM 3118 O O . HIS A 1 369 ? -24.007 -0.992 28.606 1.00 91.94 369 HIS A O 1
ATOM 3124 N N . SER A 1 370 ? -22.501 -0.903 30.267 1.00 88.06 370 SER A N 1
ATOM 3125 C CA . SER A 1 370 ? -23.477 -1.101 31.343 1.00 88.06 370 SER A CA 1
ATOM 3126 C C . SER A 1 370 ? -24.347 0.140 31.570 1.00 88.06 370 SER A C 1
ATOM 3128 O O . SER A 1 370 ? -24.006 1.258 31.170 1.00 88.06 370 SER A O 1
ATOM 3130 N N . HIS A 1 371 ? -25.495 -0.051 32.221 1.00 82.19 371 HIS A N 1
ATOM 3131 C CA . HIS A 1 371 ? -26.200 1.059 32.852 1.00 82.19 371 HIS A CA 1
ATOM 3132 C C . HIS A 1 371 ? -25.493 1.402 34.154 1.00 82.19 371 HIS A C 1
ATOM 3134 O O . HIS A 1 371 ? -25.180 0.523 34.959 1.00 82.19 371 HIS A O 1
ATOM 3140 N N . PHE A 1 372 ? -25.242 2.689 34.365 1.00 78.44 372 PHE A N 1
ATOM 3141 C CA . PHE A 1 372 ? -24.594 3.152 35.583 1.00 78.44 372 PHE A CA 1
ATOM 3142 C C . PHE A 1 372 ? -25.475 2.834 36.803 1.00 78.44 372 PHE A C 1
ATOM 3144 O O . PHE A 1 372 ? -24.962 2.500 37.866 1.00 78.44 372 PHE A O 1
ATOM 3151 N N . GLU A 1 373 ? -26.806 2.823 36.628 1.00 74.94 373 GLU A N 1
ATOM 3152 C CA . GLU A 1 373 ? -27.809 2.411 37.620 1.00 74.94 373 GLU A CA 1
ATOM 3153 C C . GLU A 1 373 ? -27.693 0.953 38.067 1.00 74.94 373 GLU A C 1
ATOM 3155 O O . GLU A 1 373 ? -27.950 0.666 39.235 1.00 74.94 373 GLU A O 1
ATOM 3160 N N . THR A 1 374 ? -27.283 0.050 37.179 1.00 77.56 374 THR A N 1
ATOM 3161 C CA . THR A 1 374 ? -27.291 -1.400 37.433 1.00 77.56 374 THR A CA 1
ATOM 3162 C C . THR A 1 374 ? -25.921 -1.958 37.795 1.00 77.56 374 THR A C 1
ATOM 3164 O O . THR A 1 374 ? -25.782 -3.157 38.011 1.00 77.56 374 THR A O 1
ATOM 3167 N N . PHE A 1 375 ? -24.895 -1.116 37.799 1.00 84.50 375 PHE A N 1
ATOM 3168 C CA . PHE A 1 375 ? -23.536 -1.521 38.102 1.00 84.50 375 PHE A CA 1
ATOM 3169 C C . PHE A 1 375 ? -23.363 -1.764 39.608 1.00 84.50 375 PHE A C 1
ATOM 3171 O O . PHE A 1 375 ? -23.659 -0.877 40.400 1.00 84.50 375 PHE A O 1
ATOM 3178 N N . ASP A 1 376 ? -22.851 -2.933 40.000 1.00 87.06 376 ASP A N 1
ATOM 3179 C CA . ASP A 1 376 ? -22.502 -3.230 41.397 1.00 87.06 376 ASP A CA 1
ATOM 3180 C C . ASP A 1 376 ? -21.258 -2.436 41.848 1.00 87.06 376 ASP A C 1
ATOM 3182 O O . ASP A 1 376 ? -20.113 -2.840 41.607 1.00 87.06 376 ASP A O 1
ATOM 3186 N N . GLU A 1 377 ? -21.483 -1.272 42.470 1.00 88.62 377 GLU A N 1
ATOM 3187 C CA . GLU A 1 377 ? -20.407 -0.407 42.969 1.00 88.62 377 GLU A CA 1
ATOM 3188 C C . GLU A 1 377 ? -19.630 -1.040 44.122 1.00 88.62 377 GLU A C 1
ATOM 3190 O O . GLU A 1 377 ? -18.432 -0.795 44.267 1.00 88.62 377 GLU A O 1
ATOM 3195 N N . ILE A 1 378 ? -20.305 -1.840 44.948 1.00 87.94 378 ILE A N 1
ATOM 3196 C CA . ILE A 1 378 ? -19.726 -2.435 46.153 1.00 87.94 378 ILE A CA 1
ATOM 3197 C C . ILE A 1 378 ? -18.738 -3.528 45.750 1.00 87.94 378 ILE A C 1
ATOM 3199 O O . ILE A 1 378 ? -17.609 -3.551 46.242 1.00 87.94 378 ILE A O 1
ATOM 3203 N N . GLU A 1 379 ? -19.118 -4.396 44.809 1.00 89.06 379 GLU A N 1
ATOM 3204 C CA . GLU A 1 379 ? -18.222 -5.425 44.278 1.00 89.06 379 GLU A CA 1
ATOM 3205 C C . GLU A 1 379 ? -17.004 -4.796 43.581 1.00 89.06 379 GLU A C 1
ATOM 3207 O O . GLU A 1 379 ? -15.874 -5.250 43.779 1.00 89.06 379 GLU A O 1
ATOM 3212 N N . PHE A 1 380 ? -17.192 -3.692 42.846 1.00 91.25 380 PHE A N 1
ATOM 3213 C CA . PHE A 1 380 ? -16.067 -2.980 42.237 1.00 91.25 380 PHE A CA 1
ATOM 3214 C C . PHE A 1 380 ? -15.141 -2.335 43.267 1.00 91.25 380 PHE A C 1
ATOM 3216 O O . PHE A 1 380 ? -13.925 -2.428 43.126 1.00 91.25 380 PHE A O 1
ATOM 3223 N N . LEU A 1 381 ? -15.683 -1.726 44.324 1.00 90.12 381 LEU A N 1
ATOM 3224 C CA . LEU A 1 381 ? -14.881 -1.192 45.426 1.00 90.12 381 LEU A CA 1
ATOM 3225 C C . LEU A 1 381 ? -14.062 -2.283 46.113 1.00 90.12 381 LEU A C 1
ATOM 3227 O O . LEU A 1 381 ? -12.854 -2.121 46.283 1.00 90.12 381 LEU A O 1
ATOM 3231 N N . HIS A 1 382 ? -14.687 -3.420 46.428 1.00 89.62 382 HIS A N 1
ATOM 3232 C CA . HIS A 1 382 ? -13.987 -4.570 46.996 1.00 89.62 382 HIS A CA 1
ATOM 3233 C C . HIS A 1 382 ? -12.874 -5.086 46.087 1.00 89.62 382 HIS A C 1
ATOM 3235 O O . HIS A 1 382 ? -11.818 -5.488 46.574 1.00 89.62 382 HIS A O 1
ATOM 3241 N N . PHE A 1 383 ? -13.092 -5.071 44.774 1.00 91.31 383 PHE A N 1
ATOM 3242 C CA . PHE A 1 383 ? -12.054 -5.393 43.810 1.00 91.31 383 PHE A CA 1
ATOM 3243 C C . PHE A 1 383 ? -10.900 -4.377 43.851 1.00 91.31 383 PHE A C 1
ATOM 3245 O O . PHE A 1 383 ? -9.740 -4.781 43.934 1.00 91.31 383 PHE A O 1
ATOM 3252 N N . LEU A 1 384 ? -11.195 -3.072 43.847 1.00 91.50 384 LEU A N 1
ATOM 3253 C CA . LEU A 1 384 ? -10.174 -2.018 43.892 1.00 91.50 384 LEU A CA 1
ATOM 3254 C C . LEU A 1 384 ? -9.321 -2.083 45.164 1.00 91.50 384 LEU A C 1
ATOM 3256 O O . LEU A 1 384 ? -8.110 -1.888 45.084 1.00 91.50 384 LEU A O 1
ATOM 3260 N N . ASP A 1 385 ? -9.914 -2.421 46.310 1.00 89.00 385 ASP A N 1
ATOM 3261 C CA . ASP A 1 385 ? -9.192 -2.564 47.582 1.00 89.00 385 ASP A CA 1
ATOM 3262 C C . ASP A 1 385 ? -8.166 -3.713 47.578 1.00 89.00 385 ASP A C 1
ATOM 3264 O O . ASP A 1 385 ? -7.221 -3.706 48.369 1.00 89.00 385 ASP A O 1
ATOM 3268 N N . LYS A 1 386 ? -8.302 -4.693 46.674 1.00 89.38 386 LYS A N 1
ATOM 3269 C CA . LYS A 1 386 ? -7.325 -5.784 46.513 1.00 89.38 386 LYS A CA 1
ATOM 3270 C C . LYS A 1 386 ? -6.094 -5.368 45.700 1.00 89.38 386 LYS A C 1
ATOM 3272 O O . LYS A 1 386 ? -5.087 -6.079 45.716 1.00 89.38 386 LYS A O 1
ATOM 3277 N N . ILE A 1 387 ? -6.146 -4.239 44.993 1.00 90.12 387 ILE A N 1
ATOM 3278 C CA . ILE A 1 387 ? -5.073 -3.792 44.101 1.00 90.12 387 ILE A CA 1
ATOM 3279 C C . ILE A 1 387 ? -4.027 -3.014 44.898 1.00 90.12 387 ILE A C 1
ATOM 3281 O O . ILE A 1 387 ? -4.304 -1.949 45.441 1.00 90.12 387 ILE A O 1
ATOM 3285 N N . LYS A 1 388 ? -2.794 -3.531 44.936 1.00 83.69 388 LYS A N 1
ATOM 3286 C CA . LYS A 1 388 ? -1.674 -2.886 45.645 1.00 83.69 388 LYS A CA 1
ATOM 3287 C C . LYS A 1 388 ? -0.776 -2.054 44.736 1.00 83.69 388 LYS A C 1
ATOM 3289 O O . LYS A 1 388 ? -0.292 -1.005 45.144 1.00 83.69 388 LYS A O 1
ATOM 3294 N N . THR A 1 389 ? -0.512 -2.537 43.525 1.00 83.19 389 THR A N 1
ATOM 3295 C CA . THR A 1 389 ? 0.417 -1.911 42.579 1.00 83.19 389 THR A CA 1
ATOM 3296 C C . THR A 1 389 ? -0.129 -1.996 41.163 1.00 83.19 389 THR A C 1
ATOM 3298 O O . THR A 1 389 ? -0.852 -2.928 40.812 1.00 83.19 389 THR A O 1
ATOM 3301 N N . ILE A 1 390 ? 0.199 -0.989 40.353 1.00 88.12 390 ILE A N 1
ATOM 3302 C CA . ILE A 1 390 ? -0.285 -0.847 38.980 1.00 88.12 390 ILE A CA 1
ATOM 3303 C C . ILE A 1 390 ? 0.871 -0.385 38.100 1.00 88.12 390 ILE A C 1
ATOM 3305 O O . ILE A 1 390 ? 1.619 0.526 38.468 1.00 88.12 390 ILE A O 1
ATOM 3309 N N . ASP A 1 391 ? 1.008 -1.009 36.934 1.00 88.00 391 ASP A N 1
ATOM 3310 C CA . ASP A 1 391 ? 1.995 -0.613 35.937 1.00 88.00 391 ASP A CA 1
ATOM 3311 C C . ASP A 1 391 ? 1.656 0.737 35.265 1.00 88.00 391 ASP A C 1
ATOM 3313 O O . ASP A 1 391 ? 0.572 1.310 35.402 1.00 88.00 391 ASP A O 1
ATOM 3317 N N . LYS A 1 392 ? 2.616 1.285 34.518 1.00 86.88 392 LYS A N 1
ATOM 3318 C CA . LYS A 1 392 ? 2.475 2.602 33.881 1.00 86.88 392 LYS A CA 1
ATOM 3319 C C . LYS A 1 392 ? 1.376 2.644 32.807 1.00 86.88 392 LYS A C 1
ATOM 3321 O O . LYS A 1 392 ? 0.763 3.695 32.622 1.00 86.88 392 LYS A O 1
ATOM 3326 N N . GLU A 1 393 ? 1.132 1.544 32.097 1.00 86.38 393 GLU A N 1
ATOM 3327 C CA . GLU A 1 393 ? 0.134 1.475 31.023 1.00 86.38 393 GLU A CA 1
ATOM 3328 C C . GLU A 1 393 ? -1.285 1.501 31.605 1.00 86.38 393 GLU A C 1
ATOM 3330 O O . GLU A 1 393 ? -2.128 2.301 31.196 1.00 86.38 393 GLU A O 1
ATOM 3335 N N . GLN A 1 394 ? -1.524 0.704 32.642 1.00 88.75 394 GLN A N 1
ATOM 3336 C CA . GLN A 1 394 ? -2.783 0.667 33.374 1.00 88.75 394 GLN A CA 1
ATOM 3337 C C . GLN A 1 394 ? -3.093 2.013 34.050 1.00 88.75 394 GLN A C 1
ATOM 3339 O O . GLN A 1 394 ? -4.242 2.456 34.024 1.00 88.75 394 GLN A O 1
ATOM 3344 N N . LYS A 1 395 ? -2.081 2.736 34.558 1.00 89.38 395 LYS A N 1
ATOM 3345 C CA . LYS A 1 395 ? -2.259 4.109 35.078 1.00 89.38 395 LYS A CA 1
ATOM 3346 C C . LYS A 1 395 ? -2.794 5.079 34.027 1.00 89.38 395 LYS A C 1
ATOM 3348 O O . LYS A 1 395 ? -3.594 5.952 34.354 1.00 89.38 395 LYS A O 1
ATOM 3353 N N . TYR A 1 396 ? -2.380 4.948 32.768 1.00 89.06 396 TYR A N 1
ATOM 3354 C CA . TYR A 1 396 ? -2.915 5.781 31.689 1.00 89.06 396 TYR A CA 1
ATOM 3355 C C . TYR A 1 396 ? -4.401 5.488 31.436 1.00 89.06 396 TYR A C 1
ATOM 3357 O O . TYR A 1 396 ? -5.208 6.412 31.339 1.00 89.06 396 TYR A O 1
ATOM 3365 N N . ILE A 1 397 ? -4.775 4.207 31.422 1.00 88.88 397 ILE A N 1
ATOM 3366 C CA . ILE A 1 397 ? -6.165 3.764 31.241 1.00 88.88 397 ILE A CA 1
ATOM 3367 C C . ILE A 1 397 ? -7.046 4.215 32.416 1.00 88.88 397 ILE A C 1
ATOM 3369 O O . ILE A 1 397 ? -8.179 4.647 32.207 1.00 88.88 397 ILE A O 1
ATOM 3373 N N . LEU A 1 398 ? -6.519 4.193 33.644 1.00 91.81 398 LEU A N 1
ATOM 3374 C CA . LEU A 1 398 ? -7.215 4.700 34.828 1.00 91.81 398 LEU A CA 1
ATOM 3375 C C . LEU A 1 398 ? -7.629 6.165 34.688 1.00 91.81 398 LEU A C 1
ATOM 3377 O O . LEU A 1 398 ? -8.754 6.514 35.036 1.00 91.81 398 LEU A O 1
ATOM 3381 N N . LYS A 1 399 ? -6.764 7.020 34.131 1.00 91.31 399 LYS A N 1
ATOM 3382 C CA . LYS A 1 399 ? -7.103 8.433 33.901 1.00 91.31 399 LYS A CA 1
ATOM 3383 C C . LYS A 1 399 ? -8.314 8.571 32.979 1.00 91.31 399 LYS A C 1
ATOM 3385 O O . LYS A 1 399 ? -9.206 9.368 33.254 1.00 91.31 399 LYS A O 1
ATOM 3390 N N . TRP A 1 400 ? -8.383 7.765 31.920 1.00 90.00 400 TRP A N 1
ATOM 3391 C CA . TRP A 1 400 ? -9.545 7.734 31.028 1.00 90.00 400 TRP A CA 1
ATOM 3392 C C . TRP A 1 400 ? -10.805 7.232 31.728 1.00 90.00 400 TRP A C 1
ATOM 3394 O O . TRP A 1 400 ? -11.879 7.803 31.538 1.00 90.00 400 TRP A O 1
ATOM 3404 N N . LEU A 1 401 ? -10.673 6.202 32.565 1.00 91.69 401 LEU A N 1
ATOM 3405 C CA . LEU A 1 401 ? -11.778 5.670 33.353 1.00 91.69 401 LEU A CA 1
ATOM 3406 C C . LEU A 1 401 ? -12.355 6.726 34.303 1.00 91.69 401 LEU A C 1
ATOM 3408 O O . LEU A 1 401 ? -13.567 6.911 34.345 1.00 91.69 401 LEU A O 1
ATOM 3412 N N . ILE A 1 402 ? -11.493 7.467 35.005 1.00 92.12 402 ILE A N 1
ATOM 3413 C CA . ILE A 1 402 ? -11.891 8.556 35.911 1.00 92.12 402 ILE A CA 1
ATOM 3414 C C . ILE A 1 402 ? -12.659 9.640 35.151 1.00 92.12 402 ILE A C 1
ATOM 3416 O O . ILE A 1 402 ? -13.722 10.060 35.608 1.00 92.12 402 ILE A O 1
ATOM 3420 N N . VAL A 1 403 ? -12.167 10.062 33.980 1.00 91.12 403 VAL A N 1
ATOM 3421 C CA . VAL A 1 403 ? -12.848 11.051 33.125 1.00 91.12 403 VAL A CA 1
ATOM 3422 C C . VAL A 1 403 ? -14.220 10.544 32.675 1.00 91.12 403 VAL A C 1
ATOM 3424 O O . VAL A 1 403 ? -15.197 11.291 32.720 1.00 91.12 403 VAL A O 1
ATOM 3427 N N . TYR A 1 404 ? -14.316 9.272 32.280 1.00 89.81 404 TYR A N 1
ATOM 3428 C CA . TYR A 1 404 ? -15.583 8.666 31.875 1.00 89.81 404 TYR A CA 1
ATOM 3429 C C . TYR A 1 404 ? -16.594 8.610 33.029 1.00 89.81 404 TYR A C 1
ATOM 3431 O O . TYR A 1 404 ? -17.749 9.003 32.854 1.00 89.81 404 TYR A O 1
ATOM 3439 N N . ILE A 1 405 ? -16.157 8.178 34.217 1.00 90.69 405 ILE A N 1
ATOM 3440 C CA . ILE A 1 405 ? -16.985 8.155 35.429 1.00 90.69 405 ILE A CA 1
ATOM 3441 C C . ILE A 1 405 ? -17.438 9.578 35.778 1.00 90.69 405 ILE A C 1
ATOM 3443 O O . ILE A 1 405 ? -18.626 9.797 35.983 1.00 90.69 405 ILE A O 1
ATOM 3447 N N . ASN A 1 406 ? -16.534 10.564 35.747 1.00 88.19 406 ASN A N 1
A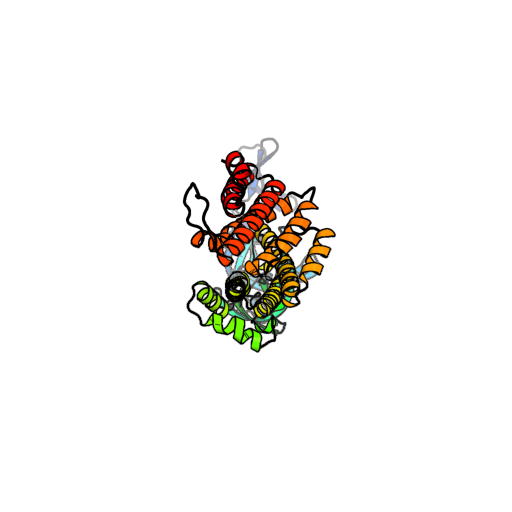TOM 3448 C CA . ASN A 1 406 ? -16.855 11.972 36.004 1.00 88.19 406 ASN A CA 1
ATOM 3449 C C . ASN A 1 406 ? -17.969 12.482 35.081 1.00 88.19 406 ASN A C 1
ATOM 3451 O O . ASN A 1 406 ? -18.922 13.097 35.552 1.00 88.19 406 ASN A O 1
ATOM 3455 N N . LYS A 1 407 ? -17.872 12.195 33.776 1.00 87.06 407 LYS A N 1
ATOM 3456 C CA . LYS A 1 407 ? -18.898 12.577 32.798 1.00 87.06 407 LYS A CA 1
ATOM 3457 C C . LYS A 1 407 ? -20.223 11.853 33.044 1.00 87.06 407 LYS A C 1
ATOM 3459 O O . LYS A 1 407 ? -21.279 12.455 32.898 1.00 87.06 407 LYS A O 1
ATOM 3464 N N . SER A 1 408 ? -20.170 10.579 33.425 1.00 84.31 408 SER A N 1
ATOM 3465 C CA . SER A 1 408 ? -21.365 9.775 33.719 1.00 84.31 408 SER A CA 1
ATOM 3466 C C . SER A 1 408 ? -22.072 10.248 34.994 1.00 84.31 408 SER A C 1
ATOM 3468 O O . SER A 1 408 ? -23.295 10.195 35.083 1.00 84.31 408 SER A O 1
ATOM 3470 N N . LEU A 1 409 ? -21.317 10.784 35.958 1.00 85.19 409 LEU A N 1
ATOM 3471 C CA . LEU A 1 409 ? -21.849 11.328 37.205 1.00 85.19 409 LEU A CA 1
ATOM 3472 C C . LEU A 1 409 ? -22.584 12.666 37.050 1.00 85.19 409 LEU A C 1
ATOM 3474 O O . LEU A 1 409 ? -23.313 13.048 37.963 1.00 85.19 409 LEU A O 1
ATOM 3478 N N . GLU A 1 410 ? -22.446 13.363 35.916 1.00 79.00 410 GLU A N 1
ATOM 3479 C CA . GLU A 1 410 ? -23.204 14.594 35.631 1.00 79.00 410 GLU A CA 1
ATOM 3480 C C . GLU A 1 410 ? -24.723 14.384 35.734 1.00 79.00 410 GLU A C 1
ATOM 3482 O O . GLU A 1 410 ? -25.434 15.290 36.160 1.00 79.00 410 GLU A O 1
ATOM 3487 N N . ILE A 1 411 ? -25.212 13.171 35.449 1.00 73.94 411 ILE A N 1
ATOM 3488 C CA . ILE A 1 411 ? -26.633 12.798 35.567 1.00 73.94 411 ILE A CA 1
ATOM 3489 C C . ILE A 1 411 ? -27.161 13.020 36.997 1.00 73.94 411 ILE A C 1
ATOM 3491 O O . ILE A 1 411 ? -28.304 13.431 37.181 1.00 73.94 411 ILE A O 1
ATOM 3495 N N . TYR A 1 412 ? -26.319 12.817 38.014 1.00 72.62 412 TYR A N 1
ATOM 3496 C CA . TYR A 1 412 ? -26.682 13.022 39.421 1.00 72.62 412 TYR A CA 1
ATOM 3497 C C . TYR A 1 412 ? -26.475 14.472 39.879 1.00 72.62 412 TYR A C 1
ATOM 3499 O O . TYR A 1 412 ? -27.004 14.880 40.909 1.00 72.62 412 TYR A O 1
ATOM 3507 N N . LYS A 1 413 ? -25.723 15.295 39.133 1.00 68.56 413 LYS A N 1
ATOM 3508 C CA . LYS A 1 413 ? -25.493 16.699 39.513 1.00 68.56 413 LYS A CA 1
ATOM 3509 C C . LYS A 1 413 ? -26.716 17.578 39.282 1.00 68.56 413 LYS A C 1
ATOM 3511 O O . LYS A 1 413 ? -26.892 18.545 40.013 1.00 68.56 413 LYS A O 1
ATOM 3516 N N . SER A 1 414 ? -27.566 17.257 38.306 1.00 61.19 414 SER A N 1
ATOM 3517 C CA . SER A 1 414 ? -28.812 18.001 38.082 1.00 61.19 414 SER A CA 1
ATOM 3518 C C . SER A 1 414 ? -29.850 17.779 39.184 1.00 61.19 414 SER A C 1
ATOM 3520 O O . SER A 1 414 ? -30.647 18.680 39.437 1.00 61.19 414 SER A O 1
ATOM 3522 N N . SER A 1 415 ? -29.839 16.622 39.864 1.00 58.84 415 SER A N 1
ATOM 3523 C CA . SER A 1 415 ? -30.745 16.352 40.993 1.00 58.84 415 SER A CA 1
ATOM 3524 C C . SER A 1 415 ? -30.230 16.910 42.329 1.00 58.84 415 SER A C 1
ATOM 3526 O O . SER A 1 415 ? -31.016 17.128 43.252 1.00 58.84 415 SER A O 1
ATOM 3528 N N . LEU A 1 416 ? -28.933 17.225 42.421 1.00 63.53 416 LEU A N 1
ATOM 3529 C CA . LEU A 1 416 ? -28.264 17.727 43.621 1.00 63.53 416 LEU A CA 1
ATOM 3530 C C . LEU A 1 416 ? -27.894 19.211 43.456 1.00 63.53 416 LEU A C 1
ATOM 3532 O O . LEU A 1 416 ? -26.864 19.537 42.869 1.00 63.53 416 LEU A O 1
ATOM 3536 N N . LYS A 1 417 ? -28.720 20.132 43.982 1.00 56.34 417 LYS A N 1
ATOM 3537 C CA . LYS A 1 417 ? -28.458 21.588 43.936 1.00 56.34 417 LYS A CA 1
ATOM 3538 C C . LYS A 1 417 ? -27.011 21.902 44.365 1.00 56.34 417 LYS A C 1
ATOM 3540 O O . LYS A 1 417 ? -26.591 21.563 45.472 1.00 56.34 417 LYS A O 1
ATOM 3545 N N . GLN A 1 418 ? -26.238 22.541 43.479 1.00 51.88 418 GLN A N 1
ATOM 3546 C CA . GLN A 1 418 ? -24.799 22.817 43.638 1.00 51.88 418 GLN A CA 1
ATOM 3547 C C . GLN A 1 418 ? -24.505 23.952 44.633 1.00 51.88 418 GLN A C 1
ATOM 3549 O O . GLN A 1 418 ? -23.891 24.957 44.300 1.00 51.88 418 GLN A O 1
ATOM 3554 N N . GLU A 1 419 ? -24.914 23.814 45.885 1.00 52.84 419 GLU A N 1
ATOM 3555 C CA . GLU A 1 419 ? -25.004 24.978 46.770 1.00 52.84 419 GLU A CA 1
ATOM 3556 C C . GLU A 1 419 ? -23.758 25.319 47.610 1.00 52.84 419 GLU A C 1
ATOM 3558 O O . GLU A 1 419 ? -23.950 25.901 48.636 1.00 52.84 419 GLU A O 1
ATOM 3563 N N . HIS A 1 420 ? -22.490 25.045 47.267 1.00 53.31 420 HIS A N 1
ATOM 3564 C CA . HIS A 1 420 ? -21.292 25.209 48.158 1.00 53.31 420 HIS A CA 1
ATOM 3565 C C . HIS A 1 420 ? -21.368 24.618 49.603 1.00 53.31 420 HIS A C 1
ATOM 3567 O O . HIS A 1 420 ? -20.547 23.764 49.926 1.00 53.31 420 HIS A O 1
ATOM 3573 N N . PHE A 1 421 ? -22.356 24.981 50.420 1.00 54.50 421 PHE A N 1
ATOM 3574 C CA . PHE A 1 421 ? -22.809 24.396 51.678 1.00 54.50 421 PHE A CA 1
ATOM 3575 C C . PHE A 1 421 ? -24.164 23.709 51.471 1.00 54.50 421 PHE A C 1
ATOM 3577 O O . PHE A 1 421 ? -25.046 24.268 50.835 1.00 54.50 421 PHE A O 1
ATOM 3584 N N . VAL A 1 422 ? -24.358 22.497 51.990 1.00 59.06 422 VAL A N 1
ATOM 3585 C CA . VAL A 1 422 ? -25.679 21.849 51.946 1.00 59.06 422 VAL A CA 1
ATOM 3586 C C . VAL A 1 422 ? -26.162 21.697 53.378 1.00 59.06 422 VAL A C 1
ATOM 3588 O O . VAL A 1 422 ? -25.565 20.955 54.153 1.00 59.06 422 VAL A O 1
ATOM 3591 N N . PHE A 1 423 ? -27.211 22.435 53.742 1.00 56.09 423 PHE A N 1
ATOM 3592 C CA . PHE A 1 423 ? -27.890 22.234 55.020 1.00 56.09 423 PHE A CA 1
ATOM 3593 C C . PHE A 1 423 ? -28.493 20.826 55.065 1.00 56.09 423 PHE A C 1
ATOM 3595 O O . PHE A 1 423 ? -28.880 20.283 54.029 1.00 56.09 423 PHE A O 1
ATOM 3602 N N . SER A 1 424 ? -28.581 20.225 56.253 1.00 60.06 424 SER A N 1
ATOM 3603 C CA . SER A 1 424 ? -29.255 18.937 56.422 1.00 60.06 424 SER A CA 1
ATOM 3604 C C . SER A 1 424 ? -30.699 19.039 55.916 1.00 60.06 424 SER A C 1
ATOM 3606 O O . SER A 1 424 ? -31.479 19.879 56.360 1.00 60.06 424 SER A O 1
ATOM 3608 N N . GLN A 1 425 ? -31.052 18.200 54.943 1.00 64.62 425 GLN A N 1
ATOM 3609 C CA . GLN A 1 425 ? -32.386 18.158 54.341 1.00 64.62 425 GLN A CA 1
ATOM 3610 C C . GLN A 1 425 ? -33.063 16.828 54.668 1.00 64.62 425 GLN A C 1
ATOM 3612 O O . GLN A 1 425 ? -32.418 15.779 54.716 1.00 64.62 425 GLN A O 1
ATOM 3617 N N . SER A 1 426 ? -34.383 16.848 54.854 1.00 67.94 426 SER A N 1
ATOM 3618 C CA . SER A 1 426 ? -35.191 15.631 54.944 1.00 67.94 426 SER A CA 1
ATOM 3619 C C . SER A 1 426 ? -35.306 14.977 53.562 1.00 67.94 426 SER A C 1
ATOM 3621 O O . SER A 1 426 ? -36.229 15.232 52.793 1.00 67.94 426 SER A O 1
ATOM 3623 N N . LEU A 1 427 ? -34.338 14.123 53.231 1.00 75.12 427 LEU A N 1
ATOM 3624 C CA . LEU A 1 427 ? -34.318 13.401 51.960 1.00 75.12 427 LEU A CA 1
ATOM 3625 C C . LEU A 1 427 ? -35.414 12.330 51.906 1.00 75.12 427 LEU A C 1
ATOM 3627 O O . LEU A 1 427 ? -35.541 11.508 52.823 1.00 75.12 427 LEU A O 1
ATOM 3631 N N . ASN A 1 428 ? -36.145 12.274 50.792 1.00 81.62 428 ASN A N 1
ATOM 3632 C CA . ASN A 1 428 ? -37.034 11.150 50.507 1.00 81.62 428 ASN A CA 1
ATOM 3633 C C . ASN A 1 428 ? -36.229 9.888 50.119 1.00 81.62 428 ASN A C 1
ATOM 3635 O O . ASN A 1 428 ? -35.025 9.940 49.859 1.00 81.62 428 ASN A O 1
ATOM 3639 N N . ASN A 1 429 ? -36.886 8.727 50.067 1.00 82.44 429 ASN A N 1
ATOM 3640 C CA . ASN A 1 429 ? -36.205 7.454 49.793 1.00 82.44 429 ASN A CA 1
ATOM 3641 C C . ASN A 1 429 ? -35.516 7.393 48.417 1.00 82.44 429 ASN A C 1
ATOM 3643 O O . ASN A 1 429 ? -34.518 6.690 48.279 1.00 82.44 429 ASN A O 1
ATOM 3647 N N . ILE A 1 430 ? -36.027 8.107 47.411 1.00 82.19 430 ILE A N 1
ATOM 3648 C CA . ILE A 1 430 ? -35.443 8.141 46.061 1.00 82.19 430 ILE A CA 1
ATOM 3649 C C . ILE A 1 430 ? -34.159 8.974 46.082 1.00 82.19 430 ILE A C 1
ATOM 3651 O O . ILE A 1 430 ? -33.106 8.487 45.683 1.00 82.19 430 ILE A O 1
ATOM 3655 N N . GLN A 1 431 ? -34.217 10.173 46.662 1.00 80.56 431 GLN A N 1
ATOM 3656 C CA . GLN A 1 431 ? -33.066 11.060 46.834 1.00 80.56 431 GLN A CA 1
ATOM 3657 C C . GLN A 1 431 ? -31.965 10.410 47.673 1.00 80.56 431 GLN A C 1
ATOM 3659 O O . GLN A 1 431 ? -30.792 10.509 47.327 1.00 80.56 431 GLN A O 1
ATOM 3664 N N . LYS A 1 432 ? -32.325 9.690 48.748 1.00 81.88 432 LYS A N 1
ATOM 3665 C CA . LYS A 1 432 ? -31.352 8.916 49.533 1.00 81.88 432 LYS A CA 1
ATOM 3666 C C . LYS A 1 432 ? -30.624 7.892 48.667 1.00 81.88 432 LYS A C 1
ATOM 3668 O O . LYS A 1 432 ? -29.403 7.833 48.723 1.00 81.88 432 LYS A O 1
ATOM 3673 N N . LYS A 1 433 ? -31.348 7.127 47.841 1.00 83.50 433 LYS A N 1
ATOM 3674 C CA . LYS A 1 433 ? -30.742 6.142 46.931 1.00 83.50 433 LYS A CA 1
ATOM 3675 C C . LYS A 1 433 ? -29.812 6.797 45.909 1.00 83.50 433 LYS A C 1
ATOM 3677 O O . LYS A 1 433 ? -28.702 6.306 45.720 1.00 83.50 433 LYS A O 1
ATOM 3682 N N . GLU A 1 434 ? -30.229 7.899 45.289 1.00 83.56 434 GLU A N 1
ATOM 3683 C CA . GLU A 1 434 ? -29.394 8.649 44.339 1.00 83.56 434 GLU A CA 1
ATOM 3684 C C . GLU A 1 434 ? -28.116 9.185 44.995 1.00 83.56 434 GLU A C 1
ATOM 3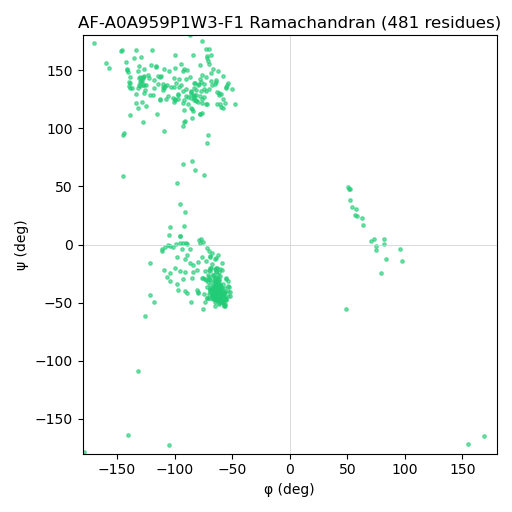686 O O . GLU A 1 434 ? -27.025 9.007 44.455 1.00 83.56 434 GLU A O 1
ATOM 3691 N N . ILE A 1 435 ? -28.229 9.775 46.190 1.00 84.00 435 ILE A N 1
ATOM 3692 C CA . ILE A 1 435 ? -27.088 10.312 46.941 1.00 84.00 435 ILE A CA 1
ATOM 3693 C C . ILE A 1 435 ? -26.140 9.194 47.373 1.00 84.00 435 ILE A C 1
ATOM 3695 O O . ILE A 1 435 ? -24.934 9.323 47.180 1.00 84.00 435 ILE A O 1
ATOM 3699 N N . THR A 1 436 ? -26.652 8.079 47.905 1.00 86.12 436 THR A N 1
ATOM 3700 C CA . THR A 1 436 ? -25.825 6.911 48.251 1.00 86.12 436 THR A CA 1
ATOM 3701 C C . THR A 1 436 ? -25.047 6.418 47.040 1.00 86.12 436 THR A C 1
ATOM 3703 O O . THR A 1 436 ? -23.842 6.189 47.128 1.00 86.12 436 THR A O 1
ATOM 3706 N N . LYS A 1 437 ? -25.709 6.314 45.887 1.00 86.38 437 LYS A N 1
ATOM 3707 C CA . LYS A 1 437 ? -25.071 5.876 44.651 1.00 86.38 437 LYS A CA 1
ATOM 3708 C C . LYS A 1 437 ? -23.984 6.851 44.196 1.00 86.38 437 LYS A C 1
ATOM 3710 O O . LYS A 1 437 ? -22.864 6.436 43.911 1.00 86.38 437 LYS A O 1
ATOM 3715 N N . TYR A 1 438 ? -24.277 8.149 44.202 1.00 88.00 438 TYR A N 1
ATOM 3716 C CA . TYR A 1 438 ? -23.309 9.193 43.873 1.00 88.00 438 TYR A CA 1
ATOM 3717 C C . TYR A 1 438 ? -22.081 9.164 44.799 1.00 88.00 438 TYR A C 1
ATOM 3719 O O . TYR A 1 438 ? -20.947 9.233 44.329 1.00 88.00 438 TYR A O 1
ATOM 3727 N N . ILE A 1 439 ? -22.287 8.990 46.106 1.00 88.50 439 ILE A N 1
ATOM 3728 C CA . ILE A 1 439 ? -21.218 8.876 47.109 1.00 88.50 439 ILE A CA 1
ATOM 3729 C C . ILE A 1 439 ? -20.355 7.632 46.873 1.00 88.50 439 ILE A C 1
ATOM 3731 O O . ILE A 1 439 ? -19.128 7.738 46.916 1.00 88.50 439 ILE A O 1
ATOM 3735 N N . ASN A 1 440 ? -20.961 6.478 46.575 1.00 89.94 440 ASN A N 1
ATOM 3736 C CA . ASN A 1 440 ? -20.220 5.257 46.244 1.00 89.94 440 ASN A CA 1
ATOM 3737 C C . ASN A 1 440 ? -19.301 5.485 45.038 1.00 89.94 440 ASN A C 1
ATOM 3739 O O . ASN A 1 440 ? -18.124 5.128 45.071 1.00 89.94 440 ASN A O 1
ATOM 3743 N N . TRP A 1 441 ? -19.806 6.151 43.999 1.00 91.12 441 TRP A N 1
ATOM 3744 C CA . TRP A 1 441 ? -19.008 6.492 42.826 1.00 91.12 441 TRP A CA 1
ATOM 3745 C C . TRP A 1 441 ? -17.916 7.523 43.102 1.00 91.12 441 TRP A C 1
ATOM 3747 O O . TRP A 1 441 ? -16.805 7.356 42.600 1.00 91.12 441 TRP A O 1
ATOM 3757 N N . LEU A 1 442 ? -18.168 8.539 43.934 1.00 90.88 442 LEU A N 1
ATOM 3758 C CA . LEU A 1 442 ? -17.111 9.448 44.390 1.00 90.88 442 LEU A CA 1
ATOM 3759 C C . LEU A 1 442 ? -16.005 8.677 45.114 1.00 90.88 442 LEU A C 1
ATOM 3761 O O . LEU A 1 442 ? -14.824 8.912 44.861 1.00 90.88 442 LEU A O 1
ATOM 3765 N N . TYR A 1 443 ? -16.370 7.720 45.968 1.00 92.69 443 TYR A N 1
ATOM 3766 C CA . TYR A 1 443 ? -15.399 6.886 46.669 1.00 92.69 443 TYR A CA 1
ATOM 3767 C C . TYR A 1 443 ? -14.588 6.003 45.710 1.00 92.69 443 TYR A C 1
ATOM 3769 O O . TYR A 1 443 ? -13.361 5.941 45.817 1.00 92.69 443 TYR A O 1
ATOM 3777 N N . ILE A 1 444 ? -15.242 5.408 44.706 1.00 93.56 444 ILE A N 1
ATOM 3778 C CA . ILE A 1 444 ? -14.571 4.699 43.606 1.00 93.56 444 ILE A CA 1
ATOM 3779 C C . ILE A 1 444 ? -13.560 5.624 42.919 1.00 93.56 444 ILE A C 1
ATOM 3781 O O . ILE A 1 444 ? -12.407 5.243 42.727 1.00 93.56 444 ILE A O 1
ATOM 3785 N N . GLN A 1 445 ? -13.944 6.855 42.576 1.00 93.31 445 GLN A N 1
ATOM 3786 C CA . GLN A 1 445 ? -13.040 7.795 41.911 1.00 93.31 445 GLN A CA 1
ATOM 3787 C C . GLN A 1 445 ? -11.858 8.217 42.782 1.00 93.31 445 GLN A C 1
ATOM 3789 O O . GLN A 1 445 ? -10.761 8.376 42.249 1.00 93.31 445 GLN A O 1
ATOM 3794 N N . ILE A 1 446 ? -12.044 8.369 44.097 1.00 93.62 446 ILE A N 1
ATOM 3795 C CA . ILE A 1 446 ? -10.947 8.621 45.046 1.00 93.62 446 ILE A CA 1
ATOM 3796 C C . ILE A 1 446 ? -9.942 7.467 44.984 1.00 93.62 446 ILE A C 1
ATOM 3798 O O . ILE A 1 446 ? -8.746 7.696 44.806 1.00 93.62 446 ILE A O 1
ATOM 3802 N N . LYS A 1 447 ? -10.425 6.219 45.046 1.00 93.25 447 LYS A N 1
ATOM 3803 C CA . LYS A 1 447 ? -9.577 5.020 44.964 1.00 93.25 447 LYS A CA 1
ATOM 3804 C C . LYS A 1 447 ? -8.837 4.936 43.632 1.00 93.25 447 LYS A C 1
ATOM 3806 O O . LYS A 1 447 ? -7.621 4.764 43.623 1.00 93.25 447 LYS A O 1
ATOM 3811 N N . LEU A 1 448 ? -9.533 5.136 42.512 1.00 94.00 448 LEU A N 1
ATOM 3812 C CA . LEU A 1 448 ? -8.915 5.161 41.182 1.00 94.00 448 LEU A CA 1
ATOM 3813 C C . LEU A 1 448 ? -7.882 6.293 41.049 1.00 94.00 448 LEU A C 1
ATOM 3815 O O . LEU A 1 448 ? -6.827 6.089 40.452 1.00 94.00 448 LEU A O 1
ATOM 3819 N N . SER A 1 449 ? -8.156 7.470 41.621 1.00 93.56 449 SER A N 1
ATOM 3820 C CA . SER A 1 449 ? -7.241 8.620 41.600 1.00 93.56 449 SER A CA 1
ATOM 3821 C C . SER A 1 449 ? -5.980 8.346 42.410 1.00 93.56 449 SER A C 1
ATOM 3823 O O . SER A 1 449 ? -4.883 8.636 41.938 1.00 93.56 449 SER A O 1
ATOM 3825 N N . SER A 1 450 ? -6.118 7.729 43.585 1.00 91.44 450 SER A N 1
ATOM 3826 C CA . SER A 1 450 ? -4.984 7.278 44.395 1.00 91.44 450 SER A CA 1
ATOM 3827 C C . SER A 1 450 ? -4.133 6.249 43.644 1.00 91.44 450 SER A C 1
ATOM 3829 O O . SER A 1 450 ? -2.920 6.408 43.561 1.00 91.44 450 SER A O 1
ATOM 3831 N N . LEU A 1 451 ? -4.768 5.261 43.009 1.00 92.44 451 LEU A N 1
ATOM 3832 C CA . LEU A 1 451 ? -4.114 4.243 42.181 1.00 92.44 451 LEU A CA 1
ATOM 3833 C C . LEU A 1 451 ? -3.389 4.821 40.942 1.00 92.44 451 LEU A C 1
ATOM 3835 O O . LEU A 1 451 ? -2.424 4.233 40.449 1.00 92.44 451 LEU A O 1
ATOM 3839 N N . ALA A 1 452 ? -3.837 5.976 40.443 1.00 91.94 452 ALA A N 1
ATOM 3840 C CA . ALA A 1 452 ? -3.252 6.695 39.309 1.00 91.94 452 ALA A CA 1
ATOM 3841 C C . ALA A 1 452 ? -2.251 7.804 39.706 1.00 91.94 452 ALA A C 1
ATOM 3843 O O . ALA A 1 452 ? -1.825 8.565 38.830 1.00 91.94 452 ALA A O 1
ATOM 3844 N N . ASP A 1 453 ? -1.890 7.909 40.991 1.00 91.19 453 ASP A N 1
ATOM 3845 C CA . ASP A 1 453 ? -1.043 8.961 41.580 1.00 91.19 453 ASP A CA 1
ATOM 3846 C C . ASP A 1 453 ? -1.575 10.398 41.374 1.00 91.19 453 ASP A C 1
ATOM 3848 O O . ASP A 1 453 ? -0.818 11.368 41.288 1.00 91.19 453 ASP A O 1
ATOM 3852 N N . LEU A 1 454 ? -2.896 10.568 41.289 1.00 92.19 454 LEU A N 1
ATOM 3853 C CA . LEU A 1 454 ? -3.560 11.865 41.133 1.00 92.19 454 LEU A CA 1
ATOM 3854 C C . LEU A 1 454 ? -3.947 12.456 42.496 1.00 92.19 454 LEU A C 1
ATOM 3856 O O . LEU A 1 454 ? -5.125 12.557 42.837 1.00 92.19 454 LEU A O 1
ATOM 3860 N N . VAL A 1 455 ? -2.947 12.860 43.284 1.00 90.62 455 VAL A N 1
ATOM 3861 C CA . VAL A 1 455 ? -3.135 13.324 44.676 1.00 90.62 455 VAL A CA 1
ATOM 3862 C C . VAL A 1 455 ? -4.100 14.513 44.776 1.00 90.62 455 VAL A C 1
ATOM 3864 O O . VAL A 1 455 ? -5.005 14.509 45.607 1.00 90.62 455 VAL A O 1
ATOM 3867 N N . VAL A 1 456 ? -3.946 15.517 43.907 1.00 91.00 456 VAL A N 1
ATOM 3868 C CA . VAL A 1 456 ? -4.791 16.725 43.923 1.00 91.00 456 VAL A CA 1
ATOM 3869 C C . VAL A 1 456 ? -6.252 16.384 43.625 1.00 91.00 456 VAL A C 1
ATOM 3871 O O . VAL A 1 456 ? -7.140 16.789 44.371 1.00 91.00 456 VAL A O 1
ATOM 3874 N N . GLU A 1 457 ? -6.497 15.591 42.580 1.00 90.94 457 GLU A N 1
ATOM 3875 C CA . GLU A 1 457 ? -7.848 15.154 42.207 1.00 90.94 457 GLU A CA 1
ATOM 3876 C C . GLU A 1 457 ? -8.481 14.323 43.330 1.00 90.94 457 GLU A C 1
ATOM 3878 O O . GLU A 1 457 ? -9.624 14.559 43.714 1.00 90.94 457 GLU A O 1
ATOM 3883 N N . SER A 1 458 ? -7.708 13.413 43.932 1.00 91.19 458 SER A N 1
ATOM 3884 C CA . SER A 1 458 ? -8.142 12.609 45.077 1.00 91.19 458 SER A CA 1
ATOM 3885 C C . SER A 1 458 ? -8.584 13.479 46.259 1.00 91.19 458 SER A C 1
ATOM 3887 O O . SER A 1 458 ? -9.615 13.202 46.873 1.00 91.19 458 SER A O 1
ATOM 3889 N N . ASN A 1 459 ? -7.855 14.556 46.566 1.00 88.44 459 ASN A N 1
ATOM 3890 C CA . ASN A 1 459 ? -8.214 15.482 47.645 1.00 88.44 459 ASN A CA 1
ATOM 3891 C C . ASN A 1 459 ? -9.501 16.261 47.329 1.00 88.44 459 ASN A C 1
ATOM 3893 O O . ASN A 1 459 ? -10.377 16.381 48.188 1.00 88.44 459 ASN A O 1
ATOM 3897 N N . ILE A 1 460 ? -9.657 16.734 46.086 1.00 88.56 460 ILE A N 1
ATOM 3898 C CA . ILE A 1 460 ? -10.875 17.425 45.628 1.00 88.56 460 ILE A CA 1
ATOM 3899 C C . ILE A 1 460 ? -12.090 16.493 45.722 1.00 88.56 460 ILE A C 1
ATOM 3901 O O . ILE A 1 460 ? -13.147 16.884 46.224 1.00 88.56 460 ILE A O 1
ATOM 3905 N N . LEU A 1 461 ? -11.951 15.248 45.261 1.00 90.56 461 LEU A N 1
ATOM 3906 C CA . LEU A 1 461 ? -13.010 14.243 45.326 1.00 90.56 461 LEU A CA 1
ATOM 3907 C C . LEU A 1 461 ? -13.338 13.847 46.770 1.00 90.56 461 LEU A C 1
ATOM 3909 O O . LEU A 1 461 ? -14.511 13.683 47.091 1.00 90.56 461 LEU A O 1
ATOM 3913 N N . SER A 1 462 ? -12.338 13.770 47.653 1.00 89.94 462 SER A N 1
ATOM 3914 C CA . SER A 1 462 ? -12.535 13.497 49.085 1.00 89.94 462 SER A CA 1
ATOM 3915 C C . SER A 1 462 ? -13.360 14.590 49.761 1.00 89.94 462 SER A C 1
ATOM 3917 O O . SER A 1 462 ? -14.312 14.289 50.477 1.00 89.94 462 SER A O 1
ATOM 3919 N N . SER A 1 463 ? -13.067 15.862 49.472 1.00 85.38 463 SER A N 1
ATOM 3920 C CA . SER A 1 463 ? -13.881 16.987 49.952 1.00 85.38 463 SER A CA 1
ATOM 3921 C C . SER A 1 463 ? -15.338 16.877 49.478 1.00 85.38 463 SER A C 1
ATOM 3923 O O . SER A 1 463 ? -16.264 17.006 50.281 1.00 85.38 463 SER A O 1
ATOM 3925 N N . LYS A 1 464 ? -15.560 16.549 48.195 1.00 86.75 464 LYS A N 1
ATOM 3926 C CA . LYS A 1 464 ? -16.912 16.304 47.660 1.00 86.75 464 LYS A CA 1
ATOM 3927 C C . LYS A 1 464 ? -17.596 15.134 48.366 1.00 86.75 464 LYS A C 1
ATOM 3929 O O . LYS A 1 464 ? -18.757 15.260 48.739 1.00 86.75 464 LYS A O 1
ATOM 3934 N N . PHE A 1 465 ? -16.895 14.021 48.568 1.00 88.75 465 PHE A N 1
ATOM 3935 C CA . PHE A 1 465 ? -17.430 12.841 49.245 1.00 88.75 465 PHE A CA 1
ATOM 3936 C C . PHE A 1 465 ? -17.955 13.198 50.638 1.00 88.75 465 PHE A C 1
ATOM 3938 O O . PHE A 1 465 ? -19.124 12.944 50.923 1.00 88.75 465 PHE A O 1
ATOM 3945 N N . TYR A 1 466 ? -17.141 13.856 51.470 1.00 84.12 466 TYR A N 1
ATOM 3946 C CA . TYR A 1 466 ? -17.556 14.248 52.819 1.00 84.12 466 TYR A CA 1
ATOM 3947 C C . TYR A 1 466 ? -18.750 15.200 52.801 1.00 84.12 466 TYR A C 1
ATOM 3949 O O . TYR A 1 466 ? -19.708 14.979 53.539 1.00 84.12 466 TYR A O 1
ATOM 3957 N N . ARG A 1 467 ? -18.746 16.184 51.893 1.00 79.25 467 ARG A N 1
ATOM 3958 C CA . ARG A 1 467 ? -19.854 17.131 51.723 1.00 79.25 467 ARG A CA 1
ATOM 3959 C C . ARG A 1 467 ? -21.193 16.448 51.436 1.00 79.25 467 ARG A C 1
ATOM 3961 O O . ARG A 1 467 ? -22.213 16.913 51.924 1.00 79.25 467 ARG A O 1
ATOM 3968 N N . PHE A 1 468 ? -21.225 15.407 50.606 1.00 81.31 468 PHE A N 1
ATOM 3969 C CA . PHE A 1 468 ? -22.481 14.710 50.301 1.00 81.31 468 PHE A CA 1
ATOM 3970 C C . PHE A 1 468 ? -22.820 13.645 51.347 1.00 81.31 468 PHE A C 1
ATOM 3972 O O . PHE A 1 468 ? -23.995 13.398 51.608 1.00 81.31 468 PHE A O 1
ATOM 3979 N N . ASN A 1 469 ? -21.816 13.050 51.995 1.00 83.50 469 ASN A N 1
ATOM 3980 C CA . ASN A 1 469 ? -22.016 12.046 53.037 1.00 83.50 469 ASN A CA 1
ATOM 3981 C C . ASN A 1 469 ? -22.717 12.604 54.288 1.00 83.50 469 ASN A C 1
ATOM 3983 O O . ASN A 1 469 ? -23.489 11.888 54.926 1.00 83.50 469 ASN A O 1
ATOM 3987 N N . THR A 1 470 ? -22.534 13.889 54.610 1.00 77.44 470 THR A N 1
ATOM 3988 C CA . THR A 1 470 ? -23.284 14.559 55.692 1.00 77.44 470 THR A CA 1
ATOM 3989 C C . THR A 1 470 ? -24.795 14.591 55.441 1.00 77.44 470 THR A C 1
ATOM 3991 O O . THR A 1 470 ? -25.562 14.620 56.397 1.00 77.44 470 THR A O 1
ATOM 3994 N N . LEU A 1 471 ? -25.254 14.503 54.185 1.00 75.94 471 LEU A N 1
ATOM 3995 C CA . LEU A 1 471 ? -26.686 14.446 53.856 1.00 75.94 471 LEU A CA 1
ATOM 3996 C C . LEU A 1 471 ? -27.329 13.099 54.187 1.00 75.94 471 LEU A C 1
ATOM 3998 O O . LEU A 1 471 ? -28.545 13.024 54.354 1.00 75.94 471 LEU A O 1
ATOM 4002 N N . LEU A 1 472 ? -26.531 12.034 54.275 1.00 75.81 472 LEU A N 1
ATOM 4003 C CA . LEU A 1 472 ? -27.004 10.710 54.680 1.00 75.81 472 LEU A CA 1
ATOM 4004 C C . LEU A 1 472 ? -26.893 10.492 56.195 1.00 75.81 472 LEU A C 1
ATOM 4006 O O . LEU A 1 472 ? -27.636 9.680 56.750 1.00 75.81 472 LEU A O 1
ATOM 4010 N N . ASN A 1 473 ? -26.000 11.223 56.868 1.00 69.44 473 ASN A N 1
ATOM 4011 C CA . ASN A 1 473 ? -25.764 11.114 58.303 1.00 69.44 473 ASN A CA 1
ATOM 4012 C C . ASN A 1 473 ? -26.627 12.110 59.094 1.00 69.44 473 ASN A C 1
ATOM 4014 O O . ASN A 1 473 ? -26.292 13.279 59.246 1.00 69.44 473 ASN A O 1
ATOM 4018 N N . ASN A 1 474 ? -27.713 11.617 59.693 1.00 56.62 474 ASN A N 1
ATOM 4019 C CA . ASN A 1 474 ? -28.594 12.400 60.575 1.00 56.62 474 ASN A CA 1
ATOM 4020 C C . ASN A 1 474 ? -28.033 12.630 61.997 1.00 56.62 474 ASN A C 1
ATOM 4022 O O . ASN A 1 474 ? -28.741 13.151 62.856 1.00 56.62 474 ASN A O 1
ATOM 4026 N N . ASN A 1 475 ? -26.800 12.208 62.288 1.00 54.16 475 ASN A N 1
ATOM 4027 C CA . ASN A 1 475 ? -26.248 12.249 63.641 1.00 54.16 475 ASN A CA 1
ATOM 4028 C C . ASN A 1 475 ? -25.520 13.587 63.878 1.00 54.16 475 ASN A C 1
ATOM 4030 O O . ASN A 1 475 ? -24.433 13.804 63.339 1.00 54.16 475 ASN A O 1
ATOM 4034 N N . SER A 1 476 ? -26.119 14.489 64.665 1.00 52.88 476 SER A N 1
ATOM 4035 C CA . SER A 1 476 ? -25.641 15.873 64.859 1.00 52.88 476 SER A CA 1
ATOM 4036 C C . SER A 1 476 ? -24.189 15.956 65.349 1.00 52.88 476 SER A C 1
ATOM 4038 O O . SER A 1 476 ? -23.428 16.778 64.849 1.00 52.88 476 SER A O 1
ATOM 4040 N N . ALA A 1 477 ? -23.765 15.035 66.221 1.00 49.78 477 ALA A N 1
ATOM 4041 C CA . ALA A 1 477 ? -22.407 14.989 66.774 1.00 49.78 477 ALA A CA 1
ATOM 4042 C C . ALA A 1 477 ? -21.310 14.607 65.755 1.00 49.78 477 ALA A C 1
ATOM 4044 O O . ALA A 1 477 ? -20.128 14.852 65.988 1.00 49.78 477 ALA A O 1
ATOM 4045 N N . LEU A 1 478 ? -21.680 13.975 64.635 1.00 47.81 478 LEU A N 1
ATOM 4046 C CA . LEU A 1 478 ? -20.745 13.563 63.580 1.00 47.81 478 LEU A CA 1
ATOM 4047 C C . LEU A 1 478 ? -20.623 14.638 62.491 1.00 47.81 478 LEU A C 1
ATOM 4049 O O . LEU A 1 478 ? -19.554 14.800 61.908 1.00 47.81 478 LEU A O 1
ATOM 4053 N N . ASN A 1 479 ? -21.692 15.410 62.274 1.00 43.84 479 ASN A N 1
ATOM 4054 C CA . ASN A 1 479 ? -21.720 16.510 61.311 1.00 43.84 479 ASN A CA 1
ATOM 4055 C C . ASN A 1 479 ? -20.908 17.731 61.784 1.00 43.84 479 ASN A C 1
ATOM 4057 O O . ASN A 1 479 ? -20.302 18.394 60.950 1.00 43.84 479 ASN A O 1
ATOM 4061 N N . GLU A 1 480 ? -20.804 17.977 63.097 1.00 45.66 480 GLU A N 1
ATOM 4062 C CA . GLU A 1 480 ? -19.949 19.042 63.665 1.00 45.66 480 GLU A CA 1
ATOM 4063 C C . GLU A 1 480 ? -18.438 18.786 63.515 1.00 45.66 480 GLU A C 1
ATOM 4065 O O . GLU A 1 480 ? -17.658 19.726 63.582 1.00 45.66 480 GLU A O 1
ATOM 4070 N N . LYS A 1 481 ? -18.007 17.534 63.300 1.00 44.81 481 LYS A N 1
ATOM 4071 C CA . LYS A 1 481 ? -16.591 17.186 63.049 1.00 44.81 481 LYS A CA 1
ATOM 4072 C C . LYS A 1 481 ? -16.200 17.183 61.566 1.00 44.81 481 LYS A C 1
ATOM 4074 O O . LYS A 1 481 ? -15.021 17.019 61.262 1.00 44.81 481 LYS A O 1
ATOM 4079 N N . LEU A 1 482 ? -17.183 17.237 60.664 1.00 43.94 482 LEU A N 1
ATOM 4080 C CA . LEU A 1 482 ? -17.005 17.125 59.209 1.00 43.94 482 LEU A CA 1
ATOM 4081 C C . LEU A 1 482 ? -17.016 18.485 58.489 1.00 43.94 482 LEU A C 1
ATOM 4083 O O . LEU A 1 482 ? -16.538 18.555 57.355 1.00 43.94 482 LEU A O 1
ATOM 4087 N N . LEU A 1 483 ? -17.574 19.519 59.131 1.00 36.69 483 LEU A N 1
ATOM 4088 C CA . LEU A 1 483 ? -17.391 20.940 58.804 1.00 36.69 483 LEU A CA 1
ATOM 4089 C C . LEU A 1 483 ? -16.060 21.435 59.375 1.00 36.69 483 LEU A C 1
ATOM 4091 O O . LEU A 1 483 ? -15.445 22.296 58.706 1.00 36.69 483 LEU A O 1
#

Radius of gyration: 42.53 Å; Cα contacts (8 Å, |Δi|>4): 675; chains: 1; bounding box: 102×41×120 Å

Sequence (483 aa):
FQIKNIIEVDNRKYFEIESDFIVPLTVKALQWQLDLKTVRCKVVGYKRGRPRLKNVQVSNKYWAINEVYEFKIIGFGKLIDKSENEFECVELEVKDTGDTIEVRTLPWQNAKDWKFETIKCKVIGIYPDGTPKLITFDSRHPHYSIGKAYDFSVIGFQDKTSYKGFDYKIILLSDKFNNQYEVLAIPNQENRLETGEVISCSVENINTRLHLKQVNSKDPFFYEFDVIVQDDFIKQKFFTNYLNDNDEYNLKLKSQYEQNSGFWVFTYCNYILTKIKYEEANRKNLKEVINVIELHNKFENWILSSGILRAIKDDEERKLTKLKTKQIIVNNNLEKSIINYILNFKQKEFYKEQEKKLNFRGFFYFLKHSHFETFDEIEFLHFLDKIKTIDKEQKYILKWLIVYINKSLEIYKSSLKQEHFVFSQSLNNIQKKEITKYINWLYIQIKLSSLADLVVESNILSSKFYRFNTLLNNNSALNEKLL

pLDDT: mean 88.9, std 9.54, range [36.69, 98.19]

Nearest PDB structures (foldseek):
  3q6c-assembly14_O  TM=6.073E-01  e=1.433E-01  Klebsiella variicola At-22
  6imj-assembly1_B  TM=3.830E-01  e=1.985E-02  African swine fever virus
  6imj-assembly1_A  TM=4.005E-01  e=4.699E-02  African swine fever virus
  4uer-assembly1_a  TM=3.073E-01  e=1.057E-01  Lachancea kluyveri